Protein AF-0000000077099574 (afdb_homodimer)

Radius of gyration: 25.3 Å; Cα contacts (8 Å, |Δi|>4): 974; chains: 2; bounding box: 56×85×48 Å

Nearest PDB structures (foldseek):
  4ivn-assembly1_A  TM=8.333E-01  e=2.490E-16  Vibrio vulnificus YJ016
  7en6-assembly1_A  TM=9.078E-01  e=2.339E-11  Escherichia coli
  7en7-assembly1_A  TM=8.245E-01  e=3.150E-11  Escherichia coli K-12
  7en6-assembly1_C  TM=8.423E-01  e=7.315E-11  Escherichia coli
  7en6-assembly1_D  TM=8.625E-01  e=7.517E-10  Escherichia coli

Sequence (572 aa):
MSSETNVLDSIDNLYQQLFSKEKQIADYIKDHPDEVVMMNVSQLAKASGTSEATVVRTCKHLGYQGYYQLRLILSRDIGTKSNDIGIDADTDFVSYTFERNIQNLRNLSSNLSKDVLLQCALILLKAPAVHIIATGNTTPIALDLSFRLSRFGVQSFSSSISEYYLNNVSLGSKEDVVIAISGSGTSKQVLQAADIAKDIGMTIISITSDSDSPLARVSDHILSSSEEHPLFNETKEPLSHLCSMAICDTLLYAVKICLLTQTPKPSPNLKKRTDEMEVYLSTTKLMSSETNVLDSIDNLYQQLFSKEKQIADYIKDHPDEVVMMNVSQLAKASGTSEATVVRTCKHLGYQGYYQLRLILSRDIGTKSNDIGIDADTDFVSYTFERNIQNLRNLSSNLSKDVLLQCALILLKAPAVHIIATGNTTPIALDLSFRLSRFGVQSFSSSISEYYLNNVSLGSKEDVVIAISGSGTSKQVLQAADIAKDIGMTIISITSDSDSPLARVSDHILSSSEEHPLFNETKEPLSHLCSMAICDTLLYAVKICLLTQTPKPSPNLKKRTDEMEVYLSTTKL

InterPro domains:
  IPR000281 Helix-turn-helix protein RpiR [PF01418] (6-78)
  IPR000281 Helix-turn-helix protein RpiR [PS51071] (5-81)
  IPR001347 SIS domain [PF01380] (124-227)
  IPR001347 SIS domain [PS51464] (120-265)
  IPR009057 Homedomain-like superfamily [SSF46689] (5-80)
  IPR035472 RpiR-like, SIS domain [cd05013] (115-254)
  IPR036388 Winged helix-like DNA-binding domain superfamily [G3DSA:1.10.10.10] (2-82)
  IPR046348 SIS domain superfamily [SSF53697] (98-264)
  IPR047640 HTH-type transcriptional regulator RpiR-like [PTHR30514] (5-255)

pLDDT: mean 89.19, std 11.75, range [33.97, 98.94]

Organism: Anaerostipes caccae (strain DSM 14662 / CCUG 47493 / JCM 13470 / NCIMB 13811 / L1-92) (NCBI:txid411490)

Solvent-accessible surface area (backbone atoms only — not comparable to full-atom values): 30194 Å² total; per-residue (Å²): 130,81,73,77,69,47,45,70,57,36,44,67,74,42,48,87,77,46,50,75,73,39,42,38,42,48,50,41,43,70,76,34,49,77,59,46,57,72,44,52,63,55,52,47,11,60,75,38,72,51,46,51,68,50,48,36,49,39,26,40,73,60,70,31,84,7,45,49,34,43,36,44,47,36,35,60,64,69,52,63,71,65,86,63,75,79,72,46,88,82,44,69,56,53,53,50,50,45,50,30,51,41,52,28,46,52,54,39,44,73,67,57,54,61,66,59,39,44,51,49,22,52,52,50,70,68,23,79,34,34,41,30,42,28,57,76,86,43,24,34,59,28,48,43,49,26,54,47,41,38,66,73,72,27,49,47,45,53,46,90,45,61,71,57,48,40,52,53,55,69,70,54,55,45,65,24,33,35,41,39,42,34,58,71,22,39,43,46,71,48,47,52,40,50,49,52,34,50,74,59,51,25,51,30,36,31,41,20,42,32,78,72,19,69,44,40,69,72,30,76,40,75,48,69,35,50,62,89,48,64,92,42,47,77,77,80,34,70,65,80,58,61,53,52,49,51,50,50,53,46,40,51,49,32,33,52,42,41,51,72,70,68,41,69,74,67,54,67,64,55,54,48,52,48,49,50,49,50,52,59,56,24,66,50,29,67,129,81,71,78,69,49,45,70,55,34,44,66,74,43,46,88,78,46,50,75,73,38,42,38,43,50,49,41,43,69,77,35,49,78,58,46,56,73,45,52,63,55,52,46,12,60,74,38,71,52,46,52,68,50,48,36,50,39,25,40,73,60,72,29,84,5,42,49,35,43,35,44,46,36,35,60,65,70,52,62,71,64,82,64,75,81,72,44,89,82,45,67,55,54,53,50,50,44,50,32,52,42,51,28,47,52,53,40,44,73,67,56,51,63,66,58,40,43,51,51,23,52,51,51,70,68,22,79,34,34,41,30,41,30,57,75,87,42,23,34,59,30,47,42,50,26,54,48,41,38,67,73,72,28,50,47,43,53,44,89,46,61,70,57,47,41,53,53,55,70,69,55,54,45,65,23,33,34,40,41,41,33,58,70,21,39,43,45,69,48,45,51,42,50,50,53,33,51,75,59,51,25,50,28,36,31,40,20,41,33,78,72,18,70,43,38,70,73,31,78,40,76,48,66,36,52,61,88,49,65,91,42,48,77,79,78,32,71,64,81,56,61,55,53,49,52,50,51,53,44,38,51,48,32,34,51,44,40,50,72,70,67,40,68,73,66,55,67,64,56,54,49,52,48,50,49,49,51,53,59,56,26,66,50,29,66

Structure (mmCIF, N/CA/C/O backbone):
data_AF-0000000077099574-model_v1
#
loop_
_entity.id
_entity.type
_entity.pdbx_description
1 polymer 'Transcriptional regulator, RpiR family'
#
loop_
_atom_site.group_PDB
_atom_site.id
_atom_site.type_symbol
_atom_site.label_atom_id
_atom_site.label_alt_id
_atom_site.label_comp_id
_atom_site.label_asym_id
_atom_site.label_entity_id
_atom_site.label_seq_id
_atom_site.pdbx_PDB_ins_code
_atom_site.Cartn_x
_atom_site.Cartn_y
_atom_site.Cartn_z
_atom_site.occupancy
_atom_site.B_iso_or_equiv
_atom_site.auth_seq_id
_atom_site.auth_comp_id
_atom_site.auth_asym_id
_atom_site.auth_atom_id
_atom_site.pdbx_PDB_model_num
ATOM 1 N N . MET A 1 1 ? -17.391 -18.047 -24.203 1 34.22 1 MET A N 1
ATOM 2 C CA . MET A 1 1 ? -16.75 -17.859 -22.906 1 34.22 1 MET A CA 1
ATOM 3 C C . MET A 1 1 ? -16.156 -19.172 -22.406 1 34.22 1 MET A C 1
ATOM 5 O O . MET A 1 1 ? -16.891 -20.094 -22.031 1 34.22 1 MET A O 1
ATOM 9 N N . SER A 1 2 ? -15.172 -19.719 -22.875 1 43.31 2 SER A N 1
ATOM 10 C CA . SER A 1 2 ? -14.789 -21.125 -22.906 1 43.31 2 SER A CA 1
ATOM 11 C C . SER A 1 2 ? -14.57 -21.672 -21.484 1 43.31 2 SER A C 1
ATOM 13 O O . SER A 1 2 ? -13.82 -21.094 -20.703 1 43.31 2 SER A O 1
ATOM 15 N N . SER A 1 3 ? -15.586 -22.156 -20.844 1 52.84 3 SER A N 1
ATOM 16 C CA . SER A 1 3 ? -15.617 -22.953 -19.625 1 52.84 3 SER A CA 1
ATOM 17 C C . SER A 1 3 ? -14.336 -23.766 -19.469 1 52.84 3 SER A C 1
ATOM 19 O O . SER A 1 3 ? -14.016 -24.594 -20.328 1 52.84 3 SER A O 1
ATOM 21 N N . GLU A 1 4 ? -13.352 -23.031 -18.828 1 63.47 4 GLU A N 1
ATOM 22 C CA . GLU A 1 4 ? -12.133 -23.828 -18.734 1 63.47 4 GLU A CA 1
ATOM 23 C C . GLU A 1 4 ? -12.43 -25.234 -18.219 1 63.47 4 GLU A C 1
ATOM 25 O O . GLU A 1 4 ? -13.266 -25.406 -17.328 1 63.47 4 GLU A O 1
ATOM 30 N N . THR A 1 5 ? -12.109 -26.203 -19.031 1 75.38 5 THR A N 1
ATOM 31 C CA . THR A 1 5 ? -12.266 -27.641 -18.797 1 75.38 5 THR A CA 1
ATOM 32 C C . THR A 1 5 ? -11.656 -28.031 -17.453 1 75.38 5 THR A C 1
ATOM 34 O O . THR A 1 5 ? -10.617 -27.5 -17.062 1 75.38 5 THR A O 1
ATOM 37 N N . ASN A 1 6 ? -12.383 -28.797 -16.672 1 89.25 6 ASN A N 1
ATOM 38 C CA . ASN A 1 6 ? -11.883 -29.422 -15.461 1 89.25 6 ASN A CA 1
ATOM 39 C C . ASN A 1 6 ? -10.492 -30.016 -15.664 1 89.25 6 ASN A C 1
ATOM 41 O O . ASN A 1 6 ? -10.234 -30.688 -16.656 1 89.25 6 ASN A O 1
ATOM 45 N N . VAL A 1 7 ? -9.633 -29.656 -14.766 1 94.31 7 VAL A N 1
ATOM 46 C CA . VAL A 1 7 ? -8.234 -30.031 -14.914 1 94.31 7 VAL A CA 1
ATOM 47 C C . VAL A 1 7 ? -8.117 -31.562 -14.922 1 94.31 7 VAL A C 1
ATOM 49 O O . VAL A 1 7 ? -7.445 -32.125 -15.781 1 94.31 7 VAL A O 1
ATOM 52 N N . LEU A 1 8 ? -8.805 -32.156 -14.031 1 93.62 8 LEU A N 1
ATOM 53 C CA . LEU A 1 8 ? -8.703 -33.625 -13.914 1 93.62 8 LEU A CA 1
ATOM 54 C C . LEU A 1 8 ? -9.289 -34.281 -15.141 1 93.62 8 LEU A C 1
ATOM 56 O O . LEU A 1 8 ? -8.742 -35.281 -15.625 1 93.62 8 LEU A O 1
ATOM 60 N N . ASP A 1 9 ? -10.344 -33.688 -15.664 1 93.56 9 ASP A N 1
ATOM 61 C CA . ASP A 1 9 ? -10.938 -34.219 -16.891 1 93.56 9 ASP A CA 1
ATOM 62 C C . ASP A 1 9 ? -9.992 -34 -18.078 1 93.56 9 ASP A C 1
ATOM 64 O O . ASP A 1 9 ? -9.867 -34.875 -18.938 1 93.56 9 ASP A O 1
ATOM 68 N N . SER A 1 10 ? -9.422 -32.906 -18.141 1 94.75 10 SER A N 1
ATOM 69 C CA . SER A 1 10 ? -8.492 -32.594 -19.219 1 94.75 10 SER A CA 1
ATOM 70 C C . SER A 1 10 ? -7.309 -33.562 -19.219 1 94.75 10 SER A C 1
ATOM 72 O O . SER A 1 10 ? -6.883 -34.031 -20.266 1 94.75 10 SER A O 1
ATOM 74 N N . ILE A 1 11 ? -6.828 -33.844 -18.031 1 95.19 11 ILE A N 1
ATOM 75 C CA . ILE A 1 11 ? -5.719 -34.781 -17.891 1 95.19 11 ILE A CA 1
ATOM 76 C C . ILE A 1 11 ? -6.141 -36.156 -18.406 1 95.19 11 ILE A C 1
ATOM 78 O O . ILE A 1 11 ? -5.422 -36.781 -19.188 1 95.19 11 ILE A O 1
ATOM 82 N N . ASP A 1 12 ? -7.285 -36.562 -18.016 1 94.69 12 ASP A N 1
ATOM 83 C CA . ASP A 1 12 ? -7.777 -37.875 -18.438 1 94.69 12 ASP A CA 1
ATOM 84 C C . ASP A 1 12 ? -7.949 -37.938 -19.953 1 94.69 12 ASP A C 1
ATOM 86 O O . ASP A 1 12 ? -7.578 -38.938 -20.594 1 94.69 12 ASP A O 1
ATOM 90 N N . ASN A 1 13 ? -8.477 -36.906 -20.5 1 95 13 ASN A N 1
ATOM 91 C CA . ASN A 1 13 ? -8.805 -36.875 -21.922 1 95 13 ASN A CA 1
ATOM 92 C C . ASN A 1 13 ? -7.547 -36.812 -22.781 1 95 13 ASN A C 1
ATOM 94 O O . ASN A 1 13 ? -7.527 -37.312 -23.891 1 95 13 ASN A O 1
ATOM 98 N N . LEU A 1 14 ? -6.488 -36.219 -22.25 1 95.5 14 LEU A N 1
ATOM 99 C CA . LEU A 1 14 ? -5.324 -35.938 -23.078 1 95.5 14 LEU A CA 1
ATOM 100 C C . LEU A 1 14 ? -4.133 -36.781 -22.656 1 95.5 14 LEU A C 1
ATOM 102 O O . LEU A 1 14 ? -3.051 -36.688 -23.234 1 95.5 14 LEU A O 1
ATOM 106 N N . TYR A 1 15 ? -4.348 -37.625 -21.719 1 95.81 15 TYR A N 1
ATOM 107 C CA . TYR A 1 15 ? -3.252 -38.344 -21.078 1 95.81 15 TYR A CA 1
ATOM 108 C C . TYR A 1 15 ? -2.426 -39.125 -22.109 1 95.81 15 TYR A C 1
ATOM 110 O O . TYR A 1 15 ? -1.193 -39.094 -22.047 1 95.81 15 TYR A O 1
ATOM 118 N N . GLN A 1 16 ? -2.982 -39.719 -23.062 1 95.5 16 GLN A N 1
ATOM 119 C CA . GLN A 1 16 ? -2.297 -40.562 -24.031 1 95.5 16 GLN A CA 1
ATOM 120 C C . GLN A 1 16 ? -1.46 -39.75 -25 1 95.5 16 GLN A C 1
ATOM 122 O O . GLN A 1 16 ? -0.539 -40.281 -25.641 1 95.5 16 GLN A O 1
ATOM 127 N N . GLN A 1 17 ? -1.813 -38.5 -25.094 1 96 17 GLN A N 1
ATOM 128 C CA . GLN A 1 17 ? -1.107 -37.625 -26.016 1 96 17 GLN A CA 1
ATOM 129 C C . GLN A 1 17 ? 0.082 -36.969 -25.344 1 96 17 GLN A C 1
ATOM 131 O O . GLN A 1 17 ? 0.889 -36.312 -26 1 96 17 GLN A O 1
ATOM 136 N N . LEU A 1 18 ? 0.162 -37.125 -24.062 1 95.94 18 LEU A N 1
ATOM 137 C CA . LEU A 1 18 ? 1.225 -36.469 -23.312 1 95.94 18 LEU A CA 1
ATOM 138 C C . LEU A 1 18 ? 2.541 -37.219 -23.453 1 95.94 18 LEU A C 1
ATOM 140 O O . LEU A 1 18 ? 2.547 -38.438 -23.594 1 95.94 18 LEU A O 1
ATOM 144 N N . PHE A 1 19 ? 3.609 -36.469 -23.438 1 94.88 19 PHE A N 1
ATOM 145 C CA . PHE A 1 19 ? 4.938 -37.062 -23.422 1 94.88 19 PHE A CA 1
ATOM 146 C C . PHE A 1 19 ? 5.277 -37.594 -22.031 1 94.88 19 PHE A C 1
ATOM 148 O O . PHE A 1 19 ? 4.566 -37.344 -21.062 1 94.88 19 PHE A O 1
ATOM 155 N N . SER A 1 20 ? 6.355 -38.375 -22 1 94.75 20 SER A N 1
ATOM 156 C CA . SER A 1 20 ? 6.719 -39.094 -20.781 1 94.75 20 SER A CA 1
ATOM 157 C C . SER A 1 20 ? 6.848 -38.156 -19.594 1 94.75 20 SER A C 1
ATOM 159 O O . SER A 1 20 ? 6.234 -38.375 -18.547 1 94.75 20 SER A O 1
ATOM 161 N N . LYS A 1 21 ? 7.531 -37.062 -19.797 1 95.5 21 LYS A N 1
ATOM 162 C CA . LYS A 1 21 ? 7.746 -36.125 -18.703 1 95.5 21 LYS A CA 1
ATOM 163 C C . LYS A 1 21 ? 6.453 -35.406 -18.344 1 95.5 21 LYS A C 1
ATOM 165 O O . LYS A 1 21 ? 6.23 -35.062 -17.188 1 95.5 21 LYS A O 1
ATOM 170 N N . GLU A 1 22 ? 5.637 -35.156 -19.281 1 96.88 22 GLU A N 1
ATOM 171 C CA . GLU A 1 22 ? 4.34 -34.531 -19.047 1 96.88 22 GLU A CA 1
ATOM 172 C C . GLU A 1 22 ? 3.412 -35.469 -18.266 1 96.88 22 GLU A C 1
ATOM 174 O O . GLU A 1 22 ? 2.617 -35 -17.438 1 96.88 22 GLU A O 1
ATOM 179 N N . LYS A 1 23 ? 3.535 -36.75 -18.531 1 96.81 23 LYS A N 1
ATOM 180 C CA . LYS A 1 23 ? 2.734 -37.75 -17.797 1 96.81 23 LYS A CA 1
ATOM 181 C C . LYS A 1 23 ? 3.1 -37.75 -16.312 1 96.81 23 LYS A C 1
ATOM 183 O O . LYS A 1 23 ? 2.234 -37.938 -15.453 1 96.81 23 LYS A O 1
ATOM 188 N N . 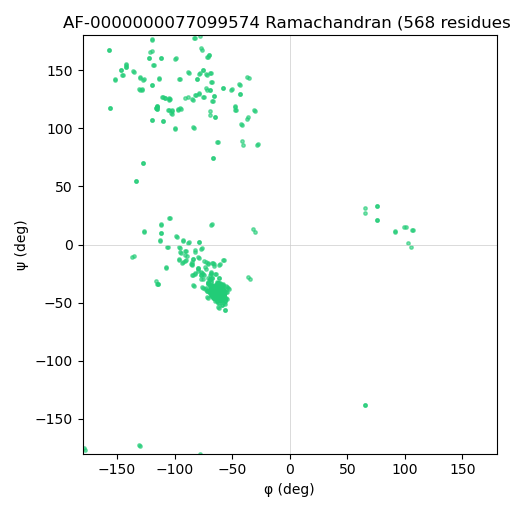GLN A 1 24 ? 4.332 -37.531 -16.078 1 96.94 24 GLN A N 1
ATOM 189 C CA . GLN A 1 24 ? 4.77 -37.469 -14.688 1 96.94 24 GLN A CA 1
ATOM 190 C C . GLN A 1 24 ? 4.059 -36.344 -13.953 1 96.94 24 GLN A C 1
ATOM 192 O O . GLN A 1 24 ? 3.611 -36.5 -12.82 1 96.94 24 GLN A O 1
ATOM 197 N N . ILE A 1 25 ? 3.984 -35.219 -14.578 1 97.56 25 ILE A N 1
ATOM 198 C CA . ILE A 1 25 ? 3.326 -34.062 -14 1 97.56 25 ILE A CA 1
ATOM 199 C C . ILE A 1 25 ? 1.831 -34.312 -13.852 1 97.56 25 ILE A C 1
ATOM 201 O O . ILE A 1 25 ? 1.25 -34.062 -12.797 1 97.56 25 ILE A O 1
ATOM 205 N N . ALA A 1 26 ? 1.251 -34.844 -14.914 1 96.88 26 ALA A N 1
ATOM 206 C CA . ALA A 1 26 ? -0.176 -35.156 -14.922 1 96.88 26 ALA A CA 1
ATOM 207 C C . ALA A 1 26 ? -0.522 -36.125 -13.812 1 96.88 26 ALA A C 1
ATOM 209 O O . ALA A 1 26 ? -1.514 -35.969 -13.102 1 96.88 26 ALA A O 1
ATOM 210 N N . ASP A 1 27 ? 0.305 -37.156 -13.68 1 97.19 27 ASP A N 1
ATOM 211 C CA . ASP A 1 27 ? 0.1 -38.156 -12.641 1 97.19 27 ASP A CA 1
ATOM 212 C C . ASP A 1 27 ? 0.166 -37.531 -11.25 1 97.19 27 ASP A C 1
ATOM 214 O O . ASP A 1 27 ? -0.664 -37.844 -10.391 1 97.19 27 ASP A O 1
ATOM 218 N N . TYR A 1 28 ? 1.099 -36.688 -11.086 1 97.44 28 TYR A N 1
ATOM 219 C CA . TYR A 1 28 ? 1.24 -36.062 -9.781 1 97.44 28 TYR A CA 1
ATOM 220 C C . TYR A 1 28 ? 0.03 -35.219 -9.453 1 97.44 28 TYR A C 1
ATOM 222 O O . TYR A 1 28 ? -0.475 -35.25 -8.328 1 97.44 28 TYR A O 1
ATOM 230 N N . ILE A 1 29 ? -0.397 -34.406 -10.391 1 96.69 29 ILE A N 1
ATOM 231 C CA . ILE A 1 29 ? -1.56 -33.562 -10.203 1 96.69 29 ILE A CA 1
ATOM 232 C C . ILE A 1 29 ? -2.777 -34.406 -9.844 1 96.69 29 ILE A C 1
ATOM 234 O O . ILE A 1 29 ? -3.512 -34.094 -8.906 1 96.69 29 ILE A O 1
ATOM 238 N N . LYS A 1 30 ? -2.955 -35.5 -10.508 1 95.25 30 LYS A N 1
ATOM 239 C CA . LYS A 1 30 ? -4.102 -36.375 -10.273 1 95.25 30 LYS A CA 1
ATOM 240 C C . LYS A 1 30 ? -4.02 -37.031 -8.898 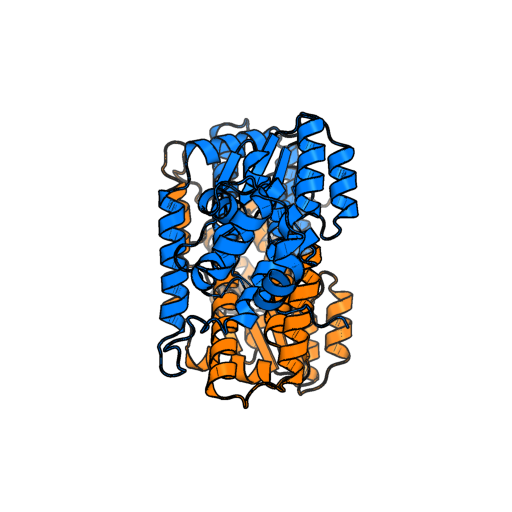1 95.25 30 LYS A C 1
ATOM 242 O O . LYS A 1 30 ? -5.035 -37.156 -8.211 1 95.25 30 LYS A O 1
ATOM 247 N N . ASP A 1 31 ? -2.814 -37.438 -8.578 1 95.81 31 ASP A N 1
ATOM 248 C CA . ASP A 1 31 ? -2.609 -38.156 -7.344 1 95.81 31 ASP A CA 1
ATOM 249 C C . ASP A 1 31 ? -2.641 -37.25 -6.129 1 95.81 31 ASP A C 1
ATOM 251 O O . ASP A 1 31 ? -2.973 -37.688 -5.023 1 95.81 31 ASP A O 1
ATOM 255 N N . HIS A 1 32 ? -2.24 -36 -6.328 1 95.5 32 HIS A N 1
ATOM 256 C CA . HIS A 1 32 ? -2.105 -35.062 -5.203 1 95.5 32 HIS A CA 1
ATOM 257 C C . HIS A 1 32 ? -2.742 -33.719 -5.516 1 95.5 32 HIS A C 1
ATOM 259 O O . HIS A 1 32 ? -2.104 -32.688 -5.359 1 95.5 32 HIS A O 1
ATOM 265 N N . PRO A 1 33 ? -3.988 -33.656 -5.902 1 93.06 33 PRO A N 1
ATOM 266 C CA . PRO A 1 33 ? -4.598 -32.406 -6.328 1 93.06 33 PRO A CA 1
ATOM 267 C C . PRO A 1 33 ? -4.645 -31.375 -5.207 1 93.06 33 PRO A C 1
ATOM 269 O O . PRO A 1 33 ? -4.406 -30.188 -5.445 1 93.06 33 PRO A O 1
ATOM 272 N N . ASP A 1 34 ? -4.828 -31.75 -3.973 1 87.44 34 ASP A N 1
ATOM 273 C CA . ASP A 1 34 ? -4.922 -30.844 -2.838 1 87.44 34 ASP A CA 1
ATOM 274 C C . ASP A 1 34 ? -3.582 -30.172 -2.559 1 87.44 34 ASP A C 1
ATOM 276 O O . ASP A 1 34 ? -3.537 -29 -2.178 1 87.44 34 ASP A O 1
ATOM 280 N N . GLU A 1 35 ? -2.553 -30.953 -2.729 1 89.38 35 GLU A N 1
ATOM 281 C CA . GLU A 1 35 ? -1.211 -30.406 -2.527 1 89.38 35 GLU A CA 1
ATOM 282 C C . GLU A 1 35 ? -0.827 -29.453 -3.65 1 89.38 35 GLU A C 1
ATOM 284 O O . GLU A 1 35 ? -0.23 -28.406 -3.4 1 89.38 35 GLU A O 1
ATOM 289 N N . VAL A 1 36 ? -1.205 -29.844 -4.812 1 91.75 36 VAL A N 1
ATOM 290 C CA . VAL A 1 36 ? -0.803 -29.094 -5.996 1 91.75 36 VAL A CA 1
ATOM 291 C C . VAL A 1 36 ? -1.411 -27.703 -5.953 1 91.75 36 VAL A C 1
ATOM 293 O O . VAL A 1 36 ? -0.758 -26.719 -6.32 1 91.75 36 VAL A O 1
ATOM 296 N N . VAL A 1 37 ? -2.611 -27.609 -5.465 1 87 37 VAL A N 1
ATOM 297 C CA . VAL A 1 37 ? -3.301 -26.312 -5.414 1 87 37 VAL A CA 1
ATOM 298 C C . VAL A 1 37 ? -2.508 -25.344 -4.547 1 87 37 VAL A C 1
ATOM 300 O O . VAL A 1 37 ? -2.607 -24.125 -4.723 1 87 37 VAL A O 1
ATOM 303 N N . MET A 1 38 ? -1.615 -25.844 -3.75 1 80.88 38 MET A N 1
ATOM 304 C CA . MET A 1 38 ? -0.854 -25.016 -2.818 1 80.88 38 MET A CA 1
ATOM 305 C C . MET A 1 38 ? 0.582 -24.844 -3.299 1 80.88 38 MET A C 1
ATOM 307 O O . MET A 1 38 ? 1.365 -24.125 -2.672 1 80.88 38 MET A O 1
ATOM 311 N N . MET A 1 39 ? 0.909 -25.469 -4.387 1 84.88 39 MET A N 1
ATOM 312 C CA . MET A 1 39 ? 2.285 -25.453 -4.875 1 84.88 39 MET A CA 1
ATOM 313 C C . MET A 1 39 ? 2.48 -24.359 -5.918 1 84.88 39 MET A C 1
ATOM 315 O O . MET A 1 39 ? 1.592 -24.094 -6.73 1 84.88 39 MET A O 1
ATOM 319 N N . ASN A 1 40 ? 3.652 -23.766 -5.824 1 82.62 40 ASN A N 1
ATOM 320 C CA . ASN A 1 40 ? 4.059 -22.953 -6.973 1 82.62 40 ASN A CA 1
ATOM 321 C C . ASN A 1 40 ? 4.684 -23.812 -8.07 1 82.62 40 ASN A C 1
ATOM 323 O O . ASN A 1 40 ? 4.758 -25.031 -7.938 1 82.62 40 ASN A O 1
ATOM 327 N N . VAL A 1 41 ? 5.043 -23.156 -9.18 1 86.88 41 VAL A N 1
ATOM 328 C CA . VAL A 1 41 ? 5.508 -23.875 -10.352 1 86.88 41 VAL A CA 1
ATOM 329 C C . VAL A 1 41 ? 6.797 -24.625 -10.023 1 86.88 41 VAL A C 1
ATOM 331 O O . VAL A 1 41 ? 7 -25.766 -10.477 1 86.88 41 VAL A O 1
ATOM 334 N N . SER A 1 42 ? 7.621 -24.031 -9.203 1 84.31 42 SER A N 1
ATOM 335 C CA . SER A 1 42 ? 8.891 -24.656 -8.836 1 84.31 42 SER A CA 1
ATOM 336 C C . SER A 1 42 ? 8.664 -25.891 -7.961 1 84.31 42 SER A C 1
ATOM 338 O O . SER A 1 42 ? 9.336 -26.906 -8.133 1 84.31 42 SER A O 1
ATOM 340 N N . GLN A 1 43 ? 7.77 -25.75 -7.098 1 87.19 43 GLN A N 1
ATOM 341 C CA . GLN A 1 43 ? 7.457 -26.844 -6.195 1 87.19 43 GLN A CA 1
ATOM 342 C C . GLN A 1 43 ? 6.855 -28.031 -6.957 1 87.19 43 GLN A C 1
ATOM 344 O O . GLN A 1 43 ? 7.215 -29.188 -6.711 1 87.19 43 GLN A O 1
ATOM 349 N N . LEU A 1 44 ? 5.98 -27.734 -7.863 1 93.75 44 LEU A N 1
ATOM 350 C CA . LEU A 1 44 ? 5.406 -28.797 -8.664 1 93.75 44 LEU A CA 1
ATOM 351 C C . LEU A 1 44 ? 6.473 -29.469 -9.539 1 93.75 44 LEU A C 1
ATOM 353 O O . LEU A 1 44 ? 6.477 -30.688 -9.703 1 93.75 44 LEU A O 1
ATOM 357 N N . ALA A 1 45 ? 7.316 -28.609 -10.094 1 92.88 45 ALA A N 1
ATOM 358 C CA . ALA A 1 45 ? 8.414 -29.125 -10.898 1 92.88 45 ALA A CA 1
ATOM 359 C C . ALA A 1 45 ? 9.273 -30.094 -10.086 1 92.88 45 ALA A C 1
ATOM 361 O O . ALA A 1 45 ? 9.547 -31.219 -10.531 1 92.88 45 ALA A O 1
ATOM 362 N N . LYS A 1 46 ? 9.594 -29.719 -8.906 1 91.69 46 LYS A N 1
ATOM 363 C CA . LYS A 1 46 ? 10.406 -30.547 -8.023 1 91.69 46 LYS A CA 1
ATOM 364 C C . LYS A 1 46 ? 9.664 -31.812 -7.613 1 91.69 46 LYS A C 1
ATOM 366 O O . LYS A 1 46 ? 10.227 -32.906 -7.664 1 91.69 46 LYS A O 1
ATOM 371 N N . ALA A 1 47 ? 8.445 -31.688 -7.297 1 94.5 47 ALA A N 1
ATOM 372 C CA . ALA A 1 47 ? 7.641 -32.812 -6.805 1 94.5 47 ALA A CA 1
ATOM 373 C C . ALA A 1 47 ? 7.398 -33.844 -7.906 1 94.5 47 ALA A C 1
ATOM 375 O O . ALA A 1 47 ? 7.297 -35.031 -7.633 1 94.5 47 ALA A O 1
ATOM 376 N N . SER A 1 48 ? 7.32 -33.375 -9.094 1 95.75 48 SER A N 1
ATOM 377 C CA . SER A 1 48 ? 7.035 -34.25 -10.219 1 95.75 48 SER A CA 1
ATOM 378 C C . SER A 1 48 ? 8.32 -34.719 -10.898 1 95.75 48 SER A C 1
ATOM 380 O O . SER A 1 48 ? 8.281 -35.5 -11.859 1 95.75 48 SER A O 1
ATOM 382 N N . GLY A 1 49 ? 9.43 -34.188 -10.5 1 94.62 49 GLY A N 1
ATOM 383 C CA . GLY A 1 49 ? 10.719 -34.594 -11.062 1 94.62 49 GLY A CA 1
ATOM 384 C C . GLY A 1 49 ? 10.953 -34.031 -12.453 1 94.62 49 GLY A C 1
ATOM 385 O O . GLY A 1 49 ? 11.477 -34.75 -13.32 1 94.62 49 GLY A O 1
ATOM 386 N N . THR A 1 50 ? 10.469 -32.906 -12.672 1 95.06 50 THR A N 1
ATOM 387 C CA . THR A 1 50 ? 10.609 -32.281 -13.977 1 95.06 50 THR A CA 1
ATOM 388 C C . THR A 1 50 ? 11.109 -30.844 -13.844 1 95.06 50 THR A C 1
ATOM 390 O O . THR A 1 50 ? 11.5 -30.422 -12.758 1 95.06 50 THR A O 1
ATOM 393 N N . SER A 1 51 ? 11.117 -30.156 -14.984 1 90.69 51 SER A N 1
ATOM 394 C CA . SER A 1 51 ? 11.531 -28.75 -14.984 1 90.69 51 SER A CA 1
ATOM 395 C C . SER A 1 51 ? 10.328 -27.812 -14.992 1 90.69 51 SER A C 1
ATOM 397 O O . SER A 1 51 ? 9.219 -28.234 -15.328 1 90.69 51 SER A O 1
ATOM 399 N N . GLU A 1 52 ? 10.57 -26.609 -14.594 1 88.62 52 GLU A N 1
ATOM 400 C CA . GLU A 1 52 ? 9.523 -25.594 -14.648 1 88.62 52 GLU A CA 1
ATOM 401 C C . GLU A 1 52 ? 9.008 -25.406 -16.078 1 88.62 52 GLU A C 1
ATOM 403 O O . GLU A 1 52 ? 7.805 -25.234 -16.281 1 88.62 52 GLU A O 1
ATOM 408 N N . ALA A 1 53 ? 9.945 -25.422 -16.984 1 87.56 53 ALA A N 1
ATOM 409 C CA . ALA A 1 53 ? 9.555 -25.281 -18.391 1 87.56 53 ALA A CA 1
ATOM 410 C C . ALA A 1 53 ? 8.633 -26.422 -18.812 1 87.56 53 ALA A C 1
ATOM 412 O O . ALA A 1 53 ? 7.645 -26.203 -19.516 1 87.56 53 ALA A O 1
ATOM 413 N N . THR A 1 54 ? 8.906 -27.594 -18.359 1 93.88 54 THR A N 1
ATOM 414 C CA . THR A 1 54 ? 8.086 -28.75 -18.672 1 93.88 54 THR A CA 1
ATOM 415 C C . THR A 1 54 ? 6.699 -28.609 -18.047 1 93.88 54 THR A C 1
ATOM 417 O O . THR A 1 54 ? 5.699 -28.984 -18.672 1 93.88 54 THR A O 1
ATOM 420 N N . VAL A 1 55 ? 6.656 -28.078 -16.797 1 95.19 55 VAL A N 1
ATOM 421 C CA . VAL A 1 55 ? 5.375 -27.859 -16.141 1 95.19 55 VAL A CA 1
ATOM 422 C C . VAL A 1 55 ? 4.527 -26.906 -16.984 1 95.19 55 VAL A C 1
ATOM 424 O O . VAL A 1 55 ? 3.363 -27.188 -17.281 1 95.19 55 VAL A O 1
ATOM 427 N N . VAL A 1 56 ? 5.113 -25.828 -17.391 1 90.56 56 VAL A N 1
ATOM 428 C CA . VAL A 1 56 ? 4.383 -24.812 -18.141 1 90.56 56 VAL A CA 1
ATOM 429 C C . VAL A 1 56 ? 3.941 -25.375 -19.484 1 90.56 56 VAL A C 1
ATOM 431 O O . VAL A 1 56 ? 2.811 -25.141 -19.906 1 90.56 56 VAL A O 1
ATOM 434 N N . ARG A 1 57 ? 4.773 -26.094 -20.125 1 92.38 57 ARG A N 1
ATOM 435 C CA . ARG A 1 57 ? 4.426 -26.719 -21.391 1 92.38 57 ARG A CA 1
ATOM 436 C C . ARG A 1 57 ? 3.287 -27.719 -21.234 1 92.38 57 ARG A C 1
ATOM 438 O O . ARG A 1 57 ? 2.408 -27.812 -22.078 1 92.38 57 ARG A O 1
ATOM 445 N N . THR A 1 58 ? 3.398 -28.484 -20.188 1 95.81 58 THR A N 1
ATOM 446 C CA . THR A 1 58 ? 2.348 -29.453 -19.891 1 95.81 58 THR A CA 1
ATOM 447 C C . THR A 1 58 ? 1.002 -28.75 -19.719 1 95.81 58 THR A C 1
ATOM 449 O O . THR A 1 58 ? -0.015 -29.219 -20.234 1 95.81 58 THR A O 1
ATOM 452 N N . CYS A 1 59 ? 1.059 -27.641 -18.984 1 94.69 59 CYS A N 1
ATOM 453 C CA . CYS A 1 59 ? -0.169 -26.891 -18.781 1 94.69 59 CYS A CA 1
ATOM 454 C C . CYS A 1 59 ? -0.755 -26.422 -20.109 1 94.69 59 CYS A C 1
ATOM 456 O O . CYS A 1 59 ? -1.964 -26.531 -20.328 1 94.69 59 CYS A O 1
ATOM 458 N N . LYS A 1 60 ? 0.104 -26 -21 1 91.69 60 LYS A N 1
ATOM 459 C CA . LYS A 1 60 ? -0.341 -25.547 -22.312 1 91.69 60 LYS A CA 1
ATOM 460 C C . LYS A 1 60 ? -0.909 -26.703 -23.125 1 91.69 60 LYS A C 1
ATOM 462 O O . LYS A 1 60 ? -1.94 -26.547 -23.781 1 91.69 60 LYS A O 1
ATOM 467 N N . HIS A 1 61 ? -0.259 -27.75 -23.031 1 94.56 61 HIS A N 1
ATOM 468 C CA . HIS A 1 61 ? -0.724 -28.953 -23.734 1 94.56 61 HIS A CA 1
ATOM 469 C C . HIS A 1 61 ? -2.092 -29.391 -23.219 1 94.56 61 HIS A C 1
ATOM 471 O O . HIS A 1 61 ? -2.904 -29.906 -23.984 1 94.56 61 HIS A O 1
ATOM 477 N N . LEU A 1 62 ? -2.277 -29.156 -22.016 1 95.06 62 LEU A N 1
ATOM 478 C CA . LEU A 1 62 ? -3.535 -29.547 -21.391 1 95.06 62 LEU A CA 1
ATOM 479 C C . LEU A 1 62 ? -4.625 -28.516 -21.656 1 95.06 62 LEU A C 1
ATOM 481 O O . LEU A 1 62 ? -5.777 -28.703 -21.266 1 95.06 62 LEU A O 1
ATOM 485 N N . GLY A 1 63 ? -4.215 -27.469 -22.25 1 90.62 63 GLY A N 1
ATOM 486 C CA . GLY A 1 63 ? -5.219 -26.516 -22.688 1 90.62 63 GLY A CA 1
ATOM 487 C C . GLY A 1 63 ? -5.254 -25.25 -21.844 1 90.62 63 GLY A C 1
ATOM 488 O O . GLY A 1 63 ? -6.184 -24.453 -21.953 1 90.62 63 GLY A O 1
ATOM 489 N N . TYR A 1 64 ? -4.238 -25.078 -21.031 1 91.75 64 TYR A N 1
ATOM 490 C CA . TYR A 1 64 ? -4.215 -23.906 -20.156 1 91.75 64 TYR A CA 1
ATOM 491 C C . TYR A 1 64 ? -3.104 -22.953 -20.578 1 91.75 64 TYR A C 1
ATOM 493 O O . TYR A 1 64 ? -2.152 -23.344 -21.25 1 91.75 64 TYR A O 1
ATOM 501 N N . GLN A 1 65 ? -3.205 -21.734 -20.172 1 85.69 65 GLN A N 1
ATOM 502 C CA . GLN A 1 65 ? -2.234 -20.719 -20.578 1 85.69 65 GLN A CA 1
ATOM 503 C C . GLN A 1 65 ? -0.957 -20.812 -19.75 1 85.69 65 GLN A C 1
ATOM 505 O O . GLN A 1 65 ? 0.103 -20.359 -20.172 1 85.69 65 GLN A O 1
ATOM 510 N N . GLY A 1 66 ? -1.12 -21.422 -18.609 1 87.75 66 GLY A N 1
ATOM 511 C CA . GLY A 1 66 ? 0 -21.578 -17.703 1 87.75 66 GLY A CA 1
ATOM 512 C C . GLY A 1 66 ? -0.365 -22.344 -16.438 1 87.75 66 GLY A C 1
ATOM 513 O O . GLY A 1 66 ? -1.482 -22.844 -16.312 1 87.75 66 GLY A O 1
ATOM 514 N N . TYR A 1 67 ? 0.655 -22.375 -15.609 1 89.56 67 TYR A N 1
ATOM 515 C CA . TYR A 1 67 ? 0.442 -23.156 -14.391 1 89.56 67 TYR A CA 1
ATOM 516 C C . TYR A 1 67 ? -0.532 -22.438 -13.461 1 89.56 67 TYR A C 1
ATOM 518 O O . TYR A 1 67 ? -1.339 -23.078 -12.781 1 89.56 67 TYR A O 1
ATOM 526 N N . TYR A 1 68 ? -0.395 -21.125 -13.398 1 85.38 68 TYR A N 1
ATOM 527 C CA . TYR A 1 68 ? -1.294 -20.375 -12.523 1 85.38 68 TYR A CA 1
ATOM 528 C C . TYR A 1 68 ? -2.75 -20.656 -12.875 1 85.38 68 TYR A C 1
ATOM 530 O O . TYR A 1 68 ? -3.572 -20.906 -11.992 1 85.38 68 TYR A O 1
ATOM 538 N N . GLN A 1 69 ? -3.066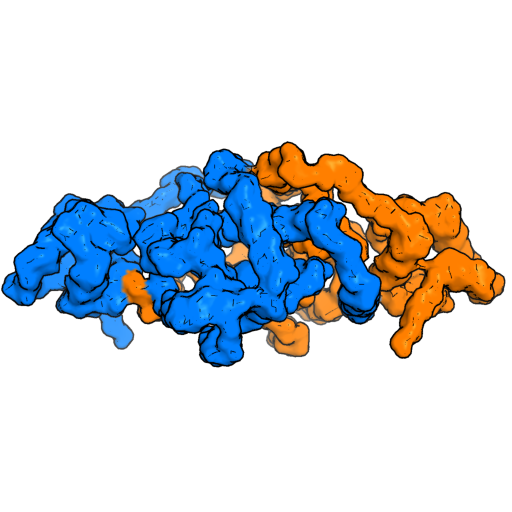 -20.578 -14.117 1 85.75 69 GLN A N 1
ATOM 539 C CA . GLN A 1 69 ? -4.434 -20.844 -14.547 1 85.75 69 GLN A CA 1
ATOM 540 C C . GLN A 1 69 ? -4.848 -22.266 -14.219 1 85.75 69 GLN A C 1
ATOM 542 O O . GLN A 1 69 ? -5.965 -22.5 -13.742 1 85.75 69 GLN A O 1
ATOM 547 N N . LEU A 1 70 ? -4.016 -23.234 -14.492 1 90.62 70 LEU A N 1
ATOM 548 C CA . LEU A 1 70 ? -4.316 -24.625 -14.172 1 90.62 70 LEU A CA 1
ATOM 549 C C . LEU A 1 70 ? -4.625 -24.781 -12.688 1 90.62 70 LEU A C 1
ATOM 551 O O . LEU A 1 70 ? -5.613 -25.422 -12.328 1 90.62 70 LEU A O 1
ATOM 555 N N . ARG A 1 71 ? -3.785 -24.188 -11.922 1 88.44 71 ARG A N 1
ATOM 556 C CA . ARG A 1 71 ? -3.959 -24.266 -10.477 1 88.44 71 ARG A CA 1
ATOM 557 C C . ARG A 1 71 ? -5.293 -23.656 -10.047 1 88.44 71 ARG A C 1
ATOM 559 O O . ARG A 1 71 ? -5.973 -24.203 -9.172 1 88.44 71 ARG A O 1
ATOM 566 N N . LEU A 1 72 ? -5.605 -22.578 -10.539 1 83.62 72 LEU A N 1
ATOM 567 C CA . LEU A 1 72 ? -6.871 -21.922 -10.25 1 83.62 72 LEU A CA 1
ATOM 568 C C . LEU A 1 72 ? -8.055 -22.828 -10.586 1 83.62 72 LEU A C 1
ATOM 570 O O . LEU A 1 72 ? -8.961 -22.984 -9.773 1 83.62 72 LEU A O 1
ATOM 574 N N . ILE A 1 73 ? -8.07 -23.375 -11.781 1 86.5 73 ILE A N 1
ATOM 575 C CA . ILE A 1 73 ? -9.148 -24.25 -12.227 1 86.5 73 ILE A CA 1
ATOM 576 C C . ILE A 1 73 ? -9.172 -25.516 -11.391 1 86.5 73 ILE A C 1
ATOM 578 O O . ILE A 1 73 ? -10.242 -26.016 -11.023 1 86.5 73 ILE A O 1
ATOM 582 N N . LEU A 1 74 ? -7.988 -26 -11.086 1 89.69 74 LEU A N 1
ATOM 583 C CA . LEU A 1 74 ? -7.895 -27.188 -10.242 1 89.69 74 LEU A CA 1
ATOM 584 C C . LEU A 1 74 ? -8.531 -26.953 -8.883 1 89.69 74 LEU A C 1
ATOM 586 O O . LEU A 1 74 ? -9.203 -27.828 -8.336 1 89.69 74 LEU A O 1
ATOM 590 N N . SER A 1 75 ? -8.266 -25.828 -8.305 1 83.94 75 SER A N 1
ATOM 591 C CA . SER A 1 75 ? -8.836 -25.484 -7.012 1 83.94 75 SER A CA 1
ATOM 592 C C . SER A 1 75 ? -10.359 -25.5 -7.062 1 83.94 75 SER A C 1
ATOM 594 O O . SER A 1 75 ? -11.016 -25.891 -6.094 1 83.94 75 SER A O 1
ATOM 596 N N . ARG A 1 76 ? -10.844 -25.062 -8.109 1 78.62 76 ARG A N 1
ATOM 597 C CA . ARG A 1 76 ? -12.297 -25.078 -8.297 1 78.62 76 ARG A CA 1
ATOM 598 C C . ARG A 1 76 ? -12.805 -26.516 -8.422 1 78.62 76 ARG A C 1
ATOM 600 O O . ARG A 1 76 ? -13.867 -26.844 -7.883 1 78.62 76 ARG A O 1
ATOM 607 N N . ASP A 1 77 ? -12.062 -27.281 -9.188 1 81.94 77 ASP A N 1
ATOM 608 C CA . ASP A 1 77 ? -12.438 -28.672 -9.43 1 81.94 77 ASP A CA 1
ATOM 609 C C . ASP A 1 77 ? -12.562 -29.453 -8.117 1 81.94 77 ASP A C 1
ATOM 611 O O . ASP A 1 77 ? -13.461 -30.266 -7.961 1 81.94 77 ASP A O 1
ATOM 615 N N . ILE A 1 78 ? -11.656 -29.266 -7.309 1 81.81 78 ILE A N 1
ATOM 616 C CA . ILE A 1 78 ? -11.594 -30.094 -6.117 1 81.81 78 ILE A CA 1
ATOM 617 C C . ILE A 1 78 ? -12.43 -29.469 -5 1 81.81 78 ILE A C 1
ATOM 619 O O . ILE A 1 78 ? -12.672 -30.094 -3.969 1 81.81 78 ILE A O 1
ATOM 623 N N . GLY A 1 79 ? -13.016 -28.469 -5.203 1 69.88 79 GLY A N 1
ATOM 624 C CA . GLY A 1 79 ? -13.828 -27.812 -4.184 1 69.88 79 GLY A CA 1
ATOM 625 C C . GLY A 1 79 ? -13.008 -27.297 -3.018 1 69.88 79 GLY A C 1
ATOM 626 O O . GLY A 1 79 ? -13.445 -27.359 -1.867 1 69.88 79 GLY A O 1
ATOM 627 N N . THR A 1 80 ? -11.852 -27 -3.223 1 56.06 80 THR A N 1
ATOM 628 C CA . THR A 1 80 ? -10.969 -26.641 -2.111 1 56.06 80 THR A CA 1
ATOM 629 C C . THR A 1 80 ? -11.695 -25.75 -1.106 1 56.06 80 THR A C 1
ATOM 631 O O . THR A 1 80 ? -12.367 -24.797 -1.491 1 56.06 80 THR A O 1
ATOM 634 N N . LYS A 1 81 ? -12.102 -26.438 0.054 1 50.31 81 LYS A N 1
ATOM 635 C CA . LYS A 1 81 ? -12.625 -25.875 1.294 1 50.31 81 LYS A CA 1
ATOM 636 C C . LYS A 1 81 ? -11.844 -24.625 1.697 1 50.31 81 LYS A C 1
ATOM 638 O O . LYS A 1 81 ? -10.609 -24.656 1.778 1 50.31 81 LYS A O 1
ATOM 643 N N . SER A 1 82 ? -12.258 -23.531 1.233 1 51.59 82 SER A N 1
ATOM 644 C CA . SER A 1 82 ? -11.625 -22.328 1.762 1 51.59 82 SER A CA 1
ATOM 645 C C . SER A 1 82 ? -11.312 -22.484 3.246 1 51.59 82 SER A C 1
ATOM 647 O O . SER A 1 82 ? -12.008 -23.188 3.969 1 51.59 82 SER A O 1
ATOM 649 N N . ASN A 1 83 ? -10.055 -22.594 3.617 1 50.19 83 ASN A N 1
ATOM 650 C CA . ASN A 1 83 ? -9.672 -22.562 5.023 1 50.19 83 ASN A CA 1
ATOM 651 C C . ASN A 1 83 ? -10.617 -21.672 5.84 1 50.19 83 ASN A C 1
ATOM 653 O O . ASN A 1 83 ? -10.273 -21.234 6.934 1 50.19 83 ASN A O 1
ATOM 657 N N . ASP A 1 84 ? -11.742 -21.297 5.266 1 55.59 84 ASP A N 1
ATOM 658 C CA . ASP A 1 84 ? -12.656 -20.406 5.965 1 55.59 84 ASP A CA 1
ATOM 659 C C . ASP A 1 84 ? -13.297 -21.109 7.16 1 55.59 84 ASP A C 1
ATOM 661 O O . ASP A 1 84 ? -14.32 -20.641 7.68 1 55.59 84 ASP A O 1
ATOM 665 N N . ILE A 1 85 ? -12.742 -22.219 7.625 1 52.5 85 ILE A N 1
ATOM 666 C CA . ILE A 1 85 ? -13.375 -22.938 8.727 1 52.5 85 ILE A CA 1
ATOM 667 C C . ILE A 1 85 ? -13.258 -22.125 10.008 1 52.5 85 ILE A C 1
ATOM 669 O O . ILE A 1 85 ? -12.156 -21.734 10.414 1 52.5 85 ILE A O 1
ATOM 673 N N . GLY A 1 86 ? -14.406 -21.688 10.508 1 58.66 86 GLY A N 1
ATOM 674 C CA . GLY A 1 86 ? -14.586 -21.203 11.859 1 58.66 86 GLY A CA 1
ATOM 675 C C . GLY A 1 86 ? -14.648 -19.688 11.953 1 58.66 86 GLY A C 1
ATOM 676 O O . GLY A 1 86 ? -14.633 -19.125 13.047 1 58.66 86 GLY A O 1
ATOM 677 N N . ILE A 1 87 ? -14.555 -19.109 10.812 1 63.03 87 ILE A N 1
ATOM 678 C CA . ILE A 1 87 ? -14.609 -17.656 10.914 1 63.03 87 ILE A CA 1
ATOM 679 C C . ILE A 1 87 ? -16.062 -17.203 10.969 1 63.03 87 ILE A C 1
ATOM 681 O O . ILE A 1 87 ? -16.844 -17.484 10.062 1 63.03 87 ILE A O 1
ATOM 685 N N . ASP A 1 88 ? -16.531 -16.891 12.219 1 66.56 88 ASP A N 1
ATOM 686 C CA . ASP A 1 88 ? -17.859 -16.297 12.266 1 66.56 88 ASP A CA 1
ATOM 687 C C . ASP A 1 88 ? -17.828 -14.93 12.93 1 66.56 88 ASP A C 1
ATOM 689 O O . ASP A 1 88 ? -16.766 -14.477 13.383 1 66.56 88 ASP A O 1
ATOM 693 N N . ALA A 1 89 ? -18.953 -14.281 12.703 1 68 89 ALA A N 1
ATOM 694 C CA . ALA A 1 89 ? -19.125 -12.906 13.18 1 68 89 ALA A CA 1
ATOM 695 C C . ALA A 1 89 ? -18.922 -12.828 14.695 1 68 89 ALA A C 1
ATOM 697 O O . ALA A 1 89 ? -18.688 -11.742 15.234 1 68 89 ALA A O 1
ATOM 698 N N . ASP A 1 90 ? -18.922 -13.922 15.188 1 71.25 90 ASP A N 1
ATOM 699 C CA . ASP A 1 90 ? -18.812 -13.914 16.641 1 71.25 90 ASP A CA 1
ATOM 700 C C . ASP A 1 90 ? -17.344 -13.984 17.078 1 71.25 90 ASP A C 1
ATOM 702 O O . ASP A 1 90 ? -17.016 -13.648 18.219 1 71.25 90 ASP A O 1
ATOM 706 N N . THR A 1 91 ? -16.562 -14.312 16.141 1 76.81 91 THR A N 1
ATOM 707 C CA . THR A 1 91 ? -15.148 -14.391 16.453 1 76.81 91 THR A CA 1
ATOM 708 C C . THR A 1 91 ? -14.508 -13.008 16.438 1 76.81 91 THR A C 1
ATOM 710 O O . THR A 1 91 ? -15.008 -12.102 15.766 1 76.81 91 THR A O 1
ATOM 713 N N . ASP A 1 92 ? -13.562 -12.758 17.375 1 90.25 92 ASP A N 1
ATOM 714 C CA . ASP A 1 92 ? -12.773 -11.531 17.359 1 90.25 92 ASP A CA 1
ATOM 715 C C . ASP A 1 92 ? -11.859 -11.484 16.141 1 90.25 92 ASP A C 1
ATOM 717 O O . ASP A 1 92 ? -10.641 -11.609 16.266 1 90.25 92 ASP A O 1
ATOM 721 N N . PHE A 1 93 ? -12.484 -11.227 14.977 1 92.5 93 PHE A N 1
ATOM 722 C CA . PHE A 1 93 ? -11.742 -11.281 13.727 1 92.5 93 PHE A CA 1
ATOM 723 C C . PHE A 1 93 ? -10.727 -10.148 13.641 1 92.5 93 PHE A C 1
ATOM 725 O O . PHE A 1 93 ? -9.75 -10.234 12.898 1 92.5 93 PHE A O 1
ATOM 732 N N . VAL A 1 94 ? -10.969 -9.023 14.375 1 95.25 94 VAL A N 1
ATOM 733 C CA . VAL A 1 94 ? -10.008 -7.93 14.391 1 95.25 94 VAL A CA 1
ATOM 734 C C . VAL A 1 94 ? -8.68 -8.414 14.969 1 95.25 94 VAL A C 1
ATOM 736 O O . VAL A 1 94 ? -7.637 -8.312 14.312 1 95.25 94 VAL A O 1
ATOM 739 N N . SER A 1 95 ? -8.742 -8.992 16.172 1 93.62 95 SER A N 1
ATOM 740 C CA . SER A 1 95 ? -7.539 -9.539 16.781 1 93.62 95 SER A CA 1
ATOM 741 C C . SER A 1 95 ? -6.91 -10.617 15.898 1 93.62 95 SER A C 1
ATOM 743 O O . SER A 1 95 ? -5.688 -10.68 15.766 1 93.62 95 SER A O 1
ATOM 745 N N . TYR A 1 96 ? -7.727 -11.43 15.32 1 92.75 96 TYR A N 1
ATOM 746 C CA . TYR A 1 96 ? -7.246 -12.508 14.453 1 92.75 96 TYR A CA 1
ATOM 747 C C . TYR A 1 96 ? -6.438 -11.945 13.289 1 92.75 96 TYR A C 1
ATOM 749 O O . TYR A 1 96 ? -5.312 -12.391 13.039 1 92.75 96 TYR A O 1
ATOM 757 N N . THR A 1 97 ? -6.996 -10.984 12.555 1 94.44 97 THR A N 1
ATOM 758 C CA . THR A 1 97 ? -6.348 -10.43 11.367 1 94.44 97 THR A CA 1
ATOM 759 C C . THR A 1 97 ? -5.043 -9.734 11.742 1 94.44 97 THR A C 1
ATOM 761 O O . THR A 1 97 ? -4.02 -9.93 11.086 1 94.44 97 THR A O 1
ATOM 764 N N . PHE A 1 98 ? -5.035 -8.953 12.789 1 96.25 98 PHE A N 1
ATOM 765 C CA . PHE A 1 98 ? -3.838 -8.219 13.188 1 96.25 98 PHE A CA 1
ATOM 766 C C . PHE A 1 98 ? -2.768 -9.172 13.711 1 96.25 98 PHE A C 1
ATOM 768 O O . PHE A 1 98 ? -1.579 -8.984 13.438 1 96.25 98 PHE A O 1
ATOM 775 N N . GLU A 1 99 ? -3.174 -10.188 14.453 1 94.25 99 GLU A N 1
ATOM 776 C CA . GLU A 1 99 ? -2.193 -11.141 14.961 1 94.25 99 GLU A CA 1
ATOM 777 C C . GLU A 1 99 ? -1.54 -11.914 13.82 1 94.25 99 GLU A C 1
ATOM 779 O O . GLU A 1 99 ? -0.35 -12.234 13.883 1 94.25 99 GLU A O 1
ATOM 784 N N . ARG A 1 100 ? -2.297 -12.258 12.828 1 93.19 100 ARG A N 1
ATOM 785 C CA . ARG A 1 100 ? -1.725 -12.906 11.648 1 93.19 100 ARG A CA 1
ATOM 786 C C . ARG A 1 100 ? -0.707 -12 10.969 1 93.19 100 ARG A C 1
ATOM 788 O O . ARG A 1 100 ? 0.389 -12.438 10.617 1 93.19 100 ARG A O 1
ATOM 795 N N . ASN A 1 101 ? -1.062 -10.742 10.766 1 95.44 101 ASN A N 1
ATOM 796 C CA . ASN A 1 101 ? -0.142 -9.773 10.18 1 95.44 101 ASN A CA 1
ATOM 797 C C . ASN A 1 101 ? 1.117 -9.609 11.031 1 95.44 101 ASN A C 1
ATOM 799 O O . ASN A 1 101 ? 2.229 -9.578 10.5 1 95.44 101 ASN A O 1
ATOM 803 N N . ILE A 1 102 ? 0.895 -9.539 12.367 1 96.94 102 ILE A N 1
ATOM 804 C CA . ILE A 1 102 ? 2.008 -9.359 13.289 1 96.94 102 ILE A CA 1
ATOM 805 C C . ILE A 1 102 ? 2.936 -10.57 13.227 1 96.94 102 ILE A C 1
ATOM 807 O O . ILE A 1 102 ? 4.16 -10.422 13.195 1 96.94 102 ILE A O 1
ATOM 811 N N . GLN A 1 103 ? 2.391 -11.742 13.172 1 96 103 GLN A N 1
ATOM 812 C CA . GLN A 1 103 ? 3.201 -12.945 13.047 1 96 103 GLN A CA 1
ATOM 813 C C . GLN A 1 103 ? 3.996 -12.945 11.75 1 96 103 GLN A C 1
ATOM 815 O O . GLN A 1 103 ? 5.176 -13.305 11.734 1 96 103 GLN A O 1
ATOM 820 N N . ASN A 1 104 ? 3.355 -12.586 10.672 1 96.12 104 ASN A N 1
ATOM 821 C CA . ASN A 1 104 ? 4.055 -12.484 9.391 1 96.12 104 ASN A CA 1
ATOM 822 C C . ASN A 1 104 ? 5.195 -11.477 9.453 1 96.12 104 ASN A C 1
ATOM 824 O O . ASN A 1 104 ? 6.285 -11.734 8.938 1 96.12 104 ASN A O 1
ATOM 828 N N . LEU A 1 105 ? 4.949 -10.336 10.109 1 97.44 105 LEU A N 1
ATOM 829 C CA . LEU A 1 105 ? 5.977 -9.312 10.234 1 97.44 105 LEU A CA 1
ATOM 830 C C . LEU A 1 105 ? 7.148 -9.812 11.07 1 97.44 105 LEU A C 1
ATOM 832 O O . LEU A 1 105 ? 8.305 -9.516 10.773 1 97.44 105 LEU A O 1
ATOM 836 N N . ARG A 1 106 ? 6.848 -10.547 12.109 1 96.5 106 ARG A N 1
ATOM 837 C CA . ARG A 1 106 ? 7.906 -11.109 12.938 1 96.5 106 ARG A CA 1
ATOM 838 C C . ARG A 1 106 ? 8.758 -12.094 12.141 1 96.5 106 ARG A C 1
ATOM 840 O O . ARG A 1 106 ? 9.992 -12.078 12.25 1 96.5 106 ARG A O 1
ATOM 847 N N . ASN A 1 107 ? 8.141 -12.922 11.391 1 95.81 107 ASN A N 1
ATOM 848 C CA . ASN A 1 107 ? 8.859 -13.859 10.539 1 95.81 107 ASN A CA 1
ATOM 849 C C . ASN A 1 107 ? 9.758 -13.141 9.531 1 95.81 107 ASN A C 1
ATOM 851 O O . ASN A 1 107 ? 10.906 -13.531 9.32 1 95.81 107 ASN A O 1
ATOM 855 N N . LEU A 1 108 ? 9.25 -12.078 8.938 1 96.06 108 LEU A N 1
ATOM 856 C CA . LEU A 1 108 ? 10.031 -11.289 7.988 1 96.06 108 LEU A CA 1
ATOM 857 C C . LEU A 1 108 ? 11.242 -10.672 8.672 1 96.06 108 LEU A C 1
ATOM 859 O O . LEU A 1 108 ? 12.352 -10.695 8.125 1 96.06 108 LEU A O 1
ATOM 863 N N . SER A 1 109 ? 10.961 -10.102 9.836 1 96 109 SER A N 1
ATOM 864 C CA . SER A 1 109 ? 12.031 -9.461 10.594 1 96 109 SER A CA 1
ATOM 865 C C . SER A 1 109 ? 13.188 -10.43 10.852 1 96 109 SER A C 1
ATOM 867 O O . SER A 1 109 ? 14.352 -10.039 10.805 1 96 109 SER A O 1
ATOM 869 N N . SER A 1 110 ? 12.906 -11.672 11.07 1 94.88 110 SER A N 1
ATOM 870 C CA . SER A 1 110 ? 13.898 -12.688 11.391 1 94.88 110 SER A CA 1
ATOM 871 C C . SER A 1 110 ? 14.617 -13.18 10.141 1 94.88 110 SER A C 1
ATOM 873 O O . SER A 1 110 ? 15.742 -13.672 10.219 1 94.88 110 SER A O 1
ATOM 875 N N . ASN A 1 111 ? 14.047 -12.984 8.984 1 94.44 111 ASN A N 1
ATOM 876 C CA . ASN A 1 111 ? 14.578 -13.609 7.781 1 94.44 111 ASN A CA 1
ATOM 877 C C . ASN A 1 111 ? 15.266 -12.594 6.879 1 94.44 111 ASN A C 1
ATOM 879 O O . ASN A 1 111 ? 16.047 -12.961 6 1 94.44 111 ASN A O 1
ATOM 883 N N . LEU A 1 112 ? 14.945 -11.312 7.07 1 95.69 112 LEU A N 1
ATOM 884 C CA . LEU A 1 112 ? 15.555 -10.273 6.25 1 95.69 112 LEU A CA 1
ATOM 885 C C . LEU A 1 112 ? 16.969 -9.953 6.742 1 95.69 112 LEU A C 1
ATOM 887 O O . LEU A 1 112 ? 17.188 -9.773 7.941 1 95.69 112 LEU A O 1
ATOM 891 N N . SER A 1 113 ? 17.891 -9.945 5.875 1 95.31 113 SER A N 1
ATOM 892 C CA . SER A 1 113 ? 19.281 -9.656 6.207 1 95.31 113 SER A CA 1
ATOM 893 C C . SER A 1 113 ? 19.547 -8.148 6.242 1 95.31 113 SER A C 1
ATOM 895 O O . SER A 1 113 ? 19.359 -7.461 5.238 1 95.31 113 SER A O 1
ATOM 897 N N . LYS A 1 114 ? 20.047 -7.75 7.379 1 95.06 114 LYS A N 1
ATOM 898 C CA . LYS A 1 114 ? 20.453 -6.352 7.535 1 95.06 114 LYS A CA 1
ATOM 899 C C . LYS A 1 114 ? 21.484 -5.953 6.492 1 95.06 114 LYS A C 1
ATOM 901 O O . LYS A 1 114 ? 21.375 -4.902 5.863 1 95.06 114 LYS A O 1
ATOM 906 N N . ASP A 1 115 ? 22.438 -6.793 6.285 1 95.44 115 ASP A N 1
ATOM 907 C CA . ASP A 1 115 ? 23.531 -6.508 5.363 1 95.44 115 ASP A CA 1
ATOM 908 C C . ASP A 1 115 ? 23.016 -6.398 3.926 1 95.44 115 ASP A C 1
ATOM 910 O O . ASP A 1 115 ? 23.438 -5.52 3.178 1 95.44 115 ASP A O 1
ATOM 914 N N . VAL A 1 116 ? 22.109 -7.262 3.553 1 96.88 116 VAL A N 1
ATOM 915 C CA . VAL A 1 116 ? 21.547 -7.23 2.203 1 96.88 116 VAL A CA 1
ATOM 916 C C . VAL A 1 116 ? 20.75 -5.941 2 1 96.88 116 VAL A C 1
ATOM 918 O O . VAL A 1 116 ? 20.859 -5.297 0.955 1 96.88 116 VAL A O 1
ATOM 921 N N . LEU A 1 117 ? 20.016 -5.562 3.025 1 97.56 117 LEU A N 1
ATOM 922 C CA . LEU A 1 117 ? 19.219 -4.348 2.934 1 97.56 117 LEU A CA 1
ATOM 923 C C . LEU A 1 117 ? 20.125 -3.119 2.809 1 97.56 117 LEU A C 1
ATOM 925 O O . LEU A 1 117 ? 19.828 -2.211 2.025 1 97.56 117 LEU A O 1
ATOM 929 N N . LEU A 1 118 ? 21.203 -3.088 3.551 1 95.69 118 LEU A N 1
ATOM 930 C CA . LEU A 1 118 ? 22.125 -1.968 3.463 1 95.69 118 LEU A CA 1
ATOM 931 C C . LEU A 1 118 ? 22.812 -1.933 2.098 1 95.69 118 LEU A C 1
ATOM 933 O O . LEU A 1 118 ? 22.984 -0.86 1.514 1 95.69 118 LEU A O 1
ATOM 937 N N . GLN A 1 119 ? 23.156 -3.092 1.611 1 97.06 119 GLN A N 1
ATOM 938 C CA . GLN A 1 119 ? 23.734 -3.17 0.276 1 97.06 119 GLN A CA 1
ATOM 939 C C . GLN A 1 119 ? 22.766 -2.646 -0.779 1 97.06 119 GLN A C 1
ATOM 941 O O . GLN A 1 119 ? 23.156 -1.883 -1.664 1 97.06 119 GLN A O 1
ATOM 946 N N . CYS A 1 120 ? 21.547 -3.062 -0.683 1 98.31 120 CYS A N 1
ATOM 947 C CA . CYS A 1 120 ? 20.531 -2.582 -1.606 1 98.31 120 CYS A CA 1
ATOM 948 C C . CYS A 1 120 ? 20.375 -1.068 -1.511 1 98.31 120 CYS A C 1
ATOM 950 O O . CYS A 1 120 ? 20.297 -0.382 -2.531 1 98.31 120 CYS A O 1
ATOM 952 N N . ALA A 1 121 ? 20.328 -0.575 -0.297 1 97.19 121 ALA A N 1
ATOM 953 C CA . ALA A 1 121 ? 20.188 0.863 -0.078 1 97.19 121 ALA A CA 1
ATOM 954 C C . ALA A 1 121 ? 21.328 1.632 -0.749 1 97.19 121 ALA A C 1
ATOM 956 O O . ALA A 1 121 ? 21.094 2.645 -1.413 1 97.19 121 ALA A O 1
ATOM 957 N N . LEU A 1 122 ? 22.516 1.144 -0.614 1 96.19 122 LEU A N 1
ATOM 958 C CA . LEU A 1 122 ? 23.688 1.798 -1.199 1 96.19 122 LEU A CA 1
ATOM 959 C C . LEU A 1 122 ? 23.625 1.762 -2.723 1 96.19 122 LEU A C 1
ATOM 961 O O . LEU A 1 122 ? 23.938 2.752 -3.385 1 96.19 122 LEU A O 1
ATOM 965 N N . ILE A 1 123 ? 23.188 0.642 -3.236 1 97.62 123 ILE A N 1
ATOM 966 C CA . ILE A 1 123 ? 23.047 0.485 -4.68 1 97.62 123 ILE A CA 1
ATOM 967 C C . ILE A 1 123 ? 22.031 1.494 -5.203 1 97.62 123 ILE A C 1
ATOM 969 O O . ILE A 1 123 ? 22.25 2.143 -6.227 1 97.62 123 ILE A O 1
ATOM 973 N N . LEU A 1 124 ? 20.969 1.672 -4.52 1 98 124 LEU A N 1
ATOM 974 C CA . LEU A 1 124 ? 19.906 2.584 -4.934 1 98 124 LEU A CA 1
ATOM 975 C C . LEU A 1 124 ? 20.391 4.031 -4.895 1 98 124 LEU A C 1
ATOM 977 O O . LEU A 1 124 ? 20.094 4.812 -5.801 1 98 124 LEU A O 1
ATOM 981 N N . LEU A 1 125 ? 21.141 4.367 -3.895 1 95.75 125 LEU A N 1
ATOM 982 C CA . LEU A 1 125 ? 21.609 5.734 -3.717 1 95.75 125 LEU A CA 1
ATOM 983 C C . LEU A 1 125 ? 22.625 6.105 -4.797 1 95.75 125 LEU A C 1
ATOM 985 O O . LEU A 1 125 ? 22.75 7.277 -5.16 1 95.75 125 LEU A O 1
ATOM 989 N N . LYS A 1 126 ? 23.297 5.137 -5.324 1 95.5 126 LYS A N 1
ATOM 990 C CA . LYS A 1 126 ? 24.328 5.387 -6.32 1 95.5 126 LYS A CA 1
ATOM 991 C C . LYS A 1 126 ? 23.766 5.309 -7.734 1 95.5 126 LYS A C 1
ATOM 993 O O . LYS A 1 126 ? 24.406 5.75 -8.688 1 95.5 126 LYS A O 1
ATOM 998 N N . ALA A 1 127 ? 22.594 4.754 -7.883 1 97.38 127 ALA A N 1
ATOM 999 C CA . ALA A 1 127 ? 22.031 4.523 -9.203 1 97.38 127 ALA A CA 1
ATOM 1000 C C . ALA A 1 127 ? 21.578 5.836 -9.844 1 97.38 127 ALA A C 1
ATOM 1002 O O . ALA A 1 127 ? 20.922 6.652 -9.195 1 97.38 127 ALA A O 1
ATOM 1003 N N . PRO A 1 128 ? 21.922 6.051 -11.141 1 97 128 PRO A N 1
ATOM 1004 C CA . PRO A 1 128 ? 21.391 7.227 -11.836 1 97 128 PRO A CA 1
ATOM 1005 C C . PRO A 1 128 ? 19.875 7.215 -11.93 1 97 128 PRO A C 1
ATOM 1007 O O . PRO A 1 128 ? 19.234 8.273 -11.914 1 97 128 PRO A O 1
ATOM 1010 N N . ALA A 1 129 ? 19.328 6.012 -12.039 1 97.56 129 ALA A N 1
ATOM 1011 C CA . ALA A 1 129 ? 17.891 5.84 -12.094 1 97.56 129 ALA A CA 1
ATOM 1012 C C . ALA A 1 129 ? 17.469 4.48 -11.539 1 97.56 129 ALA A C 1
ATOM 1014 O O . ALA A 1 129 ? 18.156 3.48 -11.758 1 97.56 129 ALA A O 1
ATOM 1015 N N . VAL A 1 130 ? 16.406 4.492 -10.867 1 98.69 130 VAL A N 1
ATOM 1016 C CA . VAL A 1 130 ? 15.82 3.262 -10.344 1 98.69 130 VAL A CA 1
ATOM 1017 C C . VAL A 1 130 ? 14.461 3.018 -11 1 98.69 130 VAL A C 1
ATOM 1019 O O . VAL A 1 130 ? 13.562 3.863 -10.922 1 98.69 130 VAL A O 1
ATOM 1022 N N . HIS A 1 131 ? 14.336 1.886 -11.695 1 98.75 131 HIS A N 1
ATOM 1023 C CA . HIS A 1 131 ? 13.078 1.471 -12.312 1 98.75 131 HIS A CA 1
ATOM 1024 C C . HIS A 1 131 ? 12.328 0.488 -11.414 1 98.75 131 HIS A C 1
ATOM 1026 O O . HIS A 1 131 ? 12.812 -0.615 -11.156 1 98.75 131 HIS A O 1
ATOM 1032 N N . ILE A 1 132 ? 11.195 0.899 -10.977 1 98.81 132 ILE A N 1
ATOM 1033 C CA . ILE A 1 132 ? 10.398 0.034 -10.109 1 98.81 132 ILE A CA 1
ATOM 1034 C C . ILE A 1 132 ? 9.219 -0.537 -10.891 1 98.81 132 ILE A C 1
ATOM 1036 O O . ILE A 1 132 ? 8.32 0.202 -11.297 1 98.81 132 ILE A O 1
ATOM 1040 N N . ILE A 1 133 ? 9.195 -1.865 -11.078 1 98.38 133 ILE A N 1
ATOM 1041 C CA . ILE A 1 133 ? 8.25 -2.484 -12 1 98.38 133 ILE A CA 1
ATOM 1042 C C . ILE A 1 133 ? 7.352 -3.455 -11.234 1 98.38 133 ILE A C 1
ATOM 1044 O O . ILE A 1 133 ? 7.805 -4.145 -10.32 1 98.38 133 ILE A O 1
ATOM 1048 N N . ALA A 1 134 ? 6.148 -3.428 -11.523 1 97.88 134 ALA A N 1
ATOM 1049 C CA . ALA A 1 134 ? 5.098 -4.301 -11.008 1 97.88 134 ALA A CA 1
ATOM 1050 C C . ALA A 1 134 ? 3.912 -4.352 -11.961 1 97.88 134 ALA A C 1
ATOM 1052 O O . ALA A 1 134 ? 3.844 -3.58 -12.922 1 97.88 134 ALA A O 1
ATOM 1053 N N . THR A 1 135 ? 3.053 -5.273 -11.734 1 94.25 135 THR A N 1
ATOM 1054 C CA . THR A 1 135 ? 1.828 -5.348 -12.523 1 94.25 135 THR A CA 1
ATOM 1055 C C . THR A 1 135 ? 0.647 -5.766 -11.656 1 94.25 135 THR A C 1
ATOM 1057 O O . THR A 1 135 ? 0.835 -6.254 -10.539 1 94.25 135 THR A O 1
ATOM 1060 N N . GLY A 1 136 ? -0.546 -5.379 -12.102 1 90.75 136 GLY A N 1
ATOM 1061 C CA . GLY A 1 136 ? -1.744 -5.766 -11.375 1 90.75 136 GLY A CA 1
ATOM 1062 C C . GLY A 1 136 ? -1.826 -5.156 -9.992 1 90.75 136 GLY A C 1
ATOM 1063 O O . GLY A 1 136 ? -1.522 -3.977 -9.805 1 90.75 136 GLY A O 1
ATOM 1064 N N . ASN A 1 137 ? -2.242 -5.973 -9.047 1 89.19 137 ASN A N 1
ATOM 1065 C CA . ASN A 1 137 ? -2.602 -5.453 -7.73 1 89.19 137 ASN A CA 1
ATOM 1066 C C . ASN A 1 137 ? -1.363 -5.164 -6.883 1 89.19 137 ASN A C 1
ATOM 1068 O O . ASN A 1 137 ? -1.474 -4.668 -5.762 1 89.19 137 ASN A O 1
ATOM 1072 N N . THR A 1 138 ? -0.197 -5.375 -7.445 1 94.5 138 THR A N 1
ATOM 1073 C CA . THR A 1 138 ? 1.025 -5 -6.746 1 94.5 138 THR A CA 1
ATOM 1074 C C . THR A 1 138 ? 1.513 -3.629 -7.207 1 94.5 138 THR A C 1
ATOM 1076 O O . THR A 1 138 ? 2.395 -3.035 -6.582 1 94.5 138 THR A O 1
ATOM 1079 N N . THR A 1 139 ? 0.953 -3.121 -8.297 1 96.5 139 THR A N 1
ATOM 1080 C CA . THR A 1 139 ? 1.363 -1.85 -8.883 1 96.5 139 THR A CA 1
ATOM 1081 C C . THR A 1 139 ? 1.292 -0.729 -7.852 1 96.5 139 THR A C 1
ATOM 1083 O O . THR A 1 139 ? 2.193 0.108 -7.773 1 96.5 139 THR A O 1
ATOM 1086 N N . PRO A 1 140 ? 0.259 -0.711 -7.016 1 97 140 PRO A N 1
ATOM 1087 C CA . PRO A 1 140 ? 0.199 0.356 -6.016 1 97 140 PRO A CA 1
ATOM 1088 C C . PRO A 1 140 ? 1.425 0.38 -5.102 1 97 140 PRO A C 1
ATOM 1090 O O . PRO A 1 140 ? 1.894 1.455 -4.723 1 97 140 PRO A O 1
ATOM 1093 N N . ILE A 1 141 ? 2.008 -0.741 -4.766 1 97.56 141 ILE A N 1
ATOM 1094 C CA . ILE A 1 141 ? 3.195 -0.808 -3.922 1 97.56 141 ILE A CA 1
ATOM 1095 C C . ILE A 1 141 ? 4.379 -0.169 -4.648 1 97.56 141 ILE A C 1
ATOM 1097 O O . ILE A 1 141 ? 5.168 0.557 -4.039 1 97.56 141 ILE A O 1
ATOM 1101 N N . ALA A 1 142 ? 4.438 -0.437 -5.938 1 98.31 142 ALA A N 1
ATOM 1102 C CA . ALA A 1 142 ? 5.52 0.127 -6.742 1 98.31 142 ALA A CA 1
ATOM 1103 C C . ALA A 1 142 ? 5.406 1.647 -6.82 1 98.31 142 ALA A C 1
ATOM 1105 O O . ALA A 1 142 ? 6.406 2.357 -6.703 1 98.31 142 ALA A O 1
ATOM 1106 N N . LEU A 1 143 ? 4.203 2.105 -7.035 1 97.19 143 LEU A N 1
ATOM 1107 C CA . LEU A 1 143 ? 3.967 3.545 -7.109 1 97.19 143 LEU A CA 1
ATOM 1108 C C . LEU A 1 143 ? 4.332 4.227 -5.797 1 97.19 143 LEU A C 1
ATOM 1110 O O . LEU A 1 143 ? 4.977 5.277 -5.797 1 97.19 143 LEU A O 1
ATOM 1114 N N . ASP A 1 144 ? 3.969 3.643 -4.723 1 97.06 144 ASP A N 1
ATOM 1115 C CA . ASP A 1 144 ? 4.281 4.176 -3.4 1 97.06 144 ASP A CA 1
ATOM 1116 C C . ASP A 1 144 ? 5.789 4.246 -3.176 1 97.06 144 ASP A C 1
ATOM 1118 O O . ASP A 1 144 ? 6.316 5.289 -2.779 1 97.06 144 ASP A O 1
ATOM 1122 N N . LEU A 1 145 ? 6.461 3.156 -3.43 1 98.12 145 LEU A N 1
ATOM 1123 C CA . LEU A 1 145 ? 7.902 3.086 -3.215 1 98.12 145 LEU A CA 1
ATOM 1124 C C . LEU A 1 145 ? 8.633 4.098 -4.09 1 98.12 145 LEU A C 1
ATOM 1126 O O . LEU A 1 145 ? 9.586 4.734 -3.645 1 98.12 145 LEU A O 1
ATOM 1130 N N . SER A 1 146 ? 8.211 4.207 -5.328 1 97.56 146 SER A N 1
ATOM 1131 C CA . SER A 1 146 ? 8.844 5.145 -6.254 1 97.56 146 SER A CA 1
ATOM 1132 C C . SER A 1 146 ? 8.773 6.574 -5.727 1 97.56 146 SER A C 1
ATOM 1134 O O . SER A 1 146 ? 9.773 7.293 -5.723 1 97.56 146 SER A O 1
ATOM 1136 N N . PHE A 1 147 ? 7.633 6.945 -5.273 1 94.62 147 PHE A N 1
ATOM 1137 C CA . PHE A 1 147 ? 7.453 8.289 -4.734 1 94.62 147 PHE A CA 1
ATOM 1138 C C . PHE A 1 147 ? 8.328 8.5 -3.504 1 94.62 147 PHE A C 1
ATOM 1140 O O . PHE A 1 147 ? 9.039 9.5 -3.404 1 94.62 147 PHE A O 1
ATOM 1147 N N . ARG A 1 148 ? 8.281 7.582 -2.615 1 94.94 148 ARG A N 1
ATOM 1148 C CA . ARG A 1 148 ? 8.969 7.75 -1.339 1 94.94 148 ARG A CA 1
ATOM 1149 C C . ARG A 1 148 ? 10.484 7.703 -1.523 1 94.94 148 ARG A C 1
ATOM 1151 O O . ARG A 1 148 ? 11.219 8.414 -0.833 1 94.94 148 ARG A O 1
ATOM 1158 N N . LEU A 1 149 ? 10.953 6.898 -2.422 1 96.06 149 LEU A N 1
ATOM 1159 C CA . LEU A 1 149 ? 12.375 6.898 -2.752 1 96.06 149 LEU A CA 1
ATOM 1160 C C . LEU A 1 149 ? 12.812 8.258 -3.283 1 96.06 149 LEU A C 1
ATOM 1162 O O . LEU A 1 149 ? 13.891 8.75 -2.938 1 96.06 149 LEU A O 1
ATOM 1166 N N . SER A 1 150 ? 11.969 8.82 -4.145 1 92.94 150 SER A N 1
ATOM 1167 C CA . SER A 1 150 ? 12.305 10.109 -4.73 1 92.94 150 SER A CA 1
ATOM 1168 C C . SER A 1 150 ? 12.438 11.188 -3.656 1 92.94 150 SER A C 1
ATOM 1170 O O . SER A 1 150 ? 13.234 12.117 -3.797 1 92.94 150 SER A O 1
ATOM 1172 N N . ARG A 1 151 ? 11.719 11.031 -2.57 1 89.5 151 ARG A N 1
ATOM 1173 C CA . ARG A 1 151 ? 11.781 11.984 -1.469 1 89.5 151 ARG A CA 1
ATOM 1174 C C . ARG A 1 151 ? 13.117 11.883 -0.732 1 89.5 151 ARG A C 1
ATOM 1176 O O . ARG A 1 151 ? 13.492 12.797 0.006 1 89.5 151 ARG A O 1
ATOM 1183 N N . PHE A 1 152 ? 13.82 10.797 -0.95 1 89.88 152 PHE A N 1
ATOM 1184 C CA . PHE A 1 152 ? 15.148 10.633 -0.377 1 89.88 152 PHE A CA 1
ATOM 1185 C C . PHE A 1 152 ? 16.219 10.977 -1.397 1 89.88 152 PHE A C 1
ATOM 1187 O O . PHE A 1 152 ? 17.406 10.719 -1.171 1 89.88 152 PHE A O 1
ATOM 1194 N N . GLY A 1 153 ? 15.805 11.508 -2.555 1 90.12 153 GLY A N 1
ATOM 1195 C CA . GLY A 1 153 ? 16.75 11.992 -3.551 1 90.12 153 GLY A CA 1
ATOM 1196 C C . GLY A 1 153 ? 17.141 10.938 -4.57 1 90.12 153 GLY A C 1
ATOM 1197 O O . GLY A 1 153 ? 18.078 11.125 -5.332 1 90.12 153 GLY A O 1
ATOM 1198 N N . VAL A 1 154 ? 16.453 9.828 -4.586 1 94.06 154 VAL A N 1
ATOM 1199 C CA . VAL A 1 154 ? 16.703 8.773 -5.555 1 94.06 154 VAL A CA 1
ATOM 1200 C C . VAL A 1 154 ? 15.773 8.93 -6.754 1 94.06 154 VAL A C 1
ATOM 1202 O O . VAL A 1 154 ? 14.555 8.883 -6.609 1 94.06 154 VAL A O 1
ATOM 1205 N N . GLN A 1 155 ? 16.359 9.172 -7.906 1 95.12 155 GLN A N 1
ATOM 1206 C CA . GLN A 1 155 ? 15.531 9.242 -9.109 1 95.12 155 GLN A CA 1
ATOM 1207 C C . GLN A 1 155 ? 14.883 7.895 -9.414 1 95.12 155 GLN A C 1
ATOM 1209 O O . GLN A 1 155 ? 15.562 6.938 -9.789 1 95.12 155 GLN A O 1
ATOM 1214 N N . SER A 1 156 ? 13.617 7.844 -9.227 1 96.88 156 SER A N 1
ATOM 1215 C CA . SER A 1 156 ? 12.898 6.582 -9.375 1 96.88 156 SER A CA 1
ATOM 1216 C C . SER A 1 156 ? 11.68 6.742 -10.281 1 96.88 156 SER A C 1
ATOM 1218 O O . SER A 1 156 ? 11.023 7.785 -10.273 1 96.88 156 SER A O 1
ATOM 1220 N N . PHE A 1 157 ? 11.422 5.664 -11.086 1 96.38 157 PHE A N 1
ATOM 1221 C CA . PHE A 1 157 ? 10.305 5.66 -12.031 1 96.38 157 PHE A CA 1
ATOM 1222 C C . PHE A 1 157 ? 9.453 4.41 -11.852 1 96.38 157 PHE A C 1
ATOM 1224 O O . PHE A 1 157 ? 9.984 3.311 -11.672 1 96.38 157 PHE A O 1
ATOM 1231 N N . SER A 1 158 ? 8.172 4.598 -11.812 1 97.31 158 SER A N 1
ATOM 1232 C CA . SER A 1 158 ? 7.199 3.514 -11.859 1 97.31 158 SER A CA 1
ATOM 1233 C C . SER A 1 158 ? 5.977 3.902 -12.68 1 97.31 158 SER A C 1
ATOM 1235 O O . SER A 1 158 ? 5.695 5.09 -12.859 1 97.31 158 SER A O 1
ATOM 1237 N N . SER A 1 159 ? 5.336 2.916 -13.25 1 95.62 159 SER A N 1
ATOM 1238 C CA . SER A 1 159 ? 4.148 3.162 -14.062 1 95.62 159 SER A CA 1
ATOM 1239 C C . SER A 1 159 ? 3.133 2.035 -13.906 1 95.62 159 SER A C 1
ATOM 1241 O O . SER A 1 159 ? 3.508 0.874 -13.727 1 95.62 159 SER A O 1
ATOM 1243 N N . SER A 1 160 ? 1.87 2.438 -13.977 1 94 160 SER A N 1
ATOM 1244 C CA . SER A 1 160 ? 0.816 1.43 -14 1 94 160 SER A CA 1
ATOM 1245 C C . SER A 1 160 ? 0.662 0.826 -15.391 1 94 160 SER A C 1
ATOM 1247 O O . SER A 1 160 ? -0.048 -0.167 -15.57 1 94 160 SER A O 1
ATOM 1249 N N . ILE A 1 161 ? 1.307 1.431 -16.344 1 92.56 161 ILE A N 1
ATOM 1250 C CA . ILE A 1 161 ? 1.263 0.965 -17.734 1 92.56 161 ILE A CA 1
ATOM 1251 C C . ILE A 1 161 ? 2.553 0.219 -18.062 1 92.56 161 ILE A C 1
ATOM 1253 O O . ILE A 1 161 ? 3.629 0.818 -18.109 1 92.56 161 ILE A O 1
ATOM 1257 N N . SER A 1 162 ? 2.373 -1.092 -18.266 1 93.12 162 SER A N 1
ATOM 1258 C CA . SER A 1 162 ? 3.549 -1.938 -18.422 1 93.12 162 SER A CA 1
ATOM 1259 C C . SER A 1 162 ? 4.395 -1.485 -19.609 1 93.12 162 SER A C 1
ATOM 1261 O O . SER A 1 162 ? 5.625 -1.522 -19.562 1 93.12 162 SER A O 1
ATOM 1263 N N . GLU A 1 163 ? 3.768 -0.996 -20.688 1 92.38 163 GLU A N 1
ATOM 1264 C CA . GLU A 1 163 ? 4.492 -0.523 -21.859 1 92.38 163 GLU A CA 1
ATOM 1265 C C . GLU A 1 163 ? 5.434 0.623 -21.5 1 92.38 163 GLU A C 1
ATOM 1267 O O . GLU A 1 163 ? 6.527 0.732 -22.062 1 92.38 163 GLU A O 1
ATOM 1272 N N . TYR A 1 164 ? 5.016 1.404 -20.594 1 94.12 164 TYR A N 1
ATOM 1273 C CA . TYR A 1 164 ? 5.812 2.564 -20.219 1 94.12 164 TYR A CA 1
ATOM 1274 C C . TYR A 1 164 ? 7.059 2.141 -19.453 1 94.12 164 TYR A C 1
ATOM 1276 O O . TYR A 1 164 ? 8.164 2.598 -19.75 1 94.12 164 TYR A O 1
ATOM 1284 N N . TYR A 1 165 ? 6.875 1.17 -18.438 1 94.56 165 TYR A N 1
ATOM 1285 C CA . TYR A 1 165 ? 8.086 0.844 -17.688 1 94.56 165 TYR A CA 1
ATOM 1286 C C . TYR A 1 165 ? 8.992 -0.077 -18.5 1 94.56 165 TYR A C 1
ATOM 1288 O O . TYR A 1 165 ? 10.211 -0.108 -18.281 1 94.56 165 TYR A O 1
ATOM 1296 N N . LEU A 1 166 ? 8.383 -0.817 -19.469 1 94.62 166 LEU A N 1
ATOM 1297 C CA . LEU A 1 166 ? 9.211 -1.597 -20.375 1 94.62 166 LEU A CA 1
ATOM 1298 C C . LEU A 1 166 ? 10.086 -0.686 -21.234 1 94.62 166 LEU A C 1
ATOM 1300 O O . LEU A 1 166 ? 11.281 -0.93 -21.391 1 94.62 166 LEU A O 1
ATOM 1304 N N . ASN A 1 167 ? 9.445 0.344 -21.781 1 94.5 167 ASN A N 1
ATOM 1305 C CA . ASN A 1 167 ? 10.188 1.321 -22.578 1 94.5 167 ASN A CA 1
ATOM 1306 C C . ASN A 1 167 ? 11.281 1.994 -21.75 1 94.5 167 ASN A C 1
ATOM 1308 O O . ASN A 1 167 ? 12.414 2.137 -22.219 1 94.5 167 ASN A O 1
ATOM 1312 N N . ASN A 1 168 ? 11 2.391 -20.547 1 96.19 168 ASN A N 1
ATOM 1313 C CA . ASN A 1 168 ? 11.961 3.076 -19.688 1 96.19 168 ASN A CA 1
ATOM 1314 C C . ASN A 1 168 ? 13.141 2.176 -19.344 1 96.19 168 ASN A C 1
ATOM 1316 O O . ASN A 1 168 ? 14.297 2.617 -19.375 1 96.19 168 ASN A O 1
ATOM 1320 N N . VAL A 1 169 ? 12.883 0.939 -18.984 1 96.88 169 VAL A N 1
ATOM 1321 C CA . VAL A 1 169 ? 13.938 -0.014 -18.672 1 96.88 169 VAL A CA 1
ATOM 1322 C C . VAL A 1 169 ? 14.836 -0.212 -19.906 1 96.88 169 VAL A C 1
ATOM 1324 O O . VAL A 1 169 ? 16.062 -0.226 -19.781 1 96.88 169 VAL A O 1
ATOM 1327 N N . SER A 1 170 ? 14.203 -0.321 -21.047 1 96.94 170 SER A N 1
ATOM 1328 C CA . SER A 1 170 ? 14.938 -0.591 -22.281 1 96.94 170 SER A CA 1
ATOM 1329 C C . SER A 1 170 ? 15.883 0.559 -22.625 1 96.94 170 SER A C 1
ATOM 1331 O O . SER A 1 170 ? 16.875 0.367 -23.328 1 96.94 170 SER A O 1
ATOM 1333 N N . LEU A 1 171 ? 15.602 1.737 -22.188 1 96.5 171 LEU A N 1
ATOM 1334 C CA . LEU A 1 171 ? 16.391 2.928 -22.484 1 96.5 171 LEU A CA 1
ATOM 1335 C C . LEU A 1 171 ? 17.469 3.141 -21.438 1 96.5 171 LEU A C 1
ATOM 1337 O O . LEU A 1 171 ? 18.312 4.035 -21.578 1 96.5 171 LEU A O 1
ATOM 1341 N N . GLY A 1 172 ? 17.469 2.291 -20.344 1 96.81 172 GLY A N 1
ATOM 1342 C CA . GLY A 1 172 ? 18.422 2.471 -19.25 1 96.81 172 GLY A CA 1
ATOM 1343 C C . GLY A 1 172 ? 19.812 1.956 -19.562 1 96.81 172 GLY A C 1
ATOM 1344 O O . GLY A 1 172 ? 20.094 1.614 -20.719 1 96.81 172 GLY A O 1
ATOM 1345 N N . SER A 1 173 ? 20.75 2.082 -18.609 1 97.81 173 SER A N 1
ATOM 1346 C CA . SER A 1 173 ? 22.109 1.591 -18.703 1 97.81 173 SER A CA 1
ATOM 1347 C C . SER A 1 173 ? 22.422 0.575 -17.609 1 97.81 173 SER A C 1
ATOM 1349 O O . SER A 1 173 ? 21.594 0.346 -16.719 1 97.81 173 SER A O 1
ATOM 1351 N N . LYS A 1 174 ? 23.609 -0.011 -17.609 1 98.12 174 LYS A N 1
ATOM 1352 C CA . LYS A 1 174 ? 24.016 -1.035 -16.656 1 98.12 174 LYS A CA 1
ATOM 1353 C C . LYS A 1 174 ? 24.141 -0.456 -15.25 1 98.12 174 LYS A C 1
ATOM 1355 O O . LYS A 1 174 ? 24.156 -1.198 -14.266 1 98.12 174 LYS A O 1
ATOM 1360 N N . GLU A 1 175 ? 24.203 0.896 -15.18 1 98.31 175 GLU A N 1
ATOM 1361 C CA . GLU A 1 175 ? 24.328 1.54 -13.883 1 98.31 175 GLU A CA 1
ATOM 1362 C C . GLU A 1 175 ? 22.969 1.734 -13.219 1 98.31 175 GLU A C 1
ATOM 1364 O O . GLU A 1 175 ? 22.891 2.02 -12.023 1 98.31 175 GLU A O 1
ATOM 1369 N N . ASP A 1 176 ? 21.859 1.639 -14.008 1 98.56 176 ASP A N 1
ATOM 1370 C CA . ASP A 1 176 ? 20.516 1.714 -13.453 1 98.56 176 ASP A CA 1
ATOM 1371 C C . ASP A 1 176 ? 20.188 0.467 -12.633 1 98.56 176 ASP A C 1
ATOM 1373 O O . ASP A 1 176 ? 20.906 -0.53 -12.695 1 98.56 176 ASP A O 1
ATOM 1377 N N . VAL A 1 177 ? 19.188 0.583 -11.836 1 98.81 177 VAL A N 1
ATOM 1378 C CA . VAL A 1 177 ? 18.75 -0.515 -10.984 1 98.81 177 VAL A CA 1
ATOM 1379 C C . VAL A 1 177 ? 17.25 -0.771 -11.188 1 98.81 177 VAL A C 1
ATOM 1381 O O . VAL A 1 177 ? 16.484 0.165 -11.406 1 98.81 177 VAL A O 1
ATOM 1384 N N . VAL A 1 178 ? 16.875 -2.02 -11.172 1 98.88 178 VAL A N 1
ATOM 1385 C CA . VAL A 1 178 ? 15.469 -2.41 -11.234 1 98.88 178 VAL A CA 1
ATOM 1386 C C . VAL A 1 178 ? 15.039 -2.99 -9.891 1 98.88 178 VAL A C 1
ATOM 1388 O O . VAL A 1 178 ? 15.734 -3.83 -9.312 1 98.88 178 VAL A O 1
ATOM 1391 N N . ILE A 1 179 ? 13.984 -2.471 -9.352 1 98.94 179 ILE A N 1
ATOM 1392 C CA . ILE A 1 179 ? 13.25 -3.156 -8.289 1 98.94 179 ILE A CA 1
ATOM 1393 C C . ILE A 1 179 ? 11.992 -3.795 -8.867 1 98.94 179 ILE A C 1
ATOM 1395 O O . ILE A 1 179 ? 11.117 -3.098 -9.383 1 98.94 179 ILE A O 1
ATOM 1399 N N . ALA A 1 180 ? 11.922 -5.113 -8.836 1 98.81 180 ALA A N 1
ATOM 1400 C CA . ALA A 1 180 ? 10.766 -5.844 -9.344 1 98.81 180 ALA A CA 1
ATOM 1401 C C . ALA A 1 180 ? 9.906 -6.379 -8.195 1 98.81 180 ALA A C 1
ATOM 1403 O O . ALA A 1 180 ? 10.406 -7.09 -7.32 1 98.81 180 ALA A O 1
ATOM 1404 N N . ILE A 1 181 ? 8.617 -6.035 -8.227 1 98.38 181 ILE A N 1
ATOM 1405 C CA . ILE A 1 181 ? 7.695 -6.473 -7.184 1 98.38 181 ILE A CA 1
ATOM 1406 C C . ILE A 1 181 ? 6.641 -7.402 -7.777 1 98.38 181 ILE A C 1
ATOM 1408 O O . ILE A 1 181 ? 5.84 -6.984 -8.617 1 98.38 181 ILE A O 1
ATOM 1412 N N . SER A 1 182 ? 6.629 -8.602 -7.348 1 94.69 182 SER A N 1
ATOM 1413 C CA . SER A 1 182 ? 5.688 -9.625 -7.785 1 94.69 182 SER A CA 1
ATOM 1414 C C . SER A 1 182 ? 5.531 -10.719 -6.73 1 94.69 182 SER A C 1
ATOM 1416 O O . SER A 1 182 ? 6.496 -11.414 -6.398 1 94.69 182 SER A O 1
ATOM 1418 N N . GLY A 1 183 ? 4.32 -10.867 -6.203 1 90.81 183 GLY A N 1
ATOM 1419 C CA . GLY A 1 183 ? 4.098 -11.883 -5.191 1 90.81 183 GLY A CA 1
ATOM 1420 C C . GLY A 1 183 ? 4.488 -13.273 -5.645 1 90.81 183 GLY A C 1
ATOM 1421 O O . GLY A 1 183 ? 5.422 -13.875 -5.098 1 90.81 183 GLY A O 1
ATOM 1422 N N . SER A 1 184 ? 3.945 -13.742 -6.715 1 85.38 184 SER A N 1
ATOM 1423 C CA . SER A 1 184 ? 4.195 -15.086 -7.227 1 85.38 184 SER A CA 1
ATOM 1424 C C . SER A 1 184 ? 5.54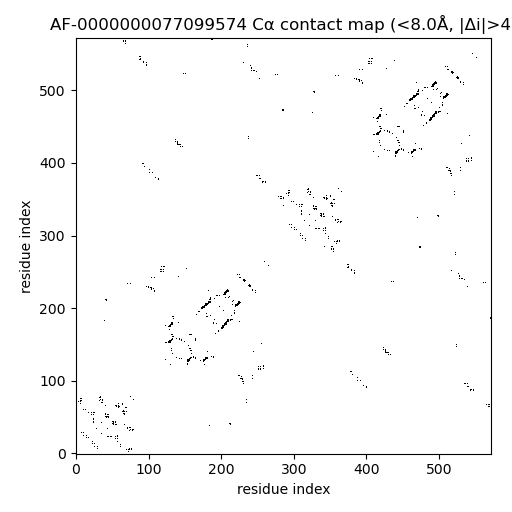3 -15.172 -7.934 1 85.38 184 SER A C 1
ATOM 1426 O O . SER A 1 184 ? 6.094 -16.266 -8.109 1 85.38 184 SER A O 1
ATOM 1428 N N . GLY A 1 185 ? 5.988 -14.062 -8.445 1 92.44 185 GLY A N 1
ATOM 1429 C CA . GLY A 1 185 ? 7.23 -14.039 -9.203 1 92.44 185 GLY A CA 1
ATOM 1430 C C . GLY A 1 185 ? 7.082 -14.609 -10.602 1 92.44 185 GLY A C 1
ATOM 1431 O O . GLY A 1 185 ? 8.07 -15.016 -11.219 1 92.44 185 GLY A O 1
ATOM 1432 N N . THR A 1 186 ? 5.832 -14.633 -11.078 1 88.56 186 THR A N 1
ATOM 1433 C CA . THR A 1 186 ? 5.617 -15.281 -12.367 1 88.56 186 THR A CA 1
ATOM 1434 C C . THR A 1 186 ? 4.887 -14.352 -13.328 1 88.56 186 THR A C 1
ATOM 1436 O O . THR A 1 186 ? 4.43 -14.773 -14.391 1 88.56 186 THR A O 1
ATOM 1439 N N . SER A 1 187 ? 4.754 -13.078 -12.984 1 91.12 187 SER A N 1
ATOM 1440 C CA . SER A 1 187 ? 4.062 -12.125 -13.852 1 91.12 187 SER A CA 1
ATOM 1441 C C . SER A 1 187 ? 4.836 -11.898 -15.141 1 91.12 187 SER A C 1
ATOM 1443 O O . SER A 1 187 ? 5.973 -11.422 -15.117 1 91.12 187 SER A O 1
ATOM 1445 N N . LYS A 1 188 ? 4.211 -12.133 -16.266 1 89.31 188 LYS A N 1
ATOM 1446 C CA . LYS A 1 188 ? 4.867 -12.125 -17.562 1 89.31 188 LYS A CA 1
ATOM 1447 C C . LYS A 1 188 ? 5.492 -10.758 -17.859 1 89.31 188 LYS A C 1
ATOM 1449 O O . LYS A 1 188 ? 6.648 -10.68 -18.281 1 89.31 188 LYS A O 1
ATOM 1454 N N . GLN A 1 189 ? 4.754 -9.695 -17.625 1 93.31 189 GLN A N 1
ATOM 1455 C CA . GLN A 1 189 ? 5.246 -8.359 -17.953 1 93.31 189 GLN A CA 1
ATOM 1456 C C . GLN A 1 189 ? 6.43 -7.984 -17.062 1 93.31 189 GLN A C 1
ATOM 1458 O O . GLN A 1 189 ? 7.379 -7.348 -17.531 1 93.31 189 GLN A O 1
ATOM 1463 N N . VAL A 1 190 ? 6.367 -8.406 -15.844 1 96.81 190 VAL A N 1
ATOM 1464 C CA . VAL A 1 190 ? 7.465 -8.141 -14.922 1 96.81 190 VAL A CA 1
ATOM 1465 C C . VAL A 1 190 ? 8.703 -8.922 -15.344 1 96.81 190 VAL A C 1
ATOM 1467 O O . VAL A 1 190 ? 9.812 -8.383 -15.375 1 96.81 190 VAL A O 1
ATOM 1470 N N . LEU A 1 191 ? 8.477 -10.172 -15.695 1 94.81 191 LEU A N 1
ATOM 1471 C CA . LEU A 1 191 ? 9.578 -11.023 -16.125 1 94.81 191 LEU A CA 1
ATOM 1472 C C . LEU A 1 191 ? 10.203 -10.492 -17.406 1 94.81 191 LEU A C 1
ATOM 1474 O O . LEU A 1 191 ? 11.43 -10.523 -17.562 1 94.81 191 LEU A O 1
ATOM 1478 N N . GLN A 1 192 ? 9.406 -10.023 -18.281 1 94.94 192 GLN A N 1
ATOM 1479 C CA . GLN A 1 192 ? 9.914 -9.438 -19.516 1 94.94 192 GLN A CA 1
ATOM 1480 C C . GLN A 1 192 ? 10.836 -8.258 -19.234 1 94.94 192 GLN A C 1
ATOM 1482 O O . GLN A 1 192 ? 11.922 -8.164 -19.797 1 94.94 192 GLN A O 1
ATOM 1487 N N . ALA A 1 193 ? 10.398 -7.406 -18.406 1 97.19 193 ALA A N 1
ATOM 1488 C CA . ALA A 1 193 ? 11.203 -6.246 -18.047 1 97.19 193 ALA A CA 1
ATOM 1489 C C . ALA A 1 193 ? 12.484 -6.672 -17.328 1 97.19 193 ALA A C 1
ATOM 1491 O O . ALA A 1 193 ? 13.555 -6.109 -17.578 1 97.19 193 ALA A O 1
ATOM 1492 N N . ALA A 1 194 ? 12.367 -7.645 -16.438 1 97.5 194 ALA A N 1
ATOM 1493 C CA . ALA A 1 194 ? 13.531 -8.156 -15.719 1 97.5 194 ALA A CA 1
ATOM 1494 C C . ALA A 1 194 ? 14.547 -8.766 -16.672 1 97.5 194 ALA A C 1
ATOM 1496 O O . ALA A 1 194 ? 15.758 -8.602 -16.5 1 97.5 194 ALA A O 1
ATOM 1497 N N . ASP A 1 195 ? 14.062 -9.406 -17.672 1 96 195 ASP A N 1
ATOM 1498 C CA . ASP A 1 195 ? 14.938 -10.008 -18.672 1 96 195 ASP A CA 1
ATOM 1499 C C . ASP A 1 195 ? 15.688 -8.93 -19.453 1 96 195 ASP A C 1
ATOM 1501 O O . ASP A 1 195 ? 16.891 -9.055 -19.703 1 96 195 ASP A O 1
ATOM 1505 N N . ILE A 1 196 ? 14.992 -7.926 -19.859 1 97.19 196 ILE A N 1
ATOM 1506 C CA . ILE A 1 196 ? 15.609 -6.801 -20.547 1 97.19 196 ILE A CA 1
ATOM 1507 C C . ILE A 1 196 ? 16.688 -6.184 -19.656 1 97.19 196 ILE A C 1
ATOM 1509 O O . ILE A 1 196 ? 17.797 -5.914 -20.125 1 97.19 196 ILE A O 1
ATOM 1513 N N . ALA A 1 197 ? 16.375 -5.984 -18.406 1 98.38 197 ALA A N 1
ATOM 1514 C CA . ALA A 1 197 ? 17.312 -5.414 -17.438 1 98.38 197 ALA A CA 1
ATOM 1515 C C . ALA A 1 197 ? 18.562 -6.285 -17.312 1 98.38 197 ALA A C 1
ATOM 1517 O O . ALA A 1 197 ? 19.672 -5.773 -17.266 1 98.38 197 ALA A O 1
ATOM 1518 N N . LYS A 1 198 ? 18.344 -7.543 -17.203 1 97.5 198 LYS A N 1
ATOM 1519 C CA . LYS A 1 198 ? 19.453 -8.492 -17.094 1 97.5 198 LYS A CA 1
ATOM 1520 C C . LYS A 1 198 ? 20.359 -8.422 -18.312 1 97.5 198 LYS A C 1
ATOM 1522 O O . LYS A 1 198 ? 21.578 -8.422 -18.188 1 97.5 198 LYS A O 1
ATOM 1527 N N . ASP A 1 199 ? 19.797 -8.352 -19.484 1 97.06 199 ASP A N 1
ATOM 1528 C CA . ASP A 1 199 ? 20.547 -8.258 -20.734 1 97.06 199 ASP A CA 1
ATOM 1529 C C . ASP A 1 199 ? 21.391 -6.992 -20.766 1 97.06 199 ASP A C 1
ATOM 1531 O O . ASP A 1 199 ? 22.5 -7.004 -21.297 1 97.06 199 ASP A O 1
ATOM 1535 N N . ILE A 1 200 ? 20.891 -5.957 -20.266 1 97.62 200 ILE A N 1
ATOM 1536 C CA . ILE A 1 200 ? 21.578 -4.672 -20.234 1 97.62 200 ILE A CA 1
ATOM 1537 C C . ILE A 1 200 ? 22.672 -4.695 -19.172 1 97.62 200 ILE A C 1
ATOM 1539 O O . ILE A 1 200 ? 23.656 -3.955 -19.281 1 97.62 200 ILE A O 1
ATOM 1543 N N . GLY A 1 201 ? 22.469 -5.57 -18.141 1 98.31 201 GLY A N 1
ATOM 1544 C CA . GLY A 1 201 ? 23.453 -5.691 -17.078 1 98.31 201 GLY A CA 1
ATOM 1545 C C . GLY A 1 201 ? 23.062 -4.93 -15.82 1 98.31 201 GLY A C 1
ATOM 1546 O O . GLY A 1 201 ? 23.891 -4.684 -14.953 1 98.31 201 GLY A O 1
ATOM 1547 N N . MET A 1 202 ? 21.781 -4.512 -15.68 1 98.56 202 MET A N 1
ATOM 1548 C CA . MET A 1 202 ? 21.297 -3.801 -14.5 1 98.56 202 MET A CA 1
ATOM 1549 C C . MET A 1 202 ? 21.266 -4.719 -13.289 1 98.56 202 MET A C 1
ATOM 1551 O O . MET A 1 202 ? 21.078 -5.93 -13.422 1 98.56 202 MET A O 1
ATOM 1555 N N . THR A 1 203 ? 21.5 -4.152 -12.117 1 98.75 203 THR A N 1
ATOM 1556 C CA . THR A 1 203 ? 21.203 -4.867 -10.875 1 98.75 203 THR A CA 1
ATOM 1557 C C . THR A 1 203 ? 19.703 -5.012 -10.688 1 98.75 203 THR A C 1
ATOM 1559 O O . THR A 1 203 ? 18.953 -4.051 -10.875 1 98.75 203 THR A O 1
ATOM 1562 N N . ILE A 1 204 ? 19.297 -6.203 -10.359 1 98.88 204 ILE A N 1
ATOM 1563 C CA . ILE A 1 204 ? 17.875 -6.477 -10.148 1 98.88 204 ILE A CA 1
ATOM 1564 C C . ILE A 1 204 ? 17.625 -6.867 -8.688 1 98.88 204 ILE A C 1
ATOM 1566 O O . ILE A 1 204 ? 18.188 -7.859 -8.203 1 98.88 204 ILE A O 1
ATOM 1570 N N . ILE A 1 205 ? 16.828 -6.09 -7.988 1 98.88 205 ILE A N 1
ATOM 1571 C CA . ILE A 1 205 ? 16.328 -6.379 -6.648 1 98.88 205 ILE A CA 1
ATOM 1572 C C . ILE A 1 205 ? 14.867 -6.801 -6.73 1 98.88 205 ILE A C 1
ATOM 1574 O O . ILE A 1 205 ? 14.039 -6.086 -7.305 1 98.88 205 ILE A O 1
ATOM 1578 N N . SER A 1 206 ? 14.516 -7.949 -6.211 1 98.69 206 SER A N 1
ATOM 1579 C CA . SER A 1 206 ? 13.125 -8.383 -6.273 1 98.69 206 SER A CA 1
ATOM 1580 C C . SER A 1 206 ? 12.5 -8.43 -4.883 1 98.69 206 SER A C 1
ATOM 1582 O O . SER A 1 206 ? 13.18 -8.727 -3.898 1 98.69 206 SER A O 1
ATOM 1584 N N . ILE A 1 207 ? 11.281 -8.078 -4.781 1 98.25 207 ILE A N 1
ATOM 1585 C CA . ILE A 1 207 ? 10.383 -8.344 -3.66 1 98.25 207 ILE A CA 1
ATOM 1586 C C . ILE A 1 207 ? 9.312 -9.352 -4.082 1 98.25 207 ILE A C 1
ATOM 1588 O O . ILE A 1 207 ? 8.414 -9.016 -4.855 1 98.25 207 ILE A O 1
ATOM 1592 N N . THR A 1 208 ? 9.438 -10.57 -3.617 1 96.06 208 THR A N 1
ATOM 1593 C CA . THR A 1 208 ? 8.57 -11.672 -4.039 1 96.06 208 THR A CA 1
ATOM 1594 C C . THR A 1 208 ? 8.336 -12.648 -2.891 1 96.06 208 THR A C 1
ATOM 1596 O O . THR A 1 208 ? 9.148 -12.742 -1.973 1 96.06 208 THR A O 1
ATOM 1599 N N . SER A 1 209 ? 7.184 -13.258 -2.939 1 91.94 209 SER A N 1
ATOM 1600 C CA . SER A 1 209 ? 6.848 -14.195 -1.871 1 91.94 209 SER A CA 1
ATOM 1601 C C . SER A 1 209 ? 7.438 -15.578 -2.141 1 91.94 209 SER A C 1
ATOM 1603 O O . SER A 1 209 ? 7.48 -16.422 -1.247 1 91.94 209 SER A O 1
ATOM 1605 N N . ASP A 1 210 ? 7.934 -15.844 -3.334 1 89.19 210 ASP A N 1
ATOM 1606 C CA . ASP A 1 210 ? 8.523 -17.125 -3.725 1 89.19 210 ASP A CA 1
ATOM 1607 C C . ASP A 1 210 ? 9.977 -16.953 -4.148 1 89.19 210 ASP A C 1
ATOM 1609 O O . ASP A 1 210 ? 10.258 -16.531 -5.273 1 89.19 210 ASP A O 1
ATOM 1613 N N . SER A 1 211 ? 10.852 -17.406 -3.311 1 90.25 211 SER A N 1
ATOM 1614 C CA . SER A 1 211 ? 12.281 -17.203 -3.529 1 90.25 211 SER A CA 1
ATOM 1615 C C . SER A 1 211 ? 12.812 -18.156 -4.594 1 90.25 211 SER A C 1
ATOM 1617 O O . SER A 1 211 ? 13.961 -18.047 -5.023 1 90.25 211 SER A O 1
ATOM 1619 N N . ASP A 1 212 ? 11.977 -19.031 -5.082 1 88 212 ASP A N 1
ATOM 1620 C CA . ASP A 1 212 ? 12.383 -19.953 -6.141 1 88 212 ASP A CA 1
ATOM 1621 C C . ASP A 1 212 ? 11.664 -19.625 -7.449 1 88 212 ASP A C 1
ATOM 1623 O O . ASP A 1 212 ? 11.75 -20.391 -8.414 1 88 212 ASP A O 1
ATOM 1627 N N . SER A 1 213 ? 11.039 -18.578 -7.473 1 89.81 213 SER A N 1
ATOM 1628 C CA . SER A 1 213 ? 10.273 -18.172 -8.648 1 89.81 213 SER A CA 1
ATOM 1629 C C . SER A 1 213 ? 11.195 -17.781 -9.797 1 89.81 213 SER A C 1
ATOM 1631 O O . SER A 1 213 ? 12.383 -17.5 -9.586 1 89.81 213 SER A O 1
ATOM 1633 N N . PRO A 1 214 ? 10.656 -17.766 -11.016 1 90.75 214 PRO A N 1
ATOM 1634 C CA . PRO A 1 214 ? 11.438 -17.266 -12.156 1 90.75 214 PRO A CA 1
ATOM 1635 C C . PRO A 1 214 ? 12 -15.859 -11.914 1 90.75 214 PRO A C 1
ATOM 1637 O O . PRO A 1 214 ? 13.141 -15.586 -12.289 1 90.75 214 PRO A O 1
ATOM 1640 N N . LEU A 1 215 ? 11.273 -15.008 -11.273 1 95.56 215 LEU A N 1
ATOM 1641 C CA . LEU A 1 215 ? 11.766 -13.664 -10.977 1 95.56 215 LEU A CA 1
ATOM 1642 C C . LEU A 1 215 ? 12.953 -13.719 -10.016 1 95.56 215 LEU A C 1
ATOM 1644 O O . LEU A 1 215 ? 13.953 -13.039 -10.227 1 95.56 215 LEU A O 1
ATOM 1648 N N . ALA A 1 216 ? 12.766 -14.539 -8.977 1 95.62 216 ALA A N 1
ATOM 1649 C CA . ALA A 1 216 ? 13.844 -14.672 -8 1 95.62 216 ALA A CA 1
ATOM 1650 C C . ALA A 1 216 ? 15.125 -15.164 -8.672 1 95.62 216 ALA A C 1
ATOM 1652 O O . ALA A 1 216 ? 16.219 -14.688 -8.359 1 95.62 216 ALA A O 1
ATOM 1653 N N . ARG A 1 217 ? 15.055 -16 -9.625 1 94.12 217 ARG A N 1
ATOM 1654 C CA . ARG A 1 217 ? 16.203 -16.625 -10.266 1 94.12 217 ARG A CA 1
ATOM 1655 C C . ARG A 1 217 ? 17 -15.617 -11.086 1 94.12 217 ARG A C 1
ATOM 1657 O O . ARG A 1 217 ? 18.219 -15.742 -11.227 1 94.12 217 ARG A O 1
ATOM 1664 N N . VAL A 1 218 ? 16.375 -14.648 -11.586 1 96.25 218 VAL A N 1
ATOM 1665 C CA . VAL A 1 218 ? 17.078 -13.68 -12.422 1 96.25 218 VAL A CA 1
ATOM 1666 C C . VAL A 1 218 ? 17.5 -12.477 -11.586 1 96.25 218 VAL A C 1
ATOM 1668 O O . VAL A 1 218 ? 18.125 -11.547 -12.094 1 96.25 218 VAL A O 1
ATOM 1671 N N . SER A 1 219 ? 17.156 -12.414 -10.32 1 98.25 219 SER A N 1
ATOM 1672 C CA . SER A 1 219 ? 17.422 -11.266 -9.461 1 98.25 219 SER A CA 1
ATOM 1673 C C . SER A 1 219 ? 18.797 -11.375 -8.805 1 98.25 219 SER A C 1
ATOM 1675 O O . SER A 1 219 ? 19.281 -12.477 -8.539 1 98.25 219 SER A O 1
ATOM 1677 N N . ASP A 1 220 ? 19.469 -10.305 -8.547 1 98.44 220 ASP A N 1
ATOM 1678 C CA . ASP A 1 220 ? 20.734 -10.25 -7.832 1 98.44 220 ASP A CA 1
ATOM 1679 C C . ASP A 1 220 ? 20.516 -10.242 -6.324 1 98.44 220 ASP A C 1
ATOM 1681 O O . ASP A 1 220 ? 21.328 -10.781 -5.57 1 98.44 220 ASP A O 1
ATOM 1685 N N . HIS A 1 221 ? 19.469 -9.609 -5.848 1 98.25 221 HIS A N 1
ATOM 1686 C CA . HIS A 1 221 ? 19.047 -9.578 -4.457 1 98.25 221 HIS A CA 1
ATOM 1687 C C . HIS A 1 221 ? 17.562 -9.898 -4.328 1 98.25 221 HIS A C 1
ATOM 1689 O O . HIS A 1 221 ? 16.75 -9.398 -5.109 1 98.25 221 HIS A O 1
ATOM 1695 N N . ILE A 1 222 ? 17.281 -10.766 -3.391 1 97.81 222 ILE A N 1
ATOM 1696 C CA . ILE A 1 222 ? 15.891 -11.156 -3.154 1 97.81 222 ILE A CA 1
ATOM 1697 C C . ILE A 1 222 ? 15.469 -10.727 -1.753 1 97.81 222 ILE A C 1
ATOM 1699 O O . ILE A 1 222 ? 16.078 -11.125 -0.761 1 97.81 222 ILE A O 1
ATOM 1703 N N . LEU A 1 223 ? 14.523 -9.875 -1.706 1 98.06 223 LEU A N 1
ATOM 1704 C CA . LEU A 1 223 ? 13.836 -9.555 -0.46 1 98.06 223 LEU A CA 1
ATOM 1705 C C . LEU A 1 223 ? 12.508 -10.305 -0.367 1 98.06 223 LEU A C 1
ATOM 1707 O O . LEU A 1 223 ? 11.508 -9.883 -0.956 1 98.06 223 LEU A O 1
ATOM 1711 N N . SER A 1 224 ? 12.5 -11.367 0.359 1 96.31 224 SER A N 1
ATOM 1712 C CA . SER A 1 224 ? 11.359 -12.273 0.39 1 96.31 224 SER A CA 1
ATOM 1713 C C . SER A 1 224 ? 10.211 -11.688 1.201 1 96.31 224 SER A C 1
ATOM 1715 O O . SER A 1 224 ? 10.383 -11.32 2.363 1 96.31 224 SER A O 1
ATOM 1717 N N . SER A 1 225 ? 9.047 -11.633 0.602 1 95.31 225 SER A N 1
ATOM 1718 C CA . SER A 1 225 ? 7.836 -11.156 1.265 1 95.31 225 SER A CA 1
ATOM 1719 C C . SER A 1 225 ? 6.914 -12.32 1.638 1 95.31 225 SER A C 1
ATOM 1721 O O . SER A 1 225 ? 5.699 -12.141 1.747 1 95.31 225 SER A O 1
ATOM 1723 N N . SER A 1 226 ? 7.426 -13.484 1.771 1 90.81 226 SER A N 1
ATOM 1724 C CA . SER A 1 226 ? 6.648 -14.68 2.061 1 90.81 226 SER A CA 1
ATOM 1725 C C . SER A 1 226 ? 5.859 -14.523 3.357 1 90.81 226 SER A C 1
ATOM 1727 O O . SER A 1 226 ? 6.375 -14.008 4.348 1 90.81 226 SER A O 1
ATOM 1729 N N . GLU A 1 227 ? 4.609 -14.93 3.273 1 89.31 227 GLU A N 1
ATOM 1730 C CA . GLU A 1 227 ? 3.74 -14.945 4.445 1 89.31 227 GLU A CA 1
ATOM 1731 C C . GLU A 1 227 ? 3.475 -16.375 4.918 1 89.31 227 GLU A C 1
ATOM 1733 O O . GLU A 1 227 ? 2.998 -17.203 4.148 1 89.31 227 GLU A O 1
ATOM 1738 N N . GLU A 1 228 ? 3.725 -16.672 6.164 1 85.19 228 GLU A N 1
ATOM 1739 C CA . GLU A 1 228 ? 3.412 -17.984 6.75 1 85.19 228 GLU A CA 1
ATOM 1740 C C . GLU A 1 228 ? 1.946 -18.047 7.172 1 85.19 228 GLU A C 1
ATOM 1742 O O . GLU A 1 228 ? 1.366 -19.141 7.223 1 85.19 228 GLU A O 1
ATOM 1747 N N . HIS A 1 229 ? 1.344 -16.906 7.43 1 85.19 229 HIS A N 1
ATOM 1748 C CA . HIS A 1 229 ? -0.039 -16.812 7.887 1 85.19 229 HIS A CA 1
ATOM 1749 C C . HIS A 1 229 ? -0.845 -15.852 7.023 1 85.19 229 HIS A C 1
ATOM 1751 O O . HIS A 1 229 ? -1.284 -14.797 7.5 1 85.19 229 HIS A O 1
ATOM 1757 N N . PRO A 1 230 ? -1.092 -16.297 5.781 1 83.38 230 PRO A N 1
ATOM 1758 C CA . PRO A 1 230 ? -1.848 -15.398 4.898 1 83.38 230 PRO A CA 1
ATOM 1759 C C . PRO A 1 230 ? -3.297 -15.219 5.348 1 83.38 230 PRO A C 1
ATOM 1761 O O . PRO A 1 230 ? -3.922 -16.172 5.824 1 83.38 230 PRO A O 1
ATOM 1764 N N . LEU A 1 231 ? -3.77 -14.016 5.238 1 83.19 231 LEU A N 1
ATOM 1765 C CA . LEU A 1 231 ? -5.145 -13.703 5.605 1 83.19 231 LEU A CA 1
ATOM 1766 C C . LEU A 1 231 ? -6.121 -14.203 4.547 1 83.19 231 LEU A C 1
ATOM 1768 O O . LEU A 1 231 ? -7.238 -14.609 4.871 1 83.19 231 LEU A O 1
ATOM 1772 N N . PHE A 1 232 ? -5.699 -14.094 3.318 1 82.31 232 PHE A N 1
ATOM 1773 C CA . PHE A 1 232 ? -6.574 -14.406 2.193 1 82.31 232 PHE A CA 1
ATOM 1774 C C . PHE A 1 232 ? -6.016 -15.562 1.376 1 82.31 232 PHE A C 1
ATOM 1776 O O . PHE A 1 232 ? -4.805 -15.797 1.37 1 82.31 232 PHE A O 1
ATOM 1783 N N . ASN A 1 233 ? -6.906 -16.188 0.763 1 70.06 233 ASN A N 1
ATOM 1784 C CA . ASN A 1 233 ? -6.523 -17.328 -0.059 1 70.06 233 ASN A CA 1
ATOM 1785 C C . ASN A 1 233 ? -6.016 -16.891 -1.43 1 70.06 233 ASN A C 1
ATOM 1787 O O . ASN A 1 233 ? -6.711 -16.172 -2.15 1 70.06 233 ASN A O 1
ATOM 1791 N N . GLU A 1 234 ? -4.941 -17.359 -1.764 1 62.16 234 GLU A N 1
ATOM 1792 C CA . GLU A 1 234 ? -4.25 -16.969 -2.986 1 62.16 234 GLU A CA 1
ATOM 1793 C C . GLU A 1 234 ? -5.066 -17.328 -4.223 1 62.16 234 GLU A C 1
ATOM 1795 O O . GLU A 1 234 ? -5.043 -16.609 -5.223 1 62.16 234 GLU A O 1
ATOM 1800 N N . THR A 1 235 ? -5.746 -18.375 -4.086 1 62.41 235 THR A N 1
ATOM 1801 C CA . THR A 1 235 ? -6.41 -18.859 -5.293 1 62.41 235 THR A CA 1
ATOM 1802 C C . THR A 1 235 ? -7.754 -18.156 -5.488 1 62.41 235 THR A C 1
ATOM 1804 O O . THR A 1 235 ? -8.25 -18.062 -6.609 1 62.41 235 THR A O 1
ATOM 1807 N N . LYS A 1 236 ? -8.258 -17.547 -4.426 1 65.62 236 LYS A N 1
ATOM 1808 C CA . LYS A 1 236 ? -9.648 -17.125 -4.57 1 65.62 236 LYS A CA 1
ATOM 1809 C C . LYS A 1 236 ? -9.859 -15.711 -4.051 1 65.62 236 LYS A C 1
ATOM 1811 O O . LYS A 1 236 ? -10.922 -15.117 -4.258 1 65.62 236 LYS A O 1
ATOM 1816 N N . GLU A 1 237 ? -8.812 -15.328 -3.432 1 76.44 237 GLU A N 1
ATOM 1817 C CA . GLU A 1 237 ? -9.008 -14.047 -2.768 1 76.44 237 GLU A CA 1
ATOM 1818 C C . GLU A 1 237 ? -7.816 -13.117 -3.006 1 76.44 237 GLU A C 1
ATOM 1820 O O . GLU A 1 237 ? -6.703 -13.586 -3.254 1 76.44 237 GLU A O 1
ATOM 1825 N N . PRO A 1 238 ? -8.094 -11.844 -3.049 1 76.62 238 PRO A N 1
ATOM 1826 C CA . PRO A 1 238 ? -6.992 -10.898 -3.238 1 76.62 238 PRO A CA 1
ATOM 1827 C C . PRO A 1 238 ? -6.023 -10.883 -2.055 1 76.62 238 PRO A C 1
ATOM 1829 O O . PRO A 1 238 ? -6.441 -10.656 -0.917 1 76.62 238 PRO A O 1
ATOM 1832 N N . LEU A 1 239 ? -4.832 -11.039 -2.32 1 83.06 239 LEU A N 1
ATOM 1833 C CA . LEU A 1 239 ? -3.809 -11.172 -1.289 1 83.06 239 LEU A CA 1
ATOM 1834 C C . LEU A 1 239 ? -3.5 -9.82 -0.654 1 83.06 239 LEU A C 1
ATOM 1836 O O . LEU A 1 239 ? -3.678 -8.773 -1.288 1 83.06 239 LEU A O 1
ATOM 1840 N N . SER A 1 240 ? -3.121 -9.922 0.619 1 91.81 240 SER A N 1
ATOM 1841 C CA . SER A 1 240 ? -2.596 -8.742 1.302 1 91.81 240 SER A CA 1
ATOM 1842 C C . SER A 1 240 ? -1.199 -8.391 0.801 1 91.81 240 SER A C 1
ATOM 1844 O O . SER A 1 240 ? -0.412 -9.273 0.464 1 91.81 240 SER A O 1
ATOM 1846 N N . HIS A 1 241 ? -0.893 -7.113 0.781 1 93.94 241 HIS A N 1
ATOM 1847 C CA . HIS A 1 241 ? 0.438 -6.648 0.406 1 93.94 241 HIS A CA 1
ATOM 1848 C C . HIS A 1 241 ? 1.169 -6.047 1.601 1 93.94 241 HIS A C 1
ATOM 1850 O O . HIS A 1 241 ? 2.145 -5.312 1.432 1 93.94 241 HIS A O 1
ATOM 1856 N N . LEU A 1 242 ? 0.69 -6.344 2.752 1 96.5 242 LEU A N 1
ATOM 1857 C CA . LEU A 1 242 ? 1.22 -5.734 3.969 1 96.5 242 LEU A CA 1
ATOM 1858 C C . LEU A 1 242 ? 2.691 -6.086 4.156 1 96.5 242 LEU A C 1
ATOM 1860 O O . LEU A 1 242 ? 3.496 -5.234 4.535 1 96.5 242 LEU A O 1
ATOM 1864 N N . CYS A 1 243 ? 3.078 -7.312 3.873 1 96.62 243 CYS A N 1
ATOM 1865 C CA . CYS A 1 243 ? 4.465 -7.734 4.027 1 96.62 243 CYS A CA 1
ATOM 1866 C C . CYS A 1 243 ? 5.371 -7.012 3.037 1 96.62 243 CYS A C 1
ATOM 1868 O O . CYS A 1 243 ? 6.465 -6.578 3.393 1 96.62 243 CYS A O 1
ATOM 1870 N N . SER A 1 244 ? 4.926 -6.941 1.774 1 97.31 244 SER A N 1
ATOM 1871 C CA . SER A 1 244 ? 5.691 -6.191 0.784 1 97.31 244 SER A CA 1
ATOM 1872 C C . SER A 1 244 ? 5.875 -4.738 1.211 1 97.31 244 SER A C 1
ATOM 1874 O O . SER A 1 244 ? 6.957 -4.172 1.046 1 97.31 244 SER A O 1
ATOM 1876 N N . MET A 1 245 ? 4.824 -4.148 1.736 1 97.25 245 MET A N 1
ATOM 1877 C CA . MET A 1 245 ? 4.898 -2.77 2.205 1 97.25 245 MET A CA 1
ATOM 1878 C C . MET A 1 245 ? 5.891 -2.637 3.355 1 97.25 245 MET A C 1
ATOM 1880 O O . MET A 1 245 ? 6.652 -1.67 3.416 1 97.25 245 MET A O 1
ATOM 1884 N N . ALA A 1 246 ? 5.871 -3.553 4.273 1 97.69 246 ALA A N 1
ATOM 1885 C CA . ALA A 1 246 ? 6.801 -3.533 5.398 1 97.69 246 ALA A CA 1
ATOM 1886 C C . ALA A 1 246 ? 8.25 -3.613 4.918 1 97.69 246 ALA A C 1
ATOM 1888 O O . ALA A 1 246 ? 9.125 -2.934 5.457 1 97.69 246 ALA A O 1
ATOM 1889 N N . ILE A 1 247 ? 8.5 -4.43 3.961 1 98.19 247 ILE A N 1
ATOM 1890 C CA . ILE A 1 247 ? 9.836 -4.559 3.381 1 98.19 247 ILE A CA 1
ATOM 1891 C C . ILE A 1 247 ? 10.25 -3.229 2.752 1 98.19 247 ILE A C 1
ATOM 1893 O O . ILE A 1 247 ? 11.383 -2.777 2.934 1 98.19 247 ILE A O 1
ATOM 1897 N N . CYS A 1 248 ? 9.328 -2.592 2.016 1 98.12 248 CYS A N 1
ATOM 1898 C CA . CYS A 1 248 ? 9.602 -1.291 1.417 1 98.12 248 CYS A CA 1
ATOM 1899 C C . CYS A 1 248 ? 9.945 -0.259 2.486 1 98.12 248 CYS A C 1
ATOM 1901 O O . CYS A 1 248 ? 10.883 0.521 2.326 1 98.12 248 CYS A O 1
ATOM 1903 N N . ASP A 1 249 ? 9.164 -0.269 3.596 1 96.88 249 ASP A N 1
ATOM 1904 C CA . ASP A 1 249 ? 9.445 0.636 4.703 1 96.88 249 ASP A CA 1
ATOM 1905 C C . ASP A 1 249 ? 10.859 0.425 5.238 1 96.88 249 ASP A C 1
ATOM 1907 O O . ASP A 1 249 ? 11.578 1.39 5.508 1 96.88 249 ASP A O 1
ATOM 1911 N N . THR A 1 250 ? 11.211 -0.779 5.383 1 97.12 250 THR A N 1
ATOM 1912 C CA . THR A 1 250 ? 12.516 -1.108 5.949 1 97.12 250 THR A CA 1
ATOM 1913 C C . THR A 1 250 ? 13.633 -0.738 4.98 1 97.12 250 THR A C 1
ATOM 1915 O O . THR A 1 250 ? 14.695 -0.266 5.398 1 97.12 250 THR A O 1
ATOM 1918 N N . LEU A 1 251 ? 13.438 -0.993 3.703 1 97.81 251 LEU A N 1
ATOM 1919 C CA . LEU A 1 251 ? 14.398 -0.586 2.684 1 97.81 251 LEU A CA 1
ATOM 1920 C C . LEU A 1 251 ? 14.594 0.927 2.689 1 97.81 251 LEU A C 1
ATOM 1922 O O . LEU A 1 251 ? 15.719 1.415 2.609 1 97.81 251 LEU A O 1
ATOM 1926 N N . LEU A 1 252 ? 13.516 1.687 2.758 1 96.69 252 LEU A N 1
ATOM 1927 C CA . LEU A 1 252 ? 13.578 3.143 2.818 1 96.69 252 LEU A CA 1
ATOM 1928 C C . LEU A 1 252 ? 14.32 3.605 4.066 1 96.69 252 LEU A C 1
ATOM 1930 O O . LEU A 1 252 ? 15.078 4.582 4.02 1 96.69 252 LEU A O 1
ATOM 1934 N N . TYR A 1 253 ? 14.039 2.883 5.121 1 94.25 253 TYR A N 1
ATOM 1935 C CA . TYR A 1 253 ? 14.75 3.217 6.355 1 94.25 253 TYR A CA 1
ATOM 1936 C C . TYR A 1 253 ? 16.25 2.973 6.207 1 94.25 253 TYR A C 1
ATOM 1938 O O . TYR A 1 253 ? 17.062 3.75 6.711 1 94.25 253 TYR A O 1
ATOM 1946 N N . ALA A 1 254 ? 16.656 1.87 5.57 1 95.31 254 ALA A N 1
ATOM 1947 C CA . ALA A 1 254 ? 18.062 1.612 5.262 1 95.31 254 ALA A CA 1
ATOM 1948 C C . ALA A 1 254 ? 18.656 2.738 4.422 1 95.31 254 ALA A C 1
ATOM 1950 O O . ALA A 1 254 ? 19.781 3.162 4.652 1 95.31 254 ALA A O 1
ATOM 1951 N N . VAL A 1 255 ? 17.938 3.217 3.41 1 94.56 255 VAL A N 1
ATOM 1952 C CA . VAL A 1 255 ? 18.359 4.336 2.578 1 94.56 255 VAL A CA 1
ATOM 1953 C C . VAL A 1 255 ? 18.609 5.562 3.453 1 94.56 255 VAL A C 1
ATOM 1955 O O . VAL A 1 255 ? 19.641 6.234 3.311 1 94.56 255 VAL A O 1
ATOM 1958 N N . LYS A 1 256 ? 17.688 5.812 4.344 1 90.38 256 LYS A N 1
ATOM 1959 C CA . LYS A 1 256 ? 17.812 6.922 5.281 1 90.38 256 LYS A CA 1
ATOM 1960 C C . LYS A 1 256 ? 19.094 6.797 6.105 1 90.38 256 LYS A C 1
ATOM 1962 O O . LYS A 1 256 ? 19.844 7.766 6.258 1 90.38 256 LYS A O 1
ATOM 1967 N N . ILE A 1 257 ? 19.375 5.605 6.605 1 90.12 257 ILE A N 1
ATOM 1968 C CA . ILE A 1 257 ? 20.562 5.34 7.41 1 90.12 257 ILE A CA 1
ATOM 1969 C C . ILE A 1 257 ? 21.812 5.613 6.582 1 90.12 257 ILE A C 1
ATOM 1971 O O . ILE A 1 257 ? 22.75 6.27 7.055 1 90.12 257 ILE A O 1
ATOM 1975 N N . CYS A 1 258 ? 21.828 5.164 5.367 1 91.56 258 CYS A N 1
ATOM 1976 C CA . CYS A 1 258 ? 22.984 5.355 4.496 1 91.56 258 CYS A CA 1
ATOM 1977 C C . CYS A 1 258 ? 23.203 6.836 4.199 1 91.56 258 CYS A C 1
ATOM 1979 O O . CYS A 1 258 ? 24.344 7.297 4.148 1 91.56 258 CYS A O 1
ATOM 1981 N N . LEU A 1 259 ? 22.156 7.547 3.992 1 86.88 259 LEU A N 1
ATOM 1982 C CA . LEU A 1 259 ? 22.25 8.977 3.729 1 86.88 259 LEU A CA 1
ATOM 1983 C C . LEU A 1 259 ? 22.844 9.711 4.93 1 86.88 259 LEU A C 1
ATOM 1985 O O . LEU A 1 259 ? 23.594 10.68 4.766 1 86.88 259 LEU A O 1
ATOM 1989 N N . LEU A 1 260 ? 22.547 9.18 6.074 1 83.06 260 LEU A N 1
ATOM 1990 C CA . LEU A 1 260 ? 22.984 9.844 7.301 1 83.06 260 LEU A CA 1
ATOM 1991 C C . LEU A 1 260 ? 24.422 9.445 7.652 1 83.06 260 LEU A C 1
ATOM 1993 O O . LEU A 1 260 ? 25.141 10.211 8.281 1 83.06 260 LEU A O 1
ATOM 1997 N N . THR A 1 261 ? 24.828 8.32 7.223 1 82.06 261 THR A N 1
ATOM 1998 C CA . THR A 1 261 ? 26.094 7.801 7.742 1 82.06 261 THR A CA 1
ATOM 1999 C C . THR A 1 261 ? 27.141 7.727 6.641 1 82.06 261 THR A C 1
ATOM 2001 O O . THR A 1 261 ? 28.344 7.754 6.914 1 82.06 261 THR A O 1
ATOM 2004 N N . GLN A 1 262 ? 26.828 7.477 5.527 1 71.56 262 GLN A N 1
ATOM 2005 C CA . GLN A 1 262 ? 27.828 7.09 4.539 1 71.56 262 GLN A CA 1
ATOM 2006 C C . GLN A 1 262 ? 27.906 8.109 3.408 1 71.56 262 GLN A C 1
ATOM 2008 O O . GLN A 1 262 ? 28.891 8.148 2.664 1 71.56 262 GLN A O 1
ATOM 2013 N N . THR A 1 263 ? 26.812 8.672 3.162 1 63.22 263 THR A N 1
ATOM 2014 C CA . THR A 1 263 ? 26.875 9.539 1.988 1 63.22 263 THR A CA 1
ATOM 2015 C C . THR A 1 263 ? 27.25 10.961 2.381 1 63.22 263 THR A C 1
ATOM 2017 O O . THR A 1 263 ? 26.812 11.469 3.412 1 63.22 263 THR A O 1
ATOM 2020 N N . PRO A 1 264 ? 28.281 11.352 1.68 1 58.47 264 PRO A N 1
ATOM 2021 C CA . PRO A 1 264 ? 28.484 12.789 1.885 1 58.47 264 PRO A CA 1
ATOM 2022 C C . PRO A 1 264 ? 27.188 13.586 1.833 1 58.47 264 PRO A C 1
ATOM 2024 O O . PRO A 1 264 ? 26.219 13.156 1.215 1 58.47 264 PRO A O 1
ATOM 2027 N N . LYS A 1 265 ? 27.188 14.469 2.758 1 57.28 265 LYS A N 1
ATOM 2028 C CA . LYS A 1 265 ? 26.016 15.32 2.828 1 57.28 265 LYS A CA 1
ATOM 2029 C C . LYS A 1 265 ? 25.406 15.539 1.445 1 57.28 265 LYS A C 1
ATOM 2031 O O . LYS A 1 265 ? 26.125 15.797 0.479 1 57.28 265 LYS A O 1
ATOM 2036 N N . PRO A 1 266 ? 24.094 15.008 1.307 1 59.09 266 PRO A N 1
ATOM 2037 C CA . PRO A 1 266 ? 23.5 15.312 0.004 1 59.09 266 PRO A CA 1
ATOM 2038 C C . PRO A 1 266 ? 23.875 16.703 -0.505 1 59.09 266 PRO A C 1
ATOM 2040 O O . PRO A 1 266 ? 24.188 17.594 0.291 1 59.09 266 PRO A O 1
ATOM 2043 N N . SER A 1 267 ? 24.031 16.734 -1.821 1 66.75 267 SER A N 1
ATOM 2044 C CA . SER A 1 267 ? 24.234 18.062 -2.379 1 66.75 267 SER A CA 1
ATOM 2045 C C . SER A 1 267 ? 23.219 19.062 -1.833 1 66.75 267 SER A C 1
ATOM 2047 O O . SER A 1 267 ? 22.031 18.734 -1.739 1 66.75 267 SER A O 1
ATOM 2049 N N . PRO A 1 268 ? 23.672 19.953 -1.188 1 67.38 268 PRO A N 1
ATOM 2050 C CA . PRO A 1 268 ? 22.766 21 -0.706 1 67.38 268 PRO A CA 1
ATOM 2051 C C . PRO A 1 268 ? 21.656 21.328 -1.695 1 67.38 268 PRO A C 1
ATOM 2053 O O . PRO A 1 268 ? 20.531 21.609 -1.285 1 67.38 268 PRO A O 1
ATOM 2056 N N . ASN A 1 269 ? 21.984 21.109 -2.881 1 73.56 269 ASN A N 1
ATOM 2057 C CA . ASN A 1 269 ? 21 21.406 -3.91 1 73.56 269 ASN A CA 1
ATOM 2058 C C . ASN A 1 269 ? 19.875 20.359 -3.92 1 73.56 269 ASN A C 1
ATOM 2060 O O . ASN A 1 269 ? 18.703 20.703 -4.094 1 73.56 269 ASN A O 1
ATOM 2064 N N . LEU A 1 270 ? 20.312 19.156 -3.697 1 75.31 270 LEU A N 1
ATOM 2065 C CA . LEU A 1 270 ? 19.312 18.094 -3.693 1 75.31 270 LEU A CA 1
ATOM 2066 C C . LEU A 1 270 ? 18.375 18.234 -2.508 1 75.31 270 LEU A C 1
ATOM 2068 O O . LEU A 1 270 ? 17.156 18.094 -2.656 1 75.31 270 LEU A O 1
ATOM 2072 N N . LYS A 1 271 ? 18.875 18.516 -1.433 1 73.19 271 LYS A N 1
ATOM 2073 C CA . LYS A 1 271 ? 18.062 18.719 -0.239 1 73.19 271 LYS A CA 1
ATOM 2074 C C . LYS A 1 271 ? 17.094 19.891 -0.418 1 73.19 271 LYS A C 1
ATOM 2076 O O . LYS A 1 271 ? 15.93 19.797 -0.034 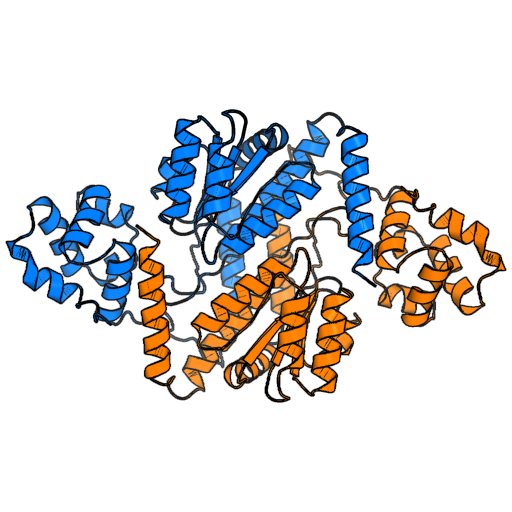1 73.19 271 LYS A O 1
ATOM 2081 N N . LYS A 1 272 ? 17.641 20.875 -1.003 1 75.31 272 LYS A N 1
ATOM 2082 C CA . LYS A 1 272 ? 16.812 22.062 -1.26 1 75.31 272 LYS A CA 1
ATOM 2083 C C . LYS A 1 272 ? 15.648 21.719 -2.191 1 75.31 272 LYS A C 1
ATOM 2085 O O . LYS A 1 272 ? 14.508 22.125 -1.949 1 75.31 272 LYS A O 1
ATOM 2090 N N . ARG A 1 273 ? 15.93 20.969 -3.18 1 76.5 273 ARG A N 1
ATOM 2091 C CA . ARG A 1 273 ? 14.891 20.625 -4.148 1 76.5 273 ARG A CA 1
ATOM 2092 C C . ARG A 1 273 ? 13.82 19.734 -3.516 1 76.5 273 ARG A C 1
ATOM 2094 O O . ARG A 1 273 ? 12.633 19.906 -3.783 1 76.5 273 ARG A O 1
ATOM 2101 N N . THR A 1 274 ? 14.266 18.859 -2.668 1 75.88 274 THR A N 1
ATOM 2102 C CA . THR A 1 274 ? 13.297 17.969 -2.029 1 75.88 274 THR A CA 1
ATOM 2103 C C . THR A 1 274 ? 12.445 18.734 -1.02 1 75.88 274 THR A C 1
ATOM 2105 O O . THR A 1 274 ? 11.258 18.453 -0.872 1 75.88 274 THR A O 1
ATOM 2108 N N . ASP A 1 275 ? 13.047 19.672 -0.441 1 73.56 275 ASP A N 1
ATOM 2109 C CA . ASP A 1 275 ? 12.312 20.531 0.483 1 73.56 275 ASP A CA 1
ATOM 2110 C C . ASP A 1 275 ? 11.281 21.375 -0.259 1 73.56 275 ASP A C 1
ATOM 2112 O O . ASP A 1 275 ? 10.156 21.562 0.221 1 73.56 275 ASP A O 1
ATOM 2116 N N . GLU A 1 276 ? 11.719 21.859 -1.354 1 76.44 276 GLU A N 1
ATOM 2117 C CA . GLU A 1 276 ? 10.82 22.688 -2.166 1 76.44 276 GLU A CA 1
ATOM 2118 C C . GLU A 1 276 ? 9.625 21.875 -2.648 1 76.44 276 GLU A C 1
ATOM 2120 O O . GLU A 1 276 ? 8.508 22.391 -2.736 1 76.44 276 GLU A O 1
ATOM 2125 N N . MET A 1 277 ? 9.906 20.672 -2.961 1 77.44 277 MET A N 1
ATOM 2126 C CA . MET A 1 277 ? 8.805 19.812 -3.375 1 77.44 277 MET A CA 1
ATOM 2127 C C . MET A 1 277 ? 7.789 19.641 -2.252 1 77.44 277 MET A C 1
ATOM 2129 O O . MET A 1 277 ? 6.582 19.594 -2.504 1 77.44 277 MET A O 1
ATOM 2133 N N . GLU A 1 278 ? 8.266 19.562 -1.088 1 76.75 278 GLU A N 1
ATOM 2134 C CA . GLU A 1 278 ? 7.359 19.438 0.05 1 76.75 278 GLU A CA 1
ATOM 2135 C C . GLU A 1 278 ? 6.484 20.672 0.199 1 76.75 278 GLU A C 1
ATOM 2137 O O . GLU A 1 278 ? 5.316 20.578 0.582 1 76.75 278 GLU A O 1
ATOM 2142 N N . VAL A 1 279 ? 7.098 21.766 -0.108 1 74.69 279 VAL A N 1
ATOM 2143 C CA . VAL A 1 279 ? 6.336 23.016 -0.057 1 74.69 279 VAL A CA 1
ATOM 2144 C C . VAL A 1 279 ? 5.25 23 -1.132 1 74.69 279 VAL A C 1
ATOM 2146 O O . VAL A 1 279 ? 4.117 23.406 -0.882 1 74.69 279 VAL A O 1
ATOM 2149 N N . TYR A 1 280 ? 5.617 22.547 -2.254 1 72.69 280 TYR A N 1
ATOM 2150 C CA . TYR A 1 280 ? 4.637 22.422 -3.328 1 72.69 280 TYR A CA 1
ATOM 2151 C C . TYR A 1 280 ? 3.488 21.516 -2.926 1 72.69 280 TYR A C 1
ATOM 2153 O O . TYR A 1 280 ? 2.32 21.844 -3.145 1 72.69 280 TYR A O 1
ATOM 2161 N N . LEU A 1 281 ? 3.807 20.438 -2.295 1 76.25 281 LEU A N 1
ATOM 2162 C CA . LEU A 1 281 ? 2.793 19.484 -1.875 1 76.25 281 LEU A CA 1
ATOM 2163 C C . LEU A 1 281 ? 1.9 20.062 -0.789 1 76.25 281 LEU A C 1
ATOM 2165 O O . LEU A 1 281 ? 0.723 19.719 -0.688 1 76.25 281 LEU A O 1
ATOM 2169 N N . SER A 1 282 ? 2.467 20.922 -0.066 1 76.75 282 SER A N 1
ATOM 2170 C CA . SER A 1 282 ? 1.727 21.531 1.035 1 76.75 282 SER A CA 1
ATOM 2171 C C . SER A 1 282 ? 0.569 22.391 0.521 1 76.75 282 SER A C 1
ATOM 2173 O O . SER A 1 282 ? -0.371 22.672 1.262 1 76.75 282 SER A O 1
ATOM 2175 N N . THR A 1 283 ? 0.595 22.734 -0.714 1 75.38 283 THR A N 1
ATOM 2176 C CA . THR A 1 283 ? -0.453 23.578 -1.284 1 75.38 283 THR A CA 1
ATOM 2177 C C . THR A 1 283 ? -1.739 22.781 -1.478 1 75.38 283 THR A C 1
ATOM 2179 O O . THR A 1 283 ? -2.812 23.359 -1.659 1 75.38 283 THR A O 1
ATOM 2182 N N . THR A 1 284 ? -1.621 21.516 -1.404 1 76.75 284 THR A N 1
ATOM 2183 C CA . THR A 1 284 ? -2.777 20.656 -1.633 1 76.75 284 THR A CA 1
ATOM 2184 C C . THR A 1 284 ? -3.475 20.328 -0.316 1 76.75 284 THR A C 1
ATOM 2186 O O . THR A 1 284 ? -4.457 19.578 -0.297 1 76.75 284 THR A O 1
ATOM 2189 N N . LYS A 1 285 ? -2.99 20.906 0.745 1 79.19 285 LYS A N 1
ATOM 2190 C CA . LYS A 1 285 ? -3.512 20.625 2.078 1 79.19 285 LYS A CA 1
ATOM 2191 C C . LYS A 1 285 ? -3.998 21.906 2.758 1 79.19 285 LYS A C 1
ATOM 2193 O O . LYS A 1 285 ? -3.602 23.016 2.375 1 79.19 285 LYS A O 1
ATOM 2198 N N . LEU A 1 286 ? -4.828 21.672 3.754 1 77.56 286 LEU A N 1
ATOM 2199 C CA . LEU A 1 286 ? -5.258 22.812 4.566 1 77.56 286 LEU A CA 1
ATOM 2200 C C . LEU A 1 286 ? -4.156 23.234 5.527 1 77.56 286 LEU A C 1
ATOM 2202 O O . LEU A 1 286 ? -3.404 22.406 6.031 1 77.56 286 LEU A O 1
ATOM 2206 N N . MET B 1 1 ? 11.211 31.938 -7.172 1 33.97 1 MET B N 1
ATOM 2207 C CA . MET B 1 1 ? 11.031 30.766 -6.316 1 33.97 1 MET B CA 1
ATOM 2208 C C . MET B 1 1 ? 10.789 31.188 -4.867 1 33.97 1 MET B C 1
ATOM 2210 O O . MET B 1 1 ? 11.711 31.656 -4.199 1 33.97 1 MET B O 1
ATOM 2214 N N . SER B 1 2 ? 9.789 31.734 -4.457 1 42.97 2 SER B N 1
ATOM 2215 C CA . SER B 1 2 ? 9.617 32.625 -3.312 1 42.97 2 SER B CA 1
ATOM 2216 C C . SER B 1 2 ? 9.961 31.906 -2.008 1 42.97 2 SER B C 1
ATOM 2218 O O . SER B 1 2 ? 9.438 30.828 -1.72 1 42.97 2 SER B O 1
ATOM 2220 N N . SER B 1 3 ? 11.188 31.922 -1.602 1 52.69 3 SER B N 1
ATOM 2221 C CA . SER B 1 3 ? 11.758 31.562 -0.304 1 52.69 3 SER B CA 1
ATOM 2222 C C . SER B 1 3 ? 10.742 31.781 0.816 1 52.69 3 SER B C 1
ATOM 2224 O O . SER B 1 3 ? 10.273 32.906 1.034 1 52.69 3 SER B O 1
ATOM 2226 N N . GLU B 1 4 ? 9.922 30.672 0.972 1 63.31 4 GLU B N 1
ATOM 2227 C CA . GLU B 1 4 ? 8.945 30.922 2.027 1 63.31 4 GLU B CA 1
ATOM 2228 C C . GLU B 1 4 ? 9.617 31.5 3.27 1 63.31 4 GLU B C 1
ATOM 2230 O O . GLU B 1 4 ? 10.711 31.078 3.648 1 63.31 4 GLU B O 1
ATOM 2235 N N . THR B 1 5 ? 9.211 32.688 3.615 1 75.44 5 THR B N 1
ATOM 2236 C CA . THR B 1 5 ? 9.664 33.5 4.754 1 75.44 5 THR B CA 1
ATOM 2237 C C . THR B 1 5 ? 9.617 32.656 6.039 1 75.44 5 THR B C 1
ATOM 2239 O O . THR B 1 5 ? 8.688 31.875 6.238 1 75.44 5 THR B O 1
ATOM 2242 N N . ASN B 1 6 ? 10.68 32.719 6.805 1 89.12 6 ASN B N 1
ATOM 2243 C CA . ASN B 1 6 ? 10.727 32.156 8.156 1 89.12 6 ASN B CA 1
ATOM 2244 C C . ASN B 1 6 ? 9.453 32.469 8.93 1 89.12 6 ASN B C 1
ATOM 2246 O O . ASN B 1 6 ? 8.977 33.625 8.922 1 89.12 6 ASN B O 1
ATOM 2250 N N . VAL B 1 7 ? 8.898 31.438 9.492 1 94.31 7 VAL B N 1
ATOM 2251 C CA . VAL B 1 7 ? 7.613 31.578 10.164 1 94.31 7 VAL B CA 1
ATOM 2252 C C . VAL B 1 7 ? 7.738 32.562 11.312 1 94.31 7 VAL B C 1
ATOM 2254 O O . VAL B 1 7 ? 6.914 33.469 11.453 1 94.31 7 VAL B O 1
ATOM 2257 N N . LEU B 1 8 ? 8.773 32.438 12.047 1 93.62 8 LEU B N 1
ATOM 2258 C CA . LEU B 1 8 ? 8.953 33.281 13.211 1 93.62 8 LEU B CA 1
ATOM 2259 C C . LEU B 1 8 ? 9.188 34.719 12.797 1 93.62 8 LEU B C 1
ATOM 2261 O O . LEU B 1 8 ? 8.68 35.656 13.43 1 93.62 8 LEU B O 1
ATOM 2265 N N . ASP B 1 9 ? 9.891 34.875 11.695 1 93.56 9 ASP B N 1
ATOM 2266 C CA . ASP B 1 9 ? 10.102 36.219 11.141 1 93.56 9 ASP B CA 1
ATOM 2267 C C . ASP B 1 9 ? 8.797 36.812 10.617 1 93.56 9 ASP B C 1
ATOM 2269 O O . ASP B 1 9 ? 8.531 38 10.805 1 93.56 9 ASP B O 1
ATOM 2273 N N . SER B 1 10 ? 8.078 36.031 9.977 1 94.81 10 SER B N 1
ATOM 2274 C CA . SER B 1 10 ? 6.793 36.469 9.438 1 94.81 10 SER B CA 1
ATOM 2275 C C . SER B 1 10 ? 5.855 36.938 10.555 1 94.81 10 SER B C 1
ATOM 2277 O O . SER B 1 10 ? 5.172 37.938 10.414 1 94.81 10 SER B O 1
ATOM 2279 N N . ILE B 1 11 ? 5.852 36.156 11.594 1 95.25 11 ILE B N 1
ATOM 2280 C CA . ILE B 1 11 ? 5.016 36.5 12.742 1 95.25 11 ILE B CA 1
ATOM 2281 C C . ILE B 1 11 ? 5.453 37.844 13.312 1 95.25 11 ILE B C 1
ATOM 2283 O O . ILE B 1 11 ? 4.621 38.719 13.562 1 95.25 11 ILE B O 1
ATOM 2287 N N . ASP B 1 12 ? 6.711 38.031 13.461 1 94.69 12 ASP B N 1
ATOM 2288 C CA . ASP B 1 12 ? 7.23 39.281 14.008 1 94.69 12 ASP B CA 1
ATOM 2289 C C . ASP B 1 12 ? 6.887 40.469 13.102 1 94.69 12 ASP B C 1
ATOM 2291 O O . ASP B 1 12 ? 6.48 41.531 13.578 1 94.69 12 ASP B O 1
ATOM 2295 N N . ASN B 1 13 ? 7.043 40.25 11.852 1 95 13 ASN B N 1
ATOM 2296 C CA . ASN B 1 13 ? 6.855 41.312 10.875 1 95 13 ASN B CA 1
ATOM 2297 C C . ASN B 1 13 ? 5.391 41.719 10.75 1 95 13 ASN B C 1
ATOM 2299 O O . ASN B 1 13 ? 5.078 42.875 10.5 1 95 13 ASN B O 1
ATOM 2303 N N . LEU B 1 14 ? 4.496 40.781 10.984 1 95.56 14 LEU B N 1
ATOM 2304 C CA . LEU B 1 14 ? 3.09 41.031 10.68 1 95.56 14 LEU B CA 1
ATOM 2305 C C . LEU B 1 14 ? 2.262 41.094 11.961 1 95.56 14 LEU B C 1
ATOM 2307 O O . LEU B 1 14 ? 1.044 41.281 11.906 1 95.56 14 LEU B O 1
ATOM 2311 N N . TYR B 1 15 ? 2.912 41 13.062 1 95.81 15 TYR B N 1
ATOM 2312 C CA . TYR B 1 15 ? 2.229 40.844 14.344 1 95.81 15 TYR B CA 1
ATOM 2313 C C . TYR B 1 15 ? 1.231 41.969 14.578 1 95.81 15 TYR B C 1
ATOM 2315 O O . TYR B 1 15 ? 0.105 41.719 15.016 1 95.81 15 TYR B O 1
ATOM 2323 N N . GLN B 1 16 ? 1.521 43.156 14.258 1 95.62 16 GLN B N 1
ATOM 2324 C CA . GLN B 1 16 ? 0.695 44.312 14.555 1 95.62 16 GLN B CA 1
ATOM 2325 C C . GLN B 1 16 ? -0.541 44.375 13.664 1 95.62 16 GLN B C 1
ATOM 2327 O O . GLN B 1 16 ? -1.525 45.031 13.984 1 95.62 16 GLN B O 1
ATOM 2332 N N . GLN B 1 17 ? -0.441 43.656 12.57 1 96.06 17 GLN B N 1
ATOM 2333 C CA . GLN B 1 17 ? -1.549 43.656 11.625 1 96.06 17 GLN B CA 1
ATOM 2334 C C . GLN B 1 17 ? -2.531 42.531 11.93 1 96.06 17 GLN B C 1
ATOM 2336 O O . GLN B 1 17 ? -3.607 42.438 11.336 1 96.06 17 GLN B O 1
ATOM 2341 N N . LEU B 1 18 ? -2.15 41.656 12.828 1 96 18 LEU B N 1
ATOM 2342 C CA . LEU B 1 18 ? -2.984 40.531 13.148 1 96 18 LEU B CA 1
ATOM 2343 C C . LEU B 1 18 ? -4.133 40.906 14.07 1 96 18 LEU B C 1
ATOM 2345 O O . LEU B 1 18 ? -3.992 41.844 14.883 1 96 18 LEU B O 1
ATOM 2349 N N . PHE B 1 19 ? -5.234 40.25 13.914 1 95 19 PHE B N 1
ATOM 2350 C CA . PHE B 1 19 ? -6.367 40.438 14.82 1 95 19 PHE B CA 1
ATOM 2351 C C . PHE B 1 19 ? -6.129 39.719 16.141 1 95 19 PHE B C 1
ATOM 2353 O O . PHE B 1 19 ? -5.184 38.938 16.266 1 95 19 PHE B O 1
ATOM 2360 N N . SER B 1 20 ? -6.996 40.031 17.094 1 94.88 20 SER B N 1
ATOM 2361 C CA . SER B 1 20 ? -6.805 39.562 18.453 1 94.88 20 SER B CA 1
ATOM 2362 C C . SER B 1 20 ? -6.676 38.031 18.516 1 94.88 20 SER B C 1
ATOM 2364 O O . SER B 1 20 ? -5.719 37.5 19.078 1 94.88 20 SER B O 1
ATOM 2366 N N . LYS B 1 21 ? -7.539 37.375 17.828 1 95.56 21 LYS B N 1
ATOM 2367 C CA . LYS B 1 21 ? -7.523 35.906 17.844 1 95.56 21 LYS B CA 1
ATOM 2368 C C . LYS B 1 21 ? -6.32 35.344 17.078 1 95.56 21 LYS B C 1
ATOM 2370 O O . LYS B 1 21 ? -5.773 34.312 17.438 1 95.56 21 LYS B O 1
ATOM 2375 N N . GLU B 1 22 ? -5.91 36 16.078 1 96.94 22 GLU B N 1
ATOM 2376 C CA . GLU B 1 22 ? -4.73 35.625 15.32 1 96.94 22 GLU B CA 1
ATOM 2377 C C . GLU B 1 22 ? -3.455 35.812 16.141 1 96.94 22 GLU B C 1
ATOM 2379 O O . GLU B 1 22 ? -2.514 35 16.016 1 96.94 22 GLU B O 1
ATOM 2384 N N . LYS B 1 23 ? -3.457 36.844 16.984 1 96.88 23 LYS B N 1
ATOM 2385 C CA . LYS B 1 23 ? -2.311 37.094 17.844 1 96.88 23 LYS B CA 1
ATOM 2386 C C . LYS B 1 23 ? -2.146 35.938 18.859 1 96.88 23 LYS B C 1
ATOM 2388 O O . LYS B 1 23 ? -1.024 35.562 19.203 1 96.88 23 LYS B O 1
ATOM 2393 N N . GLN B 1 24 ? -3.244 35.438 19.266 1 96.94 24 GLN B N 1
ATOM 2394 C CA . GLN B 1 24 ? -3.193 34.281 20.172 1 96.94 24 GLN B CA 1
ATOM 2395 C C . GLN B 1 24 ? -2.459 33.125 19.531 1 96.94 24 GLN B C 1
ATOM 2397 O O . GLN B 1 24 ? -1.633 32.469 20.188 1 96.94 24 GLN B O 1
ATOM 2402 N N . ILE B 1 25 ? -2.779 32.844 18.328 1 97.56 25 ILE B N 1
ATOM 2403 C CA . ILE B 1 25 ? -2.158 31.766 17.578 1 97.56 25 ILE B CA 1
ATOM 2404 C C . ILE B 1 25 ? -0.678 32.062 17.359 1 97.56 25 ILE B C 1
ATOM 2406 O O . ILE B 1 25 ? 0.18 31.203 17.594 1 97.56 25 ILE B O 1
ATOM 2410 N N . ALA B 1 26 ? -0.421 33.281 16.906 1 96.88 26 ALA B N 1
ATOM 2411 C CA . ALA B 1 26 ? 0.95 33.719 16.656 1 96.88 26 ALA B CA 1
ATOM 2412 C C . ALA B 1 26 ? 1.802 33.594 17.922 1 96.88 26 ALA B C 1
ATOM 2414 O O . ALA B 1 26 ? 2.936 33.125 17.859 1 96.88 26 ALA B O 1
ATOM 2415 N N . ASP B 1 27 ? 1.243 34.031 19.031 1 97.25 27 ASP B N 1
ATOM 2416 C CA . ASP B 1 27 ? 1.941 33.969 20.312 1 97.25 27 ASP B CA 1
ATOM 2417 C C . ASP B 1 27 ? 2.254 32.531 20.688 1 97.25 27 ASP B C 1
ATOM 2419 O O . ASP B 1 27 ? 3.361 32.219 21.141 1 97.25 27 ASP B O 1
ATOM 2423 N N . TYR B 1 28 ? 1.311 31.719 20.484 1 97.5 28 TYR B N 1
ATOM 2424 C CA . TYR B 1 28 ? 1.524 30.312 20.844 1 97.5 28 TYR B CA 1
ATOM 2425 C C . TYR B 1 28 ? 2.623 29.688 20 1 97.5 28 TYR B C 1
ATOM 2427 O O . TYR B 1 28 ? 3.475 28.969 20.5 1 97.5 28 TYR B O 1
ATOM 2435 N N . ILE B 1 29 ? 2.57 29.922 18.719 1 96.69 29 ILE B N 1
ATOM 2436 C CA . ILE B 1 29 ? 3.578 29.406 17.797 1 96.69 29 ILE B CA 1
ATOM 2437 C C . ILE B 1 29 ? 4.965 29.891 18.219 1 96.69 29 ILE B C 1
ATOM 2439 O O . ILE B 1 29 ? 5.91 29.109 18.281 1 96.69 29 ILE B O 1
ATOM 2443 N N . LYS B 1 30 ? 5.082 31.125 18.578 1 95.38 30 LYS B N 1
ATOM 2444 C CA . LYS B 1 30 ? 6.359 31.719 18.969 1 95.38 30 LYS B CA 1
ATOM 2445 C C . LYS B 1 30 ? 6.855 31.125 20.281 1 95.38 30 LYS B C 1
ATOM 2447 O O . LYS B 1 30 ? 8.047 30.875 20.438 1 95.38 30 LYS B O 1
ATOM 2452 N N . ASP B 1 31 ? 5.906 30.953 21.172 1 95.88 31 ASP B N 1
ATOM 2453 C CA . ASP B 1 31 ? 6.254 30.5 22.516 1 95.88 31 ASP B CA 1
ATOM 2454 C C . ASP B 1 31 ? 6.551 29.016 22.531 1 95.88 31 ASP B C 1
ATOM 2456 O O . ASP B 1 31 ? 7.301 28.531 23.391 1 95.88 31 ASP B O 1
ATOM 2460 N N . HIS B 1 32 ? 5.906 28.266 21.625 1 95.5 32 HIS B N 1
ATOM 2461 C CA . HIS B 1 32 ? 6.016 26.812 21.656 1 95.5 32 HIS B CA 1
ATOM 2462 C C . HIS B 1 32 ? 6.285 26.25 20.266 1 95.5 32 HIS B C 1
ATOM 2464 O O . HIS B 1 32 ? 5.582 25.344 19.797 1 95.5 32 HIS B O 1
ATOM 2470 N N . PRO B 1 33 ? 7.305 26.703 19.578 1 93.06 33 PRO B N 1
ATOM 2471 C CA . PRO B 1 33 ? 7.523 26.266 18.188 1 93.06 33 PRO B CA 1
ATOM 2472 C C . PRO B 1 33 ? 7.785 24.766 18.062 1 93.06 33 PRO B C 1
ATOM 2474 O O . PRO B 1 33 ? 7.297 24.125 17.141 1 93.06 33 PRO B O 1
ATOM 2477 N N . ASP B 1 34 ? 8.43 24.156 19.016 1 87.5 34 ASP B N 1
ATOM 2478 C CA . ASP B 1 34 ? 8.766 22.734 18.984 1 87.5 34 ASP B CA 1
ATOM 2479 C C . ASP B 1 34 ? 7.504 21.875 19.109 1 87.5 34 ASP B C 1
ATOM 2481 O O . ASP B 1 34 ? 7.406 20.812 18.484 1 87.5 34 ASP B O 1
ATOM 2485 N N . GLU B 1 35 ? 6.613 22.344 19.922 1 89.38 35 GLU B N 1
ATOM 2486 C CA . GLU B 1 35 ? 5.355 21.625 20.109 1 89.38 35 GLU B CA 1
ATOM 2487 C C . GLU B 1 35 ? 4.469 21.766 18.875 1 89.38 35 GLU B C 1
ATOM 2489 O O . GLU B 1 35 ? 3.83 20.797 18.453 1 89.38 35 GLU B O 1
ATOM 2494 N N . VAL B 1 36 ? 4.484 22.938 18.359 1 91.69 36 VAL B N 1
ATOM 2495 C CA . VAL B 1 36 ? 3.592 23.25 17.25 1 91.69 36 VAL B CA 1
ATOM 2496 C C . VAL B 1 36 ? 3.951 22.391 16.031 1 91.69 36 VAL B C 1
ATOM 2498 O O . VAL B 1 36 ? 3.064 21.906 15.32 1 91.69 36 VAL B O 1
ATOM 2501 N N . VAL B 1 37 ? 5.215 22.156 15.844 1 86.94 37 VAL B N 1
ATOM 2502 C CA . VAL B 1 37 ? 5.664 21.391 14.695 1 86.94 37 VAL B CA 1
ATOM 2503 C C . VAL B 1 37 ? 5.066 19.984 14.75 1 86.94 37 VAL B C 1
ATOM 2505 O O . VAL B 1 37 ? 4.906 19.328 13.719 1 86.94 37 VAL B O 1
ATOM 2508 N N . MET B 1 38 ? 4.594 19.578 15.898 1 80.88 38 MET B N 1
ATOM 2509 C CA . MET B 1 38 ? 4.074 18.234 16.094 1 80.88 38 MET B CA 1
ATOM 2510 C C . MET B 1 38 ? 2.551 18.234 16.172 1 80.88 38 MET B C 1
ATOM 2512 O O . MET B 1 38 ? 1.924 17.188 16.266 1 80.88 38 MET B O 1
ATOM 2516 N N . MET B 1 39 ? 1.977 19.422 16.094 1 84.81 39 MET B N 1
ATOM 2517 C CA . MET B 1 39 ? 0.532 19.547 16.266 1 84.81 39 MET B CA 1
ATOM 2518 C C . MET B 1 39 ? -0.175 19.562 14.914 1 84.81 39 MET B C 1
ATOM 2520 O O . MET B 1 39 ? 0.336 20.125 13.945 1 84.81 39 MET B O 1
ATOM 2524 N N . ASN B 1 40 ? -1.327 18.906 14.93 1 82.38 40 ASN B N 1
ATOM 2525 C CA . ASN B 1 40 ? -2.221 19.156 13.805 1 82.38 40 ASN B CA 1
ATOM 2526 C C . ASN B 1 40 ? -3.033 20.438 14.008 1 82.38 40 ASN B C 1
ATOM 2528 O O . ASN B 1 40 ? -2.867 21.125 15.008 1 82.38 40 ASN B O 1
ATOM 2532 N N . VAL B 1 41 ? -3.84 20.766 13 1 86.75 41 VAL B N 1
ATOM 2533 C CA . VAL B 1 41 ? -4.559 22.031 12.992 1 86.75 41 VAL B CA 1
ATOM 2534 C C . VAL B 1 41 ? -5.523 22.078 14.18 1 86.75 41 VAL B C 1
ATOM 2536 O O . VAL B 1 41 ? -5.684 23.125 14.812 1 86.75 41 VAL B O 1
ATOM 2539 N N . SER B 1 42 ? -6.098 20.953 14.5 1 84.12 42 SER B N 1
ATOM 2540 C CA . SER B 1 42 ? -7.051 20.906 15.609 1 84.12 42 SER B CA 1
ATOM 2541 C C . SER B 1 42 ? -6.352 21.109 16.953 1 84.12 42 SER B C 1
ATOM 2543 O O . SER B 1 42 ? -6.871 21.797 17.828 1 84.12 42 SER B O 1
ATOM 2545 N N . GLN B 1 43 ? -5.262 20.516 17.047 1 87.12 43 GLN B N 1
ATOM 2546 C CA . GLN B 1 43 ? -4.492 20.625 18.281 1 87.12 43 GLN B CA 1
ATOM 2547 C C . GLN B 1 43 ? -4.004 22.062 18.5 1 87.12 43 GLN B C 1
ATOM 2549 O O . GLN B 1 43 ? -4.066 22.578 19.609 1 87.12 43 GLN B O 1
ATOM 2554 N N . LEU B 1 44 ? -3.549 22.672 17.453 1 93.75 44 LEU B N 1
ATOM 2555 C CA . LEU B 1 44 ? -3.117 24.062 17.578 1 93.75 44 LEU B CA 1
ATOM 2556 C C . LEU B 1 44 ? -4.297 24.969 17.906 1 93.75 44 LEU B C 1
ATOM 2558 O O . LEU B 1 44 ? -4.164 25.891 18.703 1 93.75 44 LEU B O 1
ATOM 2562 N N . ALA B 1 45 ? -5.398 24.672 17.234 1 92.81 45 ALA B N 1
ATOM 2563 C CA . ALA B 1 45 ? -6.609 25.438 17.531 1 92.81 45 ALA B CA 1
ATOM 2564 C C . ALA B 1 45 ? -6.977 25.344 19 1 92.81 45 ALA B C 1
ATOM 2566 O O . ALA B 1 45 ? -7.203 26.375 19.656 1 92.81 45 ALA B O 1
ATOM 2567 N N . LYS B 1 46 ? -6.926 24.188 19.531 1 91.75 46 LYS B N 1
ATOM 2568 C CA . LYS B 1 46 ? -7.254 23.953 20.922 1 91.75 46 LYS B CA 1
ATOM 2569 C C . LYS B 1 46 ? -6.227 24.609 21.844 1 91.75 46 LYS B C 1
ATOM 2571 O O . LYS B 1 46 ? -6.586 25.281 22.812 1 91.75 46 LYS B O 1
ATOM 2576 N N . ALA B 1 47 ? -5.008 24.4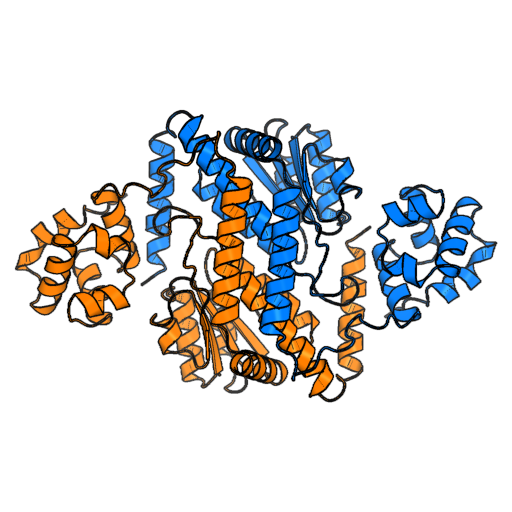84 21.531 1 94.56 47 ALA B N 1
ATOM 2577 C CA . ALA B 1 47 ? -3.918 24.984 22.359 1 94.56 47 ALA B CA 1
ATOM 2578 C C . ALA B 1 47 ? -3.898 26.516 22.391 1 94.56 47 ALA B C 1
ATOM 2580 O O . ALA B 1 47 ? -3.523 27.109 23.391 1 94.56 47 ALA B O 1
ATOM 2581 N N . SER B 1 48 ? -4.305 27.094 21.328 1 95.75 48 SER B N 1
ATOM 2582 C CA . SER B 1 48 ? -4.277 28.547 21.219 1 95.75 48 SER B CA 1
ATOM 2583 C C . SER B 1 48 ? -5.625 29.156 21.594 1 95.75 48 SER B C 1
ATOM 2585 O O . SER B 1 48 ? -5.789 30.375 21.578 1 95.75 48 SER B O 1
ATOM 2587 N N . GLY B 1 49 ? -6.602 28.344 21.812 1 94.56 49 GLY B N 1
ATOM 2588 C CA . GLY B 1 49 ? -7.918 28.812 22.219 1 94.56 49 GLY B CA 1
ATOM 2589 C C . GLY B 1 49 ? -8.703 29.422 21.078 1 94.56 49 GLY B C 1
ATOM 2590 O O . GLY B 1 49 ? -9.383 30.438 21.25 1 94.56 49 GLY B O 1
ATOM 2591 N N . THR B 1 50 ? -8.5 28.922 19.953 1 95.06 50 THR B N 1
ATOM 2592 C CA . THR B 1 50 ? -9.18 29.438 18.766 1 95.06 50 THR B CA 1
ATOM 2593 C C . THR B 1 50 ? -9.828 28.312 17.969 1 95.06 50 THR B C 1
ATOM 2595 O O . THR B 1 50 ? -9.875 27.172 18.422 1 95.06 50 THR B O 1
ATOM 2598 N N . SER B 1 51 ? -10.344 28.703 16.797 1 90.38 51 SER B N 1
ATOM 2599 C CA . SER B 1 51 ? -10.953 27.719 15.914 1 90.38 51 SER B CA 1
ATOM 2600 C C . SER B 1 51 ? -9.984 27.281 14.812 1 90.38 51 SER B C 1
ATOM 2602 O O . SER B 1 51 ? -9 27.984 14.547 1 90.38 51 SER B O 1
ATOM 2604 N N . GLU B 1 52 ? -10.273 26.156 14.234 1 88.44 52 GLU B N 1
ATOM 2605 C CA . GLU B 1 52 ? -9.484 25.688 13.102 1 88.44 52 GLU B CA 1
ATOM 2606 C C . GLU B 1 52 ? -9.516 26.672 11.945 1 88.44 52 GLU B C 1
ATOM 2608 O O . GLU B 1 52 ? -8.5 26.906 11.289 1 88.44 52 GLU B O 1
ATOM 2613 N N . ALA B 1 53 ? -10.68 27.234 11.734 1 87.5 53 ALA B N 1
ATOM 2614 C CA . ALA B 1 53 ? -10.812 28.234 10.68 1 87.5 53 ALA B CA 1
ATOM 2615 C C . ALA B 1 53 ? -9.922 29.438 10.961 1 87.5 53 ALA B C 1
ATOM 2617 O O . ALA B 1 53 ? -9.281 29.969 10.047 1 87.5 53 ALA B O 1
ATOM 2618 N N . THR B 1 54 ? -9.844 29.828 12.18 1 93.81 54 THR B N 1
ATOM 2619 C CA . THR B 1 54 ? -9 30.953 12.57 1 93.81 54 THR B CA 1
ATOM 2620 C C . THR B 1 54 ? -7.523 30.625 12.359 1 93.81 54 THR B C 1
ATOM 2622 O O . THR B 1 54 ? -6.746 31.484 11.922 1 93.81 54 THR B O 1
ATOM 2625 N N . VAL B 1 55 ? -7.145 29.359 12.688 1 95.19 55 VAL B N 1
ATOM 2626 C CA . VAL B 1 55 ? -5.77 28.938 12.469 1 95.19 55 VAL B CA 1
ATOM 2627 C C . VAL B 1 55 ? -5.418 29.047 10.984 1 95.19 55 VAL B C 1
ATOM 2629 O O . VAL B 1 55 ? -4.395 29.625 10.625 1 95.19 55 VAL B O 1
ATOM 2632 N N . VAL B 1 56 ? -6.277 28.531 10.148 1 90.5 56 VAL B N 1
ATOM 2633 C CA . VAL B 1 56 ? -6.02 28.531 8.711 1 90.5 56 VAL B CA 1
ATOM 2634 C C . VAL B 1 56 ? -5.977 29.969 8.188 1 90.5 56 VAL B C 1
ATOM 2636 O O . VAL B 1 56 ? -5.109 30.312 7.383 1 90.5 56 VAL B O 1
ATOM 2639 N N . ARG B 1 57 ? -6.836 30.781 8.617 1 92.38 57 ARG B N 1
ATOM 2640 C CA . ARG B 1 57 ? -6.848 32.188 8.211 1 92.38 57 ARG B CA 1
ATOM 2641 C C . ARG B 1 57 ? -5.574 32.906 8.664 1 92.38 57 ARG B C 1
ATOM 2643 O O . ARG B 1 57 ? -5.031 33.719 7.934 1 92.38 57 ARG B O 1
ATOM 2650 N N . THR B 1 58 ? -5.211 32.625 9.883 1 95.81 58 THR B N 1
ATOM 2651 C CA . THR B 1 58 ? -3.98 33.219 10.414 1 95.81 58 THR B CA 1
ATOM 2652 C C . THR B 1 58 ? -2.787 32.844 9.539 1 95.81 58 THR B C 1
ATOM 2654 O O . THR B 1 58 ? -1.945 33.688 9.227 1 95.81 58 THR B O 1
ATOM 2657 N N . CYS B 1 59 ? -2.768 31.547 9.172 1 94.75 59 CYS B N 1
ATOM 2658 C CA . CYS B 1 59 ? -1.68 31.078 8.32 1 94.75 59 CYS B CA 1
ATOM 2659 C C . CYS B 1 59 ? -1.658 31.844 7 1 94.75 59 CYS B C 1
ATOM 2661 O O . CYS B 1 59 ? -0.595 32.25 6.535 1 94.75 59 CYS B O 1
ATOM 2663 N N . LYS B 1 60 ? -2.824 32.094 6.449 1 91.75 60 LYS B N 1
ATOM 2664 C CA . LYS B 1 60 ? -2.928 32.844 5.195 1 91.75 60 LYS B CA 1
ATOM 2665 C C . LYS B 1 60 ? -2.494 34.281 5.375 1 91.75 60 LYS B C 1
ATOM 2667 O O . LYS B 1 60 ? -1.784 34.844 4.531 1 91.75 60 LYS B O 1
ATOM 2672 N N . HIS B 1 61 ? -2.896 34.812 6.434 1 94.5 61 HIS B N 1
ATOM 2673 C CA . HIS B 1 61 ? -2.516 36.188 6.738 1 94.5 61 HIS B CA 1
ATOM 2674 C C . HIS B 1 61 ? -1.004 36.312 6.895 1 94.5 61 HIS B C 1
ATOM 2676 O O . HIS B 1 61 ? -0.43 37.344 6.562 1 94.5 61 HIS B O 1
ATOM 2682 N N . LEU B 1 62 ? -0.457 35.312 7.379 1 95.06 62 LEU B N 1
ATOM 2683 C CA . LEU B 1 62 ? 0.984 35.312 7.605 1 95.06 62 LEU B CA 1
ATOM 2684 C C . LEU B 1 62 ? 1.738 34.969 6.316 1 95.06 62 LEU B C 1
ATOM 2686 O O . LEU B 1 62 ? 2.971 35 6.297 1 95.06 62 LEU B O 1
ATOM 2690 N N . GLY B 1 63 ? 1.003 34.656 5.332 1 90.69 63 GLY B N 1
ATOM 2691 C CA . GLY B 1 63 ? 1.632 34.5 4.031 1 90.69 63 GLY B CA 1
ATOM 2692 C C . GLY B 1 63 ? 1.755 33.062 3.592 1 90.69 63 GLY B C 1
ATOM 2693 O O . GLY B 1 63 ? 2.449 32.75 2.619 1 90.69 63 GLY B O 1
ATOM 2694 N N . TYR B 1 64 ? 1.061 32.188 4.289 1 91.75 64 TYR B N 1
ATOM 2695 C CA . TYR B 1 64 ? 1.144 30.781 3.943 1 91.75 64 TYR B CA 1
ATOM 2696 C C . TYR B 1 64 ? -0.177 30.281 3.371 1 91.75 64 TYR B C 1
ATOM 2698 O O . TYR B 1 64 ? -1.226 30.891 3.584 1 91.75 64 TYR B O 1
ATOM 2706 N N . GLN B 1 65 ? -0.135 29.188 2.682 1 85.62 65 GLN B N 1
ATOM 2707 C CA . GLN B 1 65 ? -1.328 28.656 2.029 1 85.62 65 GLN B CA 1
ATOM 2708 C C . GLN B 1 65 ? -2.217 27.922 3.027 1 85.62 65 GLN B C 1
ATOM 2710 O O . GLN B 1 65 ? -3.42 27.766 2.799 1 85.62 65 GLN B O 1
ATOM 2715 N N . GLY B 1 66 ? -1.588 27.5 4.078 1 87.81 66 GLY B N 1
ATOM 2716 C CA . GLY B 1 66 ? -2.293 26.766 5.121 1 87.81 66 GLY B CA 1
ATOM 2717 C C . GLY B 1 66 ? -1.408 26.391 6.293 1 87.81 66 GLY B C 1
ATOM 2718 O O . GLY B 1 66 ? -0.25 26.812 6.363 1 87.81 66 GLY B O 1
ATOM 2719 N N . TYR B 1 67 ? -2.074 25.672 7.16 1 89.5 67 TYR B N 1
ATOM 2720 C CA . TYR B 1 67 ? -1.343 25.312 8.367 1 89.5 67 TYR B CA 1
ATOM 2721 C C . TYR B 1 67 ? -0.237 24.312 8.062 1 89.5 67 TYR B C 1
ATOM 2723 O O . TYR B 1 67 ? 0.841 24.359 8.664 1 89.5 67 TYR B O 1
ATOM 2731 N N . TYR B 1 68 ? -0.546 23.375 7.172 1 85.19 68 TYR B N 1
ATOM 2732 C CA . TYR B 1 68 ? 0.465 22.375 6.828 1 85.19 68 TYR B CA 1
ATOM 2733 C C . TYR B 1 68 ? 1.74 23.047 6.332 1 85.19 68 TYR B C 1
ATOM 2735 O O . TYR B 1 68 ? 2.842 22.688 6.754 1 85.19 68 TYR B O 1
ATOM 2743 N N . GLN B 1 69 ? 1.598 23.953 5.438 1 85.81 69 GLN B N 1
ATOM 2744 C CA . GLN B 1 69 ? 2.762 24.656 4.914 1 85.81 69 GLN B CA 1
ATOM 2745 C C . GLN B 1 69 ? 3.486 25.422 6.02 1 85.81 69 GLN B C 1
ATOM 2747 O O . GLN B 1 69 ? 4.715 25.406 6.086 1 85.81 69 GLN B O 1
ATOM 2752 N N . LEU B 1 70 ? 2.777 26.125 6.844 1 90.69 70 LEU B N 1
ATOM 2753 C CA . LEU B 1 70 ? 3.381 26.859 7.953 1 90.69 70 LEU B CA 1
ATOM 2754 C C . LEU B 1 70 ? 4.199 25.922 8.844 1 90.69 70 LEU B C 1
ATOM 2756 O O . LEU B 1 70 ? 5.34 26.234 9.188 1 90.69 70 LEU B O 1
ATOM 2760 N N . ARG B 1 71 ? 3.574 24.828 9.133 1 88.5 71 ARG B N 1
ATOM 2761 C CA . ARG B 1 71 ? 4.238 23.844 9.992 1 88.5 71 ARG B CA 1
ATOM 2762 C C . ARG B 1 71 ? 5.523 23.344 9.344 1 88.5 71 ARG B C 1
ATOM 2764 O O . ARG B 1 71 ? 6.535 23.156 10.023 1 88.5 71 ARG B O 1
ATOM 2771 N N . LEU B 1 72 ? 5.473 23.047 8.156 1 83.62 72 LEU B N 1
ATOM 2772 C CA . LEU B 1 72 ? 6.637 22.578 7.406 1 83.62 72 LEU B CA 1
ATOM 2773 C C . LEU B 1 72 ? 7.762 23.609 7.473 1 83.62 72 LEU B C 1
ATOM 2775 O O . LEU B 1 72 ? 8.914 23.266 7.758 1 83.62 72 LEU B O 1
ATOM 2779 N N . ILE B 1 73 ? 7.465 24.859 7.172 1 86.5 73 ILE B N 1
ATOM 2780 C CA . ILE B 1 73 ? 8.453 25.922 7.176 1 86.5 73 ILE B CA 1
ATOM 2781 C C . ILE B 1 73 ? 8.961 26.156 8.594 1 86.5 73 ILE B C 1
ATOM 2783 O O . ILE B 1 73 ? 10.156 26.375 8.805 1 86.5 73 ILE B O 1
ATOM 2787 N N . LEU B 1 74 ? 8.047 26.078 9.547 1 89.69 74 LEU B N 1
ATOM 2788 C CA . LEU B 1 74 ? 8.43 26.219 10.945 1 89.69 74 LEU B CA 1
ATOM 2789 C C . LEU B 1 74 ? 9.445 25.156 11.344 1 89.69 74 LEU B C 1
ATOM 2791 O O . LEU B 1 74 ? 10.391 25.438 12.078 1 89.69 74 LEU B O 1
ATOM 2795 N N . SER B 1 75 ? 9.211 23.953 10.961 1 83.81 75 SER B N 1
ATOM 2796 C CA . SER B 1 75 ? 10.125 22.859 11.273 1 83.81 75 SER B CA 1
ATOM 2797 C C . SER B 1 75 ? 11.523 23.141 10.734 1 83.81 75 SER B C 1
ATOM 2799 O O . SER B 1 75 ? 12.523 22.781 11.359 1 83.81 75 SER B O 1
ATOM 2801 N N . ARG B 1 76 ? 11.547 23.703 9.633 1 78.56 76 ARG B N 1
ATOM 2802 C CA . ARG B 1 76 ? 12.828 24.078 9.047 1 78.56 76 ARG B CA 1
ATOM 2803 C C . ARG B 1 76 ? 13.484 25.188 9.844 1 78.56 76 ARG B C 1
ATOM 2805 O O . ARG B 1 76 ? 14.703 25.188 10.047 1 78.56 76 ARG B O 1
ATOM 2812 N N . ASP B 1 77 ? 12.656 26.156 10.211 1 81.88 77 ASP B N 1
ATOM 2813 C CA . ASP B 1 77 ? 13.148 27.312 10.953 1 81.88 77 ASP B CA 1
ATOM 2814 C C . ASP B 1 77 ? 13.828 26.875 12.25 1 81.88 77 ASP B C 1
ATOM 2816 O O . ASP B 1 77 ? 14.852 27.453 12.641 1 81.88 77 ASP B O 1
ATOM 2820 N N . ILE B 1 78 ? 13.227 26.031 12.906 1 81.69 78 ILE B N 1
ATOM 2821 C CA . ILE B 1 78 ? 13.711 25.688 14.242 1 81.69 78 ILE B CA 1
ATOM 2822 C C . ILE B 1 78 ? 14.758 24.578 14.156 1 81.69 78 ILE B C 1
ATOM 2824 O O . ILE B 1 78 ? 15.445 24.297 15.141 1 81.69 78 ILE B O 1
ATOM 2828 N N . GLY B 1 79 ? 15.086 24.156 13.094 1 69.75 79 GLY B N 1
ATOM 2829 C CA . GLY B 1 79 ? 16.078 23.094 12.938 1 69.75 79 GLY B CA 1
ATOM 2830 C C . GLY B 1 79 ? 15.617 21.781 13.523 1 69.75 79 GLY B C 1
ATOM 2831 O O . GLY B 1 79 ? 16.391 21.078 14.172 1 69.75 79 GLY B O 1
ATOM 2832 N N . THR B 1 80 ? 14.43 21.516 13.516 1 55.56 80 THR B N 1
ATOM 2833 C CA . THR B 1 80 ? 13.93 20.344 14.227 1 55.56 80 THR B CA 1
ATOM 2834 C C . THR B 1 80 ? 14.859 19.141 14.016 1 55.56 80 THR B C 1
ATOM 2836 O O . THR B 1 80 ? 15.273 18.859 12.891 1 55.56 80 THR B O 1
ATOM 2839 N N . LYS B 1 81 ? 15.672 18.859 15.117 1 50.19 81 LYS B N 1
ATOM 2840 C CA . LYS B 1 81 ? 16.469 17.656 15.328 1 50.19 81 LYS B CA 1
ATOM 2841 C C . LYS B 1 81 ? 15.711 16.406 14.891 1 50.19 81 LYS B C 1
ATOM 2843 O O . LYS B 1 81 ? 14.586 16.172 15.328 1 50.19 81 LYS B O 1
ATOM 2848 N N . SER B 1 82 ? 15.789 16.094 13.672 1 51.09 82 SER B N 1
ATOM 2849 C CA . SER B 1 82 ? 15.188 14.812 13.297 1 51.09 82 SER B CA 1
ATOM 2850 C C . SER B 1 82 ? 15.398 13.766 14.383 1 51.09 82 SER B C 1
ATOM 2852 O O . SER B 1 82 ? 16.406 13.789 15.094 1 51.09 82 SER B O 1
ATOM 2854 N N . ASN B 1 83 ? 14.375 13.391 15.117 1 49.91 83 ASN B N 1
ATOM 2855 C CA . ASN B 1 83 ? 14.469 12.273 16.047 1 49.91 83 ASN B CA 1
ATOM 2856 C C . ASN B 1 83 ? 15.469 11.227 15.562 1 49.91 83 ASN B C 1
ATOM 2858 O O . ASN B 1 83 ? 15.422 10.078 15.992 1 49.91 83 ASN B O 1
ATOM 2862 N N . ASP B 1 84 ? 16.234 11.555 14.562 1 54.84 84 ASP B N 1
ATOM 2863 C CA . ASP B 1 84 ? 17.172 10.578 14.008 1 54.84 84 ASP B CA 1
ATOM 2864 C C . ASP B 1 84 ? 18.281 10.25 15.008 1 54.84 84 ASP B C 1
ATOM 2866 O O . ASP B 1 84 ? 19.328 9.719 14.633 1 54.84 84 ASP B O 1
ATOM 2870 N N . ILE B 1 85 ? 18.094 10.547 16.297 1 52.44 85 ILE B N 1
ATOM 2871 C CA . ILE B 1 85 ? 19.141 10.312 17.266 1 52.44 85 ILE B CA 1
ATOM 2872 C C . ILE B 1 85 ? 19.344 8.805 17.469 1 52.44 85 ILE B C 1
ATOM 2874 O O . ILE B 1 85 ? 18.391 8.086 17.766 1 52.44 85 ILE B O 1
ATOM 2878 N N . GLY B 1 86 ? 20.5 8.328 17.016 1 58.81 86 GLY B N 1
ATOM 2879 C CA . GLY B 1 86 ? 21.047 7.043 17.422 1 58.81 86 GLY B CA 1
ATOM 2880 C C . GLY B 1 86 ? 20.922 5.98 16.344 1 58.81 86 GLY B C 1
ATOM 2881 O O . GLY B 1 86 ? 21.203 4.805 16.578 1 58.81 86 GLY B O 1
ATOM 2882 N N . ILE B 1 87 ? 20.328 6.395 15.305 1 62.88 87 ILE B N 1
ATOM 2883 C CA . ILE B 1 87 ? 20.188 5.344 14.305 1 62.88 87 ILE B CA 1
ATOM 2884 C C . ILE B 1 87 ? 21.484 5.246 13.484 1 62.88 87 ILE B C 1
ATOM 2886 O O . ILE B 1 87 ? 21.906 6.227 12.867 1 62.88 87 ILE B O 1
ATOM 2890 N N . ASP B 1 88 ? 22.312 4.23 13.867 1 66.25 88 ASP B N 1
ATOM 2891 C CA . ASP B 1 88 ? 23.469 4.023 12.992 1 66.25 88 ASP B CA 1
ATOM 2892 C C . ASP B 1 88 ? 23.453 2.621 12.391 1 66.25 88 ASP B C 1
ATOM 2894 O O . ASP B 1 88 ? 22.562 1.821 12.68 1 66.25 88 ASP B O 1
ATOM 2898 N N . ALA B 1 89 ? 24.328 2.523 11.391 1 67.5 89 ALA B N 1
ATOM 2899 C CA . ALA B 1 89 ? 24.422 1.292 10.609 1 67.5 89 ALA B CA 1
ATOM 2900 C C . ALA B 1 89 ? 24.734 0.097 11.508 1 67.5 89 ALA B C 1
ATOM 2902 O O . ALA B 1 89 ? 24.531 -1.053 11.117 1 67.5 89 ALA B O 1
ATOM 2903 N N . ASP B 1 90 ? 25.094 0.469 12.602 1 70.56 90 ASP B N 1
ATOM 2904 C CA . ASP B 1 90 ? 25.469 -0.626 13.492 1 70.56 90 ASP B CA 1
ATOM 2905 C C . ASP B 1 90 ? 24.266 -1.119 14.289 1 70.56 90 ASP B C 1
ATOM 2907 O O . ASP B 1 90 ? 24.297 -2.219 14.844 1 70.56 90 ASP B O 1
ATOM 2911 N N . THR B 1 91 ? 23.266 -0.336 14.234 1 76.81 91 THR B N 1
ATOM 2912 C CA . THR B 1 91 ? 22.062 -0.724 14.945 1 76.81 91 THR B CA 1
ATOM 2913 C C . THR B 1 91 ? 21.25 -1.729 14.133 1 76.81 91 THR B C 1
ATOM 2915 O O . THR B 1 91 ? 21.344 -1.767 12.906 1 76.81 91 THR B O 1
ATOM 2918 N N . ASP B 1 92 ? 20.656 -2.705 14.844 1 90.31 92 ASP B N 1
ATOM 2919 C CA . ASP B 1 92 ? 19.719 -3.625 14.195 1 90.31 92 ASP B CA 1
ATOM 2920 C C . ASP B 1 92 ? 18.453 -2.898 13.75 1 90.31 92 ASP B C 1
ATOM 2922 O O . ASP B 1 92 ? 17.375 -3.107 14.32 1 90.31 92 ASP B O 1
ATOM 2926 N N . PHE B 1 93 ? 18.609 -2.127 12.672 1 92.56 93 PHE B N 1
ATOM 2927 C CA . PHE B 1 93 ? 17.5 -1.284 12.219 1 92.56 93 PHE B CA 1
ATOM 2928 C C . PHE B 1 93 ? 16.359 -2.133 11.672 1 92.56 93 PHE B C 1
ATOM 2930 O O . PHE B 1 93 ? 15.219 -1.681 11.625 1 92.56 93 PHE B O 1
ATOM 2937 N N . VAL B 1 94 ? 16.656 -3.375 11.211 1 95.31 94 VAL B N 1
ATOM 2938 C CA . VAL B 1 94 ? 15.594 -4.258 10.727 1 95.31 94 VAL B CA 1
ATOM 2939 C C . VAL B 1 94 ? 14.625 -4.566 11.867 1 95.31 94 VAL B C 1
ATOM 2941 O O . VAL B 1 94 ? 13.422 -4.32 11.758 1 95.31 94 VAL B O 1
ATOM 2944 N N . SER B 1 95 ? 15.18 -5.055 12.984 1 93.56 95 SER B N 1
ATOM 2945 C CA . SER B 1 95 ? 14.344 -5.332 14.148 1 93.56 95 SER B CA 1
ATOM 2946 C C . SER B 1 95 ? 13.633 -4.07 14.625 1 93.56 95 SER B C 1
ATOM 2948 O O . SER B 1 95 ? 12.461 -4.121 15 1 93.56 95 SER B O 1
ATOM 2950 N N . TYR B 1 96 ? 14.32 -2.98 14.609 1 92.75 96 TYR B N 1
ATOM 2951 C CA . TYR B 1 96 ? 13.75 -1.711 15.047 1 92.75 96 TYR B CA 1
ATOM 2952 C C . TYR B 1 96 ? 12.523 -1.349 14.219 1 92.75 96 TYR B C 1
ATOM 2954 O O . TYR B 1 96 ? 11.461 -1.044 14.766 1 92.75 96 TYR B O 1
ATOM 2962 N N . THR B 1 97 ? 12.648 -1.355 12.891 1 94.44 97 THR B N 1
ATOM 2963 C CA . THR B 1 97 ? 11.57 -0.954 11.992 1 94.44 97 THR B CA 1
ATOM 2964 C C . THR B 1 97 ? 10.375 -1.889 12.141 1 94.44 97 THR B C 1
ATOM 2966 O O . THR B 1 97 ? 9.234 -1.434 12.234 1 94.44 97 THR B O 1
ATOM 2969 N N . PHE B 1 98 ? 10.602 -3.174 12.188 1 96.19 98 PHE B N 1
ATOM 2970 C CA . PHE B 1 98 ? 9.508 -4.137 12.281 1 96.19 98 PHE B CA 1
ATOM 2971 C C . PHE B 1 98 ? 8.836 -4.051 13.648 1 96.19 98 PHE B C 1
ATOM 2973 O O . PHE B 1 98 ? 7.609 -4.16 13.75 1 96.19 98 PHE B O 1
ATOM 2980 N N . GLU B 1 99 ? 9.609 -3.867 14.703 1 94.25 99 GLU B N 1
ATOM 2981 C CA . GLU B 1 99 ? 9.016 -3.758 16.031 1 94.25 99 GLU B CA 1
ATOM 2982 C C . GLU B 1 99 ? 8.141 -2.51 16.141 1 94.25 99 GLU B C 1
ATOM 2984 O O . GLU B 1 99 ? 7.109 -2.527 16.812 1 94.25 99 GLU B O 1
ATOM 2989 N N . ARG B 1 100 ? 8.562 -1.432 15.555 1 93.19 100 ARG B N 1
ATOM 2990 C CA . ARG B 1 100 ? 7.734 -0.23 15.523 1 93.19 100 ARG B CA 1
ATOM 2991 C C . ARG B 1 100 ? 6.422 -0.489 14.797 1 93.19 100 ARG B C 1
ATOM 2993 O O . ARG B 1 100 ? 5.352 -0.109 15.273 1 93.19 100 ARG B O 1
ATOM 3000 N N . ASN B 1 101 ? 6.496 -1.114 13.633 1 95.5 101 ASN B N 1
ATOM 3001 C CA . ASN B 1 101 ? 5.301 -1.472 12.883 1 95.5 101 ASN B CA 1
ATOM 3002 C C . ASN B 1 101 ? 4.387 -2.393 13.688 1 95.5 101 ASN B C 1
ATOM 3004 O O . ASN B 1 101 ? 3.17 -2.197 13.719 1 95.5 101 ASN B O 1
ATOM 3008 N N . ILE B 1 102 ? 5.027 -3.391 14.344 1 96.94 102 ILE B N 1
ATOM 3009 C CA . ILE B 1 102 ? 4.27 -4.363 15.125 1 96.94 102 ILE B CA 1
ATOM 3010 C C . ILE B 1 102 ? 3.57 -3.656 16.281 1 96.94 102 ILE B C 1
ATOM 3012 O O . ILE B 1 102 ? 2.4 -3.924 16.562 1 96.94 102 ILE B O 1
ATOM 3016 N N . GLN B 1 103 ? 4.238 -2.756 16.938 1 96 103 GLN B N 1
ATOM 3017 C CA . GLN B 1 103 ? 3.629 -1.995 18.016 1 96 103 GLN B CA 1
ATOM 3018 C C . GLN B 1 103 ? 2.455 -1.162 17.516 1 96 103 GLN B C 1
ATOM 3020 O O . GLN B 1 103 ? 1.407 -1.1 18.156 1 96 103 GLN B O 1
ATOM 3025 N N . ASN B 1 104 ? 2.637 -0.511 16.406 1 96.19 104 ASN B N 1
ATOM 3026 C CA . ASN B 1 104 ? 1.547 0.256 15.812 1 96.19 104 ASN B CA 1
ATOM 3027 C C . ASN B 1 104 ? 0.349 -0.632 15.484 1 96.19 104 ASN B C 1
ATOM 3029 O O . ASN B 1 104 ? -0.797 -0.248 15.727 1 96.19 104 ASN B O 1
ATOM 3033 N N . LEU B 1 105 ? 0.627 -1.826 14.945 1 97.5 105 LEU B N 1
ATOM 3034 C CA . LEU B 1 105 ? -0.448 -2.752 14.609 1 97.5 105 LEU B CA 1
ATOM 3035 C C . LEU B 1 105 ? -1.179 -3.217 15.867 1 97.5 105 LEU B C 1
ATOM 3037 O O . LEU B 1 105 ? -2.4 -3.377 15.852 1 97.5 105 LEU B O 1
ATOM 3041 N N . ARG B 1 106 ? -0.437 -3.449 16.906 1 96.56 106 ARG B N 1
ATOM 3042 C CA . ARG B 1 106 ? -1.057 -3.85 18.172 1 96.56 106 ARG B CA 1
ATOM 3043 C C . ARG B 1 106 ? -1.968 -2.75 18.703 1 96.56 106 ARG B C 1
ATOM 3045 O O . ARG B 1 106 ? -3.074 -3.027 19.172 1 96.56 106 ARG B O 1
ATOM 3052 N N . ASN B 1 107 ? -1.515 -1.551 18.656 1 95.88 107 ASN B N 1
ATOM 3053 C CA . ASN B 1 107 ? -2.326 -0.417 19.094 1 95.88 107 ASN B CA 1
ATOM 3054 C C . ASN B 1 107 ? -3.604 -0.296 18.266 1 95.88 107 ASN B C 1
ATOM 3056 O O . ASN B 1 107 ? -4.684 -0.061 18.812 1 95.88 107 ASN B O 1
ATOM 3060 N N . LEU B 1 108 ? -3.496 -0.474 16.969 1 96.12 108 LEU B N 1
ATOM 3061 C CA . LEU B 1 108 ? -4.66 -0.417 16.094 1 96.12 108 LEU B CA 1
ATOM 3062 C C . LEU B 1 108 ? -5.66 -1.517 16.438 1 96.12 108 LEU B C 1
ATOM 3064 O O . LEU B 1 108 ? -6.863 -1.268 16.516 1 96.12 108 LEU B O 1
ATOM 3068 N N . SER B 1 109 ? -5.098 -2.699 16.609 1 96.06 109 SER B N 1
ATOM 3069 C CA . SER B 1 109 ? -5.934 -3.846 16.953 1 96.06 109 SER B CA 1
ATOM 3070 C C . SER B 1 109 ? -6.77 -3.576 18.188 1 96.06 109 SER B C 1
ATOM 3072 O O . SER B 1 109 ? -7.934 -3.98 18.266 1 96.06 109 SER B O 1
ATOM 3074 N N . SER B 1 110 ? -6.242 -2.873 19.141 1 94.94 110 SER B N 1
ATOM 3075 C CA . SER B 1 110 ? -6.902 -2.596 20.406 1 94.94 110 SER B CA 1
ATOM 3076 C C . SER B 1 110 ? -7.914 -1.463 20.281 1 94.94 110 SER B C 1
ATOM 3078 O O . SER B 1 110 ? -8.859 -1.372 21.062 1 94.94 110 SER B O 1
ATOM 3080 N N . ASN B 1 111 ? -7.793 -0.645 19.266 1 94.44 111 ASN B N 1
ATOM 3081 C CA . ASN B 1 111 ? -8.602 0.571 19.203 1 94.44 111 ASN B CA 1
ATOM 3082 C C . ASN B 1 111 ? -9.695 0.454 18.141 1 94.44 111 ASN B C 1
ATOM 3084 O O . ASN B 1 111 ? -10.672 1.214 18.172 1 94.44 111 ASN B O 1
ATOM 3088 N N . LEU B 1 112 ? -9.523 -0.48 17.203 1 95.69 112 LEU B N 1
ATOM 3089 C CA . LEU B 1 112 ? -10.531 -0.658 16.156 1 95.69 112 LEU B CA 1
ATOM 3090 C C . LEU B 1 112 ? -11.727 -1.442 16.688 1 95.69 112 LEU B C 1
ATOM 3092 O O . LEU B 1 112 ? -11.555 -2.463 17.359 1 95.69 112 LEU B O 1
ATOM 3096 N N . SER B 1 113 ? -12.891 -0.96 16.469 1 95.25 113 SER B N 1
ATOM 3097 C CA . SER B 1 113 ? -14.117 -1.611 16.922 1 95.25 113 SER B CA 1
ATOM 3098 C C . SER B 1 113 ? -14.57 -2.672 15.922 1 95.25 113 SER B C 1
ATOM 3100 O O . SER B 1 113 ? -14.836 -2.363 14.758 1 95.25 113 SER B O 1
ATOM 3102 N N . LYS B 1 114 ? -14.734 -3.857 16.469 1 95.12 114 LYS B N 1
ATOM 3103 C CA . LYS B 1 114 ? -15.266 -4.957 15.672 1 95.12 114 LYS B CA 1
ATOM 3104 C C . LYS B 1 114 ? -16.641 -4.609 15.102 1 95.12 114 LYS B C 1
ATOM 3106 O O . LYS B 1 114 ? -16.906 -4.828 13.914 1 95.12 114 LYS B O 1
ATOM 3111 N N . ASP B 1 115 ? -17.453 -4.039 15.898 1 95.44 115 ASP B N 1
ATOM 3112 C CA . ASP B 1 115 ? -18.828 -3.715 15.508 1 95.44 115 ASP B CA 1
ATOM 3113 C C . ASP B 1 115 ? -18.844 -2.656 14.414 1 95.44 115 ASP B C 1
ATOM 3115 O O . ASP B 1 115 ? -19.625 -2.754 13.461 1 95.44 115 ASP B O 1
ATOM 3119 N N . VAL B 1 116 ? -17.984 -1.671 14.516 1 96.94 116 VAL B N 1
ATOM 3120 C CA . VAL B 1 116 ? -17.922 -0.614 13.508 1 96.94 116 VAL B CA 1
ATOM 3121 C C . VAL B 1 116 ? -17.453 -1.195 12.18 1 96.94 116 VAL B C 1
ATOM 3123 O O . VAL B 1 116 ? -18 -0.869 11.125 1 96.94 116 VAL B O 1
ATOM 3126 N N . LEU B 1 117 ? -16.484 -2.09 12.273 1 97.56 117 LEU B N 1
ATOM 3127 C CA . LEU B 1 117 ? -15.969 -2.705 11.055 1 97.56 117 LEU B CA 1
ATOM 3128 C C . LEU B 1 117 ? -17.031 -3.562 10.375 1 97.56 117 LEU B C 1
ATOM 3130 O O . LEU B 1 117 ? -17.156 -3.543 9.148 1 97.56 117 LEU B O 1
ATOM 3134 N N . LEU B 1 118 ? -17.781 -4.297 11.156 1 95.69 118 LEU B N 1
ATOM 3135 C CA . LEU B 1 118 ? -18.844 -5.113 10.594 1 95.69 118 LEU B CA 1
ATOM 3136 C C . LEU B 1 118 ? -19.938 -4.238 9.984 1 95.69 118 LEU B C 1
ATOM 3138 O O . LEU B 1 118 ? -20.469 -4.543 8.914 1 95.69 118 LEU B O 1
ATOM 3142 N N . GLN B 1 119 ? -20.25 -3.168 10.656 1 97.06 119 GLN B N 1
ATOM 3143 C CA . GLN B 1 119 ? -21.234 -2.225 10.125 1 97.06 119 GLN B CA 1
ATOM 3144 C C . GLN B 1 119 ? -20.766 -1.645 8.789 1 97.06 119 GLN B C 1
ATOM 3146 O O . GLN B 1 119 ? -21.531 -1.559 7.836 1 97.06 119 GLN B O 1
ATOM 3151 N N . CYS B 1 120 ? -19.531 -1.249 8.75 1 98.31 120 CYS B N 1
ATOM 3152 C CA . CYS B 1 120 ? -18.969 -0.731 7.512 1 98.31 120 CYS B CA 1
ATOM 3153 C C . CYS B 1 120 ? -19.016 -1.778 6.406 1 98.31 120 CYS B C 1
ATOM 3155 O O . CYS B 1 120 ? -19.391 -1.469 5.273 1 98.31 120 CYS B O 1
ATOM 3157 N N . ALA B 1 121 ? -18.641 -2.996 6.746 1 97.19 121 ALA B N 1
ATOM 3158 C CA . ALA B 1 121 ? -18.672 -4.086 5.773 1 97.19 121 ALA B CA 1
ATOM 3159 C C . ALA B 1 121 ? -20.062 -4.273 5.188 1 97.19 121 ALA B C 1
ATOM 3161 O O . ALA B 1 121 ? -20.219 -4.422 3.975 1 97.19 121 ALA B O 1
ATOM 3162 N N . LEU B 1 122 ? -21.062 -4.234 6.023 1 96.25 122 LEU B N 1
ATOM 3163 C CA . LEU B 1 122 ? -22.438 -4.414 5.582 1 96.25 122 LEU B CA 1
ATOM 3164 C C . LEU B 1 122 ? -22.875 -3.26 4.688 1 96.25 122 LEU B C 1
ATOM 3166 O O . LEU B 1 122 ? -23.547 -3.475 3.672 1 96.25 122 LEU B O 1
ATOM 3170 N N . ILE B 1 123 ? -22.484 -2.074 5.062 1 97.69 123 ILE B N 1
ATOM 3171 C CA . ILE B 1 123 ? -22.797 -0.888 4.273 1 97.69 123 ILE B CA 1
ATOM 3172 C C . ILE B 1 123 ? -22.172 -1.016 2.883 1 97.69 123 ILE B C 1
ATOM 3174 O O . ILE B 1 123 ? -22.828 -0.731 1.879 1 97.69 123 ILE B O 1
ATOM 3178 N N . LEU B 1 124 ? -20.984 -1.47 2.807 1 98.06 124 LEU B N 1
ATOM 3179 C CA . LEU B 1 124 ? -20.281 -1.612 1.538 1 98.06 124 LEU B CA 1
ATOM 3180 C C . LEU B 1 124 ? -20.953 -2.67 0.662 1 98.06 124 LEU B C 1
ATOM 3182 O O . LEU B 1 124 ? -21.094 -2.479 -0.548 1 98.06 124 LEU B O 1
ATOM 3186 N N . LEU B 1 125 ? -21.359 -3.744 1.262 1 95.75 125 LEU B N 1
ATOM 3187 C CA . LEU B 1 125 ? -21.953 -4.855 0.522 1 95.75 125 LEU B CA 1
ATOM 3188 C C . LEU B 1 125 ? -23.312 -4.461 -0.049 1 95.75 125 LEU B C 1
ATOM 3190 O O . LEU B 1 125 ? -23.734 -4.992 -1.079 1 95.75 125 LEU B O 1
ATOM 3194 N N . LYS B 1 126 ? -23.953 -3.529 0.56 1 95.5 126 LYS B N 1
ATOM 3195 C CA . LYS B 1 126 ? -25.297 -3.121 0.136 1 95.5 126 LYS B CA 1
ATOM 3196 C C . LYS B 1 126 ? -25.219 -1.945 -0.833 1 95.5 126 LYS B C 1
ATOM 3198 O O . LYS B 1 126 ? -26.203 -1.63 -1.503 1 95.5 126 LYS B O 1
ATOM 3203 N N . ALA B 1 127 ? -24.109 -1.287 -0.901 1 97.44 127 ALA B N 1
ATOM 3204 C CA . ALA B 1 127 ? -23.969 -0.076 -1.707 1 97.44 127 ALA B CA 1
ATOM 3205 C C . ALA B 1 127 ? -23.969 -0.407 -3.197 1 97.44 127 ALA B C 1
ATOM 3207 O O . ALA B 1 127 ? -23.281 -1.325 -3.635 1 97.44 127 ALA B O 1
ATOM 3208 N N . PRO B 1 128 ? -24.766 0.351 -4.016 1 97 128 PRO B N 1
ATOM 3209 C CA . PRO B 1 128 ? -24.672 0.17 -5.469 1 97 128 PRO B CA 1
ATOM 3210 C C . PRO B 1 128 ? -23.281 0.478 -6.016 1 97 128 PRO B C 1
ATOM 3212 O O . PRO B 1 128 ? -22.844 -0.137 -6.996 1 97 128 PRO B O 1
ATOM 3215 N N . ALA B 1 129 ? -22.641 1.432 -5.379 1 97.62 129 ALA B N 1
ATOM 3216 C CA . ALA B 1 129 ? -21.281 1.809 -5.762 1 97.62 129 ALA B CA 1
ATOM 3217 C C . ALA B 1 129 ? -20.516 2.365 -4.57 1 97.62 129 ALA B C 1
ATOM 3219 O O . ALA B 1 129 ? -21.078 3.074 -3.734 1 97.62 129 ALA B O 1
ATOM 3220 N N . VAL B 1 130 ? -19.297 2.027 -4.535 1 98.69 130 VAL B N 1
ATOM 3221 C CA . VAL B 1 130 ? -18.391 2.547 -3.518 1 98.69 130 VAL B CA 1
ATOM 3222 C C . VAL B 1 130 ? -17.297 3.4 -4.176 1 98.69 130 VAL B C 1
ATOM 3224 O O . VAL B 1 130 ? -16.562 2.922 -5.047 1 98.69 130 VAL B O 1
ATOM 3227 N N . HIS B 1 131 ? -17.234 4.688 -3.797 1 98.75 131 HIS B N 1
ATOM 3228 C CA . HIS B 1 131 ? -16.219 5.605 -4.273 1 98.75 131 HIS B CA 1
ATOM 3229 C C . HIS B 1 131 ? -15.07 5.719 -3.273 1 98.75 131 HIS B C 1
ATOM 3231 O O . HIS B 1 131 ? -15.266 6.188 -2.15 1 98.75 131 HIS B O 1
ATOM 3237 N N . ILE B 1 132 ? -13.93 5.293 -3.689 1 98.81 132 ILE B N 1
ATOM 3238 C CA . ILE B 1 132 ? -12.766 5.348 -2.807 1 98.81 132 ILE B CA 1
ATOM 3239 C C . ILE B 1 132 ? -11.844 6.48 -3.242 1 98.81 132 ILE B C 1
ATOM 3241 O O . ILE B 1 132 ? -11.25 6.43 -4.32 1 98.81 132 ILE B O 1
ATOM 3245 N N . ILE B 1 133 ? -11.672 7.496 -2.377 1 98.44 133 ILE B N 1
ATOM 3246 C CA . ILE B 1 133 ? -11 8.727 -2.779 1 98.44 133 ILE B CA 1
ATOM 3247 C C . ILE B 1 133 ? -9.766 8.945 -1.913 1 98.44 133 ILE B C 1
ATOM 3249 O O . ILE B 1 133 ? -9.773 8.656 -0.716 1 98.44 133 ILE B O 1
ATOM 3253 N N . ALA B 1 134 ? -8.742 9.328 -2.506 1 97.81 134 ALA B N 1
ATOM 3254 C CA . ALA B 1 134 ? -7.461 9.68 -1.905 1 97.81 134 ALA B CA 1
ATOM 3255 C C . ALA B 1 134 ? -6.668 10.602 -2.822 1 97.81 134 ALA B C 1
ATOM 3257 O O . ALA B 1 134 ? -7.047 10.828 -3.973 1 97.81 134 ALA B O 1
ATOM 3258 N N . THR B 1 135 ? -5.645 11.172 -2.299 1 94.06 135 THR B N 1
ATOM 3259 C CA . THR B 1 135 ? -4.754 11.992 -3.111 1 94.06 135 THR B CA 1
ATOM 3260 C C . THR B 1 135 ? -3.301 11.805 -2.686 1 94.06 135 THR B C 1
ATOM 3262 O O . THR B 1 135 ? -3.029 11.273 -1.605 1 94.06 135 THR B O 1
ATOM 3265 N N . GLY B 1 136 ? -2.398 12.047 -3.635 1 90.69 136 GLY B N 1
ATOM 3266 C CA . GLY B 1 136 ? -0.982 11.953 -3.316 1 90.69 136 GLY B CA 1
ATOM 3267 C C . GLY B 1 136 ? -0.542 10.547 -2.969 1 90.69 136 GLY B C 1
ATOM 3268 O O . GLY B 1 136 ? -0.945 9.578 -3.627 1 90.69 136 GLY B O 1
ATOM 3269 N N . ASN B 1 137 ? 0.289 10.453 -1.951 1 89.06 137 ASN B N 1
ATOM 3270 C CA . ASN B 1 137 ? 0.974 9.195 -1.671 1 89.06 137 ASN B CA 1
ATOM 3271 C C . ASN B 1 137 ? 0.056 8.203 -0.965 1 89.06 137 ASN B C 1
ATOM 3273 O O . ASN B 1 137 ? 0.453 7.07 -0.694 1 89.06 137 ASN B O 1
ATOM 3277 N N . THR B 1 138 ? -1.182 8.578 -0.76 1 94.44 138 THR B N 1
ATOM 3278 C CA . THR B 1 138 ? -2.148 7.633 -0.215 1 94.44 138 THR B CA 1
ATOM 3279 C C . THR B 1 138 ? -2.963 6.988 -1.333 1 94.44 138 THR B C 1
ATOM 3281 O O . THR B 1 138 ? -3.67 6.004 -1.104 1 94.44 138 THR B O 1
ATOM 3284 N N . THR B 1 139 ? -2.881 7.543 -2.537 1 96.44 139 THR B N 1
ATOM 3285 C CA . THR B 1 139 ? -3.65 7.07 -3.682 1 96.44 139 THR B CA 1
ATOM 3286 C C . THR B 1 139 ? -3.41 5.582 -3.916 1 96.44 139 THR B C 1
ATOM 3288 O O . THR B 1 139 ? -4.352 4.828 -4.184 1 96.44 139 THR B O 1
ATOM 3291 N N . PRO B 1 140 ? -2.172 5.109 -3.777 1 97 140 PRO B N 1
ATOM 3292 C CA . PRO B 1 140 ? -1.949 3.676 -3.988 1 97 140 PRO B CA 1
ATOM 3293 C C . PRO B 1 140 ? -2.793 2.805 -3.062 1 97 140 PRO B C 1
ATOM 3295 O O . PRO B 1 140 ? -3.27 1.742 -3.471 1 97 140 PRO B O 1
ATOM 3298 N N . ILE B 1 141 ? -3.051 3.203 -1.846 1 97.62 141 ILE B N 1
ATOM 3299 C CA . ILE B 1 141 ? -3.869 2.445 -0.905 1 97.62 141 ILE B CA 1
ATOM 3300 C C . ILE B 1 141 ? -5.309 2.377 -1.413 1 97.62 141 ILE B C 1
ATOM 3302 O O . ILE B 1 141 ? -5.953 1.329 -1.328 1 97.62 141 ILE B O 1
ATOM 3306 N N . ALA B 1 142 ? -5.754 3.5 -1.954 1 98.31 142 ALA B N 1
ATOM 3307 C CA . ALA B 1 142 ? -7.113 3.557 -2.484 1 98.31 142 ALA B CA 1
ATOM 3308 C C . ALA B 1 142 ? -7.273 2.631 -3.688 1 98.31 142 ALA B C 1
ATOM 3310 O O . ALA B 1 142 ? -8.273 1.923 -3.807 1 98.31 142 ALA B O 1
ATOM 3311 N N . LEU B 1 143 ? -6.289 2.67 -4.555 1 97.25 143 LEU B N 1
ATOM 3312 C CA . LEU B 1 143 ? -6.316 1.816 -5.738 1 97.25 143 LEU B CA 1
ATOM 3313 C C . LEU B 1 143 ? -6.324 0.344 -5.344 1 97.25 143 LEU B C 1
ATOM 3315 O O . LEU B 1 143 ? -7.086 -0.449 -5.902 1 97.25 143 LEU B O 1
ATOM 3319 N N . ASP B 1 144 ? -5.543 -0.012 -4.402 1 97.06 144 ASP B N 1
ATOM 3320 C CA . ASP B 1 144 ? -5.477 -1.385 -3.914 1 97.06 144 ASP B CA 1
ATOM 3321 C C . ASP B 1 144 ? -6.816 -1.826 -3.33 1 97.06 144 ASP B C 1
ATOM 3323 O O . ASP B 1 144 ? -7.336 -2.887 -3.686 1 97.06 144 ASP B O 1
ATOM 3327 N N . LEU B 1 145 ? -7.355 -1.028 -2.459 1 98.12 145 LEU B N 1
ATOM 3328 C CA . LEU B 1 145 ? -8.617 -1.362 -1.803 1 98.12 145 LEU B CA 1
ATOM 3329 C C . LEU B 1 145 ? -9.742 -1.5 -2.824 1 98.12 145 LEU B C 1
ATOM 3331 O O . LEU B 1 145 ? -10.578 -2.395 -2.713 1 98.12 145 LEU B O 1
ATOM 3335 N N . SER B 1 146 ? -9.781 -0.588 -3.77 1 97.62 146 SER B N 1
ATOM 3336 C CA . SER B 1 146 ? -10.82 -0.624 -4.793 1 97.62 146 SER B CA 1
ATOM 3337 C C . SER B 1 146 ? -10.797 -1.943 -5.559 1 97.62 146 SER B C 1
ATOM 3339 O O . SER B 1 146 ? -11.844 -2.576 -5.75 1 97.62 146 SER B O 1
ATOM 3341 N N . PHE B 1 147 ? -9.648 -2.346 -5.949 1 94.75 147 PHE B N 1
ATOM 3342 C CA . PHE B 1 147 ? -9.508 -3.602 -6.68 1 94.75 147 PHE B CA 1
ATOM 3343 C C . PHE B 1 147 ? -9.945 -4.781 -5.812 1 94.75 147 PHE B C 1
ATOM 3345 O O . PHE B 1 147 ? -10.727 -5.625 -6.254 1 94.75 147 PHE B O 1
ATOM 3352 N N . ARG B 1 148 ? -9.461 -4.828 -4.629 1 95 148 ARG B N 1
ATOM 3353 C CA . ARG B 1 148 ? -9.703 -5.98 -3.768 1 95 148 ARG B CA 1
ATOM 3354 C C . ARG B 1 148 ? -11.164 -6.051 -3.344 1 95 148 ARG B C 1
ATOM 3356 O O . ARG B 1 148 ? -11.734 -7.137 -3.213 1 95 148 ARG B O 1
ATOM 3363 N N . LEU B 1 149 ? -11.781 -4.926 -3.123 1 96.12 149 LEU B N 1
ATOM 3364 C CA . LEU B 1 149 ? -13.211 -4.902 -2.846 1 96.12 149 LEU B CA 1
ATOM 3365 C C . LEU B 1 149 ? -14 -5.48 -4.02 1 96.12 149 LEU B C 1
ATOM 3367 O O . LEU B 1 149 ? -14.969 -6.223 -3.816 1 96.12 149 LEU B O 1
ATOM 3371 N N . SER B 1 150 ? -13.586 -5.086 -5.223 1 93.06 150 SER B N 1
ATOM 3372 C CA . SER B 1 150 ? -14.297 -5.562 -6.406 1 93.06 150 SER B CA 1
ATOM 3373 C C . SER B 1 150 ? -14.227 -7.082 -6.516 1 93.06 150 SER B C 1
ATOM 3375 O O . SER B 1 150 ? -15.164 -7.715 -7.016 1 93.06 150 SER B O 1
ATOM 3377 N N . ARG B 1 151 ? -13.172 -7.672 -6.008 1 89.62 151 ARG B N 1
ATOM 3378 C CA . ARG B 1 151 ? -13.016 -9.125 -6.035 1 89.62 151 ARG B CA 1
ATOM 3379 C C . ARG B 1 151 ? -13.992 -9.797 -5.082 1 89.62 151 ARG B C 1
ATOM 3381 O O . ARG B 1 151 ? -14.242 -11 -5.191 1 89.62 151 ARG B O 1
ATOM 3388 N N . PHE B 1 152 ? -14.555 -9.031 -4.176 1 90 152 PHE B N 1
ATOM 3389 C CA . PHE B 1 152 ? -15.578 -9.539 -3.27 1 90 152 PHE B CA 1
ATOM 3390 C C . PHE B 1 152 ? -16.969 -9.188 -3.771 1 90 152 PHE B C 1
ATOM 3392 O O . PHE B 1 152 ? -17.953 -9.359 -3.051 1 90 152 PHE B O 1
ATOM 3399 N N . GLY B 1 153 ? -17.047 -8.617 -4.988 1 90.19 153 GLY B N 1
ATOM 3400 C CA . GLY B 1 153 ? -18.328 -8.352 -5.625 1 90.19 153 GLY B CA 1
ATOM 3401 C C . GLY B 1 153 ? -18.875 -6.969 -5.328 1 90.19 153 GLY B C 1
ATOM 3402 O O . GLY B 1 153 ? -20.031 -6.68 -5.605 1 90.19 153 GLY B O 1
ATOM 3403 N N . VAL B 1 154 ? -18.062 -6.117 -4.754 1 94.12 154 VAL B N 1
ATOM 3404 C CA . VAL B 1 154 ? -18.469 -4.746 -4.461 1 94.12 154 VAL B CA 1
ATOM 3405 C C . VAL B 1 154 ? -18.016 -3.826 -5.594 1 94.12 154 VAL B C 1
ATOM 3407 O O . VAL B 1 154 ? -16.828 -3.719 -5.883 1 94.12 154 VAL B O 1
ATOM 3410 N N . GLN B 1 155 ? -18.969 -3.215 -6.258 1 95.25 155 GLN B N 1
ATOM 3411 C CA . GLN B 1 155 ? -18.609 -2.248 -7.293 1 95.25 155 GLN B CA 1
ATOM 3412 C C . GLN B 1 155 ? -17.906 -1.039 -6.691 1 95.25 155 GLN B C 1
ATOM 3414 O O . GLN B 1 155 ? -18.516 -0.241 -5.98 1 95.25 155 GLN B O 1
ATOM 3419 N N . SER B 1 156 ? -16.656 -0.948 -6.965 1 96.94 156 SER B N 1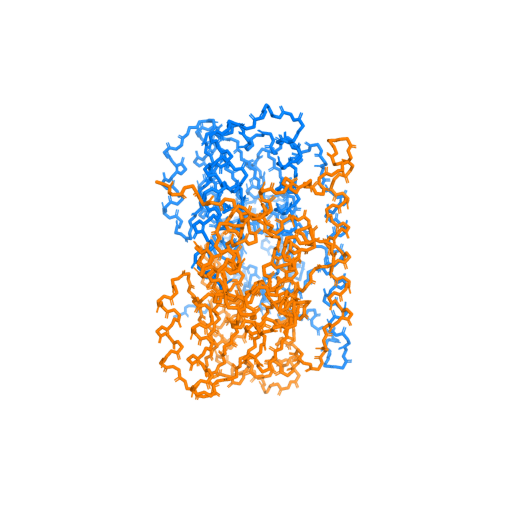
ATOM 3420 C CA . SER B 1 156 ? -15.852 0.105 -6.363 1 96.94 156 SER B CA 1
ATOM 3421 C C . SER B 1 156 ? -15.047 0.857 -7.414 1 96.94 156 SER B C 1
ATOM 3423 O O . SER B 1 156 ? -14.586 0.264 -8.391 1 96.94 156 SER B O 1
ATOM 3425 N N . PHE B 1 157 ? -14.906 2.197 -7.188 1 96.5 157 PHE B N 1
ATOM 3426 C CA . PHE B 1 157 ? -14.188 3.072 -8.109 1 96.5 157 PHE B CA 1
ATOM 3427 C C . PHE B 1 157 ? -13.133 3.891 -7.367 1 96.5 157 PHE B C 1
ATOM 3429 O O . PHE B 1 157 ? -13.391 4.398 -6.273 1 96.5 157 PHE B O 1
ATOM 3436 N N . SER B 1 158 ? -11.969 3.924 -7.914 1 97.38 158 SER B N 1
ATOM 3437 C CA . SER B 1 158 ? -10.906 4.82 -7.465 1 97.38 158 SER B CA 1
ATOM 3438 C C . SER B 1 158 ? -10.094 5.352 -8.641 1 97.38 158 SER B C 1
ATOM 3440 O O . SER B 1 158 ? -10.078 4.746 -9.711 1 97.38 158 SER B O 1
ATOM 3442 N N . SER B 1 159 ? -9.523 6.516 -8.453 1 95.75 159 SER B N 1
ATOM 3443 C CA . SER B 1 159 ? -8.719 7.129 -9.508 1 95.75 159 SER B CA 1
ATOM 3444 C C . SER B 1 159 ? -7.551 7.914 -8.922 1 95.75 159 SER B C 1
ATOM 3446 O O . SER B 1 159 ? -7.664 8.484 -7.836 1 95.75 159 SER B O 1
ATOM 3448 N N . SER B 1 160 ? -6.461 7.887 -9.68 1 94.12 160 SER B N 1
ATOM 3449 C CA . SER B 1 160 ? -5.332 8.727 -9.305 1 94.12 160 SER B CA 1
ATOM 3450 C C . SER B 1 160 ? -5.555 10.18 -9.727 1 94.12 160 SER B C 1
ATOM 3452 O O . SER B 1 160 ? -4.805 11.07 -9.328 1 94.12 160 SER B O 1
ATOM 3454 N N . ILE B 1 161 ? -6.559 10.383 -10.523 1 92.62 161 ILE B N 1
ATOM 3455 C CA . ILE B 1 161 ? -6.898 11.719 -11.008 1 92.62 161 ILE B CA 1
ATOM 3456 C C . ILE B 1 161 ? -8.102 12.258 -10.234 1 92.62 161 ILE B C 1
ATOM 3458 O O . ILE B 1 161 ? -9.211 11.727 -10.344 1 92.62 161 ILE B O 1
ATOM 3462 N N . SER B 1 162 ? -7.812 13.289 -9.461 1 93.06 162 SER B N 1
ATOM 3463 C CA . SER B 1 162 ? -8.836 13.789 -8.547 1 93.06 162 SER B CA 1
ATOM 3464 C C . SER B 1 162 ? -10.086 14.227 -9.305 1 93.06 162 SER B C 1
ATOM 3466 O O . SER B 1 162 ? -11.203 14.023 -8.836 1 93.06 162 SER B O 1
ATOM 3468 N N . GLU B 1 163 ? -9.93 14.789 -10.508 1 92.44 163 GLU B N 1
ATOM 3469 C CA . GLU B 1 163 ? -11.07 15.227 -11.305 1 92.44 163 GLU B CA 1
ATOM 3470 C C . GLU B 1 163 ? -12 14.062 -11.625 1 92.44 163 GLU B C 1
ATOM 3472 O O . GLU B 1 163 ? -13.219 14.234 -11.672 1 92.44 163 GLU B O 1
ATOM 3477 N N . TYR B 1 164 ? -11.438 12.953 -11.797 1 94.19 164 TYR B N 1
ATOM 3478 C CA . TYR B 1 164 ? -12.227 11.781 -12.156 1 94.19 164 TYR B CA 1
ATOM 3479 C C . TYR B 1 164 ? -13.07 11.305 -10.977 1 94.19 164 TYR B C 1
ATOM 3481 O O . TYR B 1 164 ? -14.266 11.055 -11.117 1 94.19 164 TYR B O 1
ATOM 3489 N N . TYR B 1 165 ? -12.414 11.219 -9.727 1 94.62 165 TYR B N 1
ATOM 3490 C CA . TYR B 1 165 ? -13.234 10.703 -8.641 1 94.62 165 TYR B CA 1
ATOM 3491 C C . TYR B 1 165 ? -14.211 11.766 -8.148 1 94.62 165 TYR B C 1
ATOM 3493 O O . TYR B 1 165 ? -15.266 11.438 -7.594 1 94.62 165 TYR B O 1
ATOM 3501 N N . LEU B 1 166 ? -13.844 13.07 -8.367 1 94.62 166 LEU B N 1
ATOM 3502 C CA . LEU B 1 166 ? -14.797 14.125 -8.062 1 94.62 166 LEU B CA 1
ATOM 3503 C C . LEU B 1 166 ? -16.031 14.023 -8.953 1 94.62 166 LEU B C 1
ATOM 3505 O O . LEU B 1 166 ? -17.156 14.109 -8.469 1 94.62 166 LEU B O 1
ATOM 3509 N N . ASN B 1 167 ? -15.781 13.828 -10.25 1 94.5 167 ASN B N 1
ATOM 3510 C CA . ASN B 1 167 ? -16.875 13.656 -11.188 1 94.5 167 ASN B CA 1
ATOM 3511 C C . ASN B 1 167 ? -17.734 12.438 -10.836 1 94.5 167 ASN B C 1
ATOM 3513 O O . ASN B 1 167 ? -18.969 12.516 -10.836 1 94.5 167 ASN B O 1
ATOM 3517 N N . ASN B 1 168 ? -17.141 11.344 -10.508 1 96.25 168 ASN B N 1
ATOM 3518 C CA . ASN B 1 168 ? -17.859 10.117 -10.18 1 96.25 168 ASN B CA 1
ATOM 3519 C C . ASN B 1 168 ? -18.703 10.289 -8.922 1 96.25 168 ASN B C 1
ATOM 3521 O O . ASN B 1 168 ? -19.859 9.836 -8.883 1 96.25 168 ASN B O 1
ATOM 3525 N N . VAL B 1 169 ? -18.156 10.875 -7.895 1 96.81 169 VAL B N 1
ATOM 3526 C CA . VAL B 1 169 ? -18.891 11.117 -6.66 1 96.81 169 VAL B CA 1
ATOM 3527 C C . VAL B 1 169 ? -20.094 12.016 -6.945 1 96.81 169 VAL B C 1
ATOM 3529 O O . VAL B 1 169 ? -21.203 11.75 -6.461 1 96.81 169 VAL B O 1
ATOM 3532 N N . SER B 1 170 ? -19.875 13.031 -7.75 1 96.88 170 SER B N 1
ATOM 3533 C CA . SER B 1 170 ? -20.922 14 -8.031 1 96.88 170 SER B CA 1
ATOM 3534 C C . SER B 1 170 ? -22.094 13.352 -8.773 1 96.88 170 SER B C 1
ATOM 3536 O O . SER B 1 170 ? -23.219 13.852 -8.719 1 96.88 170 SER B O 1
ATOM 3538 N N . LEU B 1 171 ? -21.875 12.297 -9.469 1 96.5 171 LEU B N 1
ATOM 3539 C CA . LEU B 1 171 ? -22.891 11.617 -10.258 1 96.5 171 LEU B CA 1
ATOM 3540 C C . LEU B 1 171 ? -23.578 10.531 -9.438 1 96.5 171 LEU B C 1
ATOM 3542 O O . LEU B 1 171 ? -24.531 9.914 -9.906 1 96.5 171 LEU B O 1
ATOM 3546 N N . GLY B 1 172 ? -23.094 10.281 -8.18 1 96.75 172 GLY B N 1
ATOM 3547 C CA . GLY B 1 172 ? -23.625 9.211 -7.352 1 96.75 172 GLY B CA 1
ATOM 3548 C C . GLY B 1 172 ? -24.953 9.57 -6.707 1 96.75 172 GLY B C 1
ATOM 3549 O O . GLY B 1 172 ? -25.562 10.594 -7.031 1 96.75 172 GLY B O 1
ATOM 3550 N N . SER B 1 173 ? -25.531 8.633 -5.918 1 97.81 173 SER B N 1
ATOM 3551 C CA . SER B 1 173 ? -26.766 8.812 -5.16 1 97.81 173 SER B CA 1
ATOM 3552 C C . SER B 1 173 ? -26.531 8.633 -3.662 1 97.81 173 SER B C 1
ATOM 3554 O O . SER B 1 173 ? -25.422 8.266 -3.244 1 97.81 173 SER B O 1
ATOM 3556 N N . LYS B 1 174 ? -27.547 8.852 -2.842 1 98.12 174 LYS B N 1
ATOM 3557 C CA . LYS B 1 174 ? -27.453 8.766 -1.388 1 98.12 174 LYS B CA 1
ATOM 3558 C C . LYS B 1 174 ? -27.188 7.332 -0.934 1 98.12 174 LYS B C 1
ATOM 3560 O O . LYS B 1 174 ? -26.766 7.105 0.204 1 98.12 174 LYS B O 1
ATOM 3565 N N . GLU B 1 175 ? -27.422 6.375 -1.864 1 98.31 175 GLU B N 1
ATOM 3566 C CA . GLU B 1 175 ? -27.219 4.973 -1.517 1 98.31 175 GLU B CA 1
ATOM 3567 C C . GLU B 1 175 ? -25.766 4.566 -1.721 1 98.31 175 GLU B C 1
ATOM 3569 O O . GLU B 1 175 ? -25.328 3.512 -1.246 1 98.31 175 GLU B O 1
ATOM 3574 N N . ASP B 1 176 ? -24.969 5.383 -2.49 1 98.56 176 ASP B N 1
ATOM 3575 C CA . ASP B 1 176 ? -23.547 5.129 -2.664 1 98.56 176 ASP B CA 1
ATOM 3576 C C . ASP B 1 176 ? -22.781 5.406 -1.373 1 98.56 176 ASP B C 1
ATOM 3578 O O . ASP B 1 176 ? -23.312 6 -0.439 1 98.56 176 ASP B O 1
ATOM 3582 N N . VAL B 1 177 ? -21.609 4.895 -1.315 1 98.81 177 VAL B N 1
ATOM 3583 C CA . VAL B 1 177 ? -20.75 5.062 -0.147 1 98.81 177 VAL B CA 1
ATOM 3584 C C . VAL B 1 177 ? -19.391 5.613 -0.577 1 98.81 177 VAL B C 1
ATOM 3586 O O . VAL B 1 177 ? -18.891 5.27 -1.647 1 98.81 177 VAL B O 1
ATOM 3589 N N . VAL B 1 178 ? -18.828 6.484 0.224 1 98.88 178 VAL B N 1
ATOM 3590 C CA . VAL B 1 178 ? -17.484 7.004 0.008 1 98.88 178 VAL B CA 1
ATOM 3591 C C . VAL B 1 178 ? -16.547 6.469 1.087 1 98.88 178 VAL B C 1
ATOM 3593 O O . VAL B 1 178 ? -16.875 6.492 2.275 1 98.88 178 VAL B O 1
ATOM 3596 N N . ILE B 1 179 ? -15.469 5.895 0.676 1 98.94 179 ILE B N 1
ATOM 3597 C CA . ILE B 1 179 ? -14.336 5.68 1.562 1 98.94 179 ILE B CA 1
ATOM 3598 C C . ILE B 1 179 ? -13.25 6.719 1.272 1 98.94 179 ILE B C 1
ATOM 3600 O O . ILE B 1 179 ? -12.711 6.77 0.167 1 98.94 179 ILE B O 1
ATOM 3604 N N . ALA B 1 180 ? -12.977 7.578 2.234 1 98.81 180 ALA B N 1
ATOM 3605 C CA . ALA B 1 180 ? -11.953 8.609 2.09 1 98.81 180 ALA B CA 1
ATOM 3606 C C . ALA B 1 180 ? -10.695 8.25 2.877 1 98.81 180 ALA B C 1
ATOM 3608 O O . ALA B 1 180 ? -10.766 8 4.082 1 98.81 180 ALA B O 1
ATOM 3609 N N . ILE B 1 181 ? -9.562 8.25 2.18 1 98.38 181 ILE B N 1
ATOM 3610 C CA . ILE B 1 181 ? -8.289 7.91 2.814 1 98.38 181 ILE B CA 1
ATOM 3611 C C . ILE B 1 181 ? -7.363 9.117 2.799 1 98.38 181 ILE B C 1
ATOM 3613 O O . ILE B 1 181 ? -6.961 9.586 1.729 1 98.38 181 ILE B O 1
ATOM 3617 N N . SER B 1 182 ? -7.02 9.602 3.926 1 94.62 182 SER B N 1
ATOM 3618 C CA . SER B 1 182 ? -6.129 10.742 4.109 1 94.62 182 SER B CA 1
ATOM 3619 C C . SER B 1 182 ? -5.465 10.711 5.48 1 94.62 182 SER B C 1
ATOM 3621 O O . SER B 1 182 ? -6.145 10.766 6.508 1 94.62 182 SER B O 1
ATOM 3623 N N . GLY B 1 183 ? -4.141 10.609 5.492 1 90.81 183 GLY B N 1
ATOM 3624 C CA . GLY B 1 183 ? -3.436 10.57 6.762 1 90.81 183 GLY B CA 1
ATOM 3625 C C . GLY B 1 183 ? -3.742 11.766 7.652 1 90.81 183 GLY B C 1
ATOM 3626 O O . GLY B 1 183 ? -4.336 11.609 8.719 1 90.81 183 GLY B O 1
ATOM 3627 N N . SER B 1 184 ? -3.523 12.945 7.188 1 85.31 184 SER B N 1
ATOM 3628 C CA . SER B 1 184 ? -3.721 14.172 7.957 1 85.31 184 SER B CA 1
ATOM 3629 C C . SER B 1 184 ? -5.199 14.531 8.047 1 85.31 184 SER B C 1
ATOM 3631 O O . SER B 1 184 ? -5.602 15.297 8.922 1 85.31 184 SER B O 1
ATOM 3633 N N . GLY B 1 185 ? -5.953 14.102 7.082 1 92.44 185 GLY B N 1
ATOM 3634 C CA . GLY B 1 185 ? -7.363 14.453 7.023 1 92.44 185 GLY B CA 1
ATOM 3635 C C . GLY B 1 185 ? -7.605 15.883 6.57 1 92.44 185 GLY B C 1
ATOM 3636 O O . GLY B 1 185 ? -8.672 16.438 6.82 1 92.44 185 GLY B O 1
ATOM 3637 N N . THR B 1 186 ? -6.59 16.453 5.891 1 88.5 186 THR B N 1
ATOM 3638 C CA . THR B 1 186 ? -6.723 17.859 5.531 1 88.5 186 THR B CA 1
ATOM 3639 C C . THR B 1 186 ? -6.5 18.062 4.035 1 88.5 186 THR B C 1
ATOM 3641 O O . THR B 1 186 ? -6.352 19.188 3.568 1 88.5 186 THR B O 1
ATOM 3644 N N . SER B 1 187 ? -6.461 16.969 3.27 1 91.06 187 SER B N 1
ATOM 3645 C CA . SER B 1 187 ? -6.25 17.094 1.83 1 91.06 187 SER B CA 1
ATOM 3646 C C . SER B 1 187 ? -7.434 17.766 1.149 1 91.06 187 SER B C 1
ATOM 3648 O O . SER B 1 187 ? -8.555 17.266 1.19 1 91.06 187 SER B O 1
ATOM 3650 N N . LYS B 1 188 ? -7.188 18.844 0.447 1 89 188 LYS B N 1
ATOM 3651 C CA . LYS B 1 188 ? -8.234 19.688 -0.118 1 89 188 LYS B CA 1
ATOM 3652 C C . LYS B 1 188 ? -9.117 18.906 -1.082 1 89 188 LYS B C 1
ATOM 3654 O O . LYS B 1 188 ? -10.344 18.984 -1.007 1 89 188 LYS B O 1
ATOM 3659 N N . GLN B 1 189 ? -8.516 18.156 -1.979 1 93.19 189 GLN B N 1
ATOM 3660 C CA . GLN B 1 189 ? -9.281 17.422 -2.986 1 93.19 189 GLN B CA 1
ATOM 3661 C C . GLN B 1 189 ? -10.141 16.344 -2.348 1 93.19 189 GLN B C 1
ATOM 3663 O O . GLN B 1 189 ? -11.281 16.125 -2.773 1 93.19 189 GLN B O 1
ATOM 3668 N N . VAL B 1 190 ? -9.617 15.742 -1.332 1 96.75 190 VAL B N 1
ATOM 3669 C CA . VAL B 1 190 ? -10.375 14.719 -0.62 1 96.75 190 VAL B CA 1
ATOM 3670 C C . VAL B 1 190 ? -11.547 15.359 0.116 1 96.75 190 VAL B C 1
ATOM 3672 O O . VAL B 1 190 ? -12.672 14.852 0.065 1 96.75 190 VAL B O 1
ATOM 3675 N N . LEU B 1 191 ? -11.258 16.469 0.75 1 94.69 191 LEU B N 1
ATOM 3676 C CA . LEU B 1 191 ? -12.305 17.172 1.488 1 94.69 191 LEU B CA 1
ATOM 3677 C C . LEU B 1 191 ? -13.391 17.672 0.545 1 94.69 191 LEU B C 1
ATOM 3679 O O . LEU B 1 191 ? -14.578 17.625 0.876 1 94.69 191 LEU B O 1
ATOM 3683 N N . GLN B 1 192 ? -13.008 18.141 -0.583 1 94.81 192 GLN B N 1
ATOM 3684 C CA . GLN B 1 192 ? -13.984 18.578 -1.578 1 94.81 192 GLN B CA 1
ATOM 3685 C C . GLN B 1 192 ? -14.922 17.438 -1.97 1 94.81 192 GLN B C 1
ATOM 3687 O O . GLN B 1 192 ? -16.141 17.625 -2.016 1 94.81 192 GLN B O 1
ATOM 3692 N N . ALA B 1 193 ? -14.383 16.344 -2.244 1 97.19 193 ALA B N 1
ATOM 3693 C CA . ALA B 1 193 ? -15.188 15.18 -2.613 1 97.19 193 ALA B CA 1
ATOM 3694 C C . ALA B 1 193 ? -16.078 14.742 -1.453 1 97.19 193 ALA B C 1
ATOM 3696 O O . ALA B 1 193 ? -17.25 14.391 -1.654 1 97.19 193 ALA B O 1
ATOM 3697 N N . ALA B 1 194 ? -15.523 14.742 -0.25 1 97.44 194 ALA B N 1
ATOM 3698 C CA . ALA B 1 194 ? -16.281 14.375 0.937 1 97.44 194 ALA B CA 1
ATOM 3699 C C . ALA B 1 194 ? -17.453 15.328 1.148 1 97.44 194 ALA B C 1
ATOM 3701 O O . ALA B 1 194 ? -18.547 14.906 1.532 1 97.44 194 ALA B O 1
ATOM 3702 N N . ASP B 1 195 ? -17.234 16.562 0.871 1 95.94 195 ASP B N 1
ATOM 3703 C CA . ASP B 1 195 ? -18.297 17.562 1.011 1 95.94 195 ASP B CA 1
ATOM 3704 C C . ASP B 1 195 ? -19.422 17.312 0.004 1 95.94 195 ASP B C 1
ATOM 3706 O O . ASP B 1 195 ? -20.594 17.391 0.349 1 95.94 195 ASP B O 1
ATOM 3710 N N . ILE B 1 196 ? -19.062 17.062 -1.205 1 97.12 196 ILE B N 1
ATOM 3711 C CA . ILE B 1 196 ? -20.047 16.734 -2.232 1 97.12 196 ILE B CA 1
ATOM 3712 C C . ILE B 1 196 ? -20.844 15.5 -1.802 1 97.12 196 ILE B C 1
ATOM 3714 O O . ILE B 1 196 ? -22.078 15.484 -1.899 1 97.12 196 ILE B O 1
ATOM 3718 N N . ALA B 1 197 ? -20.156 14.492 -1.32 1 98.38 197 ALA B N 1
ATOM 3719 C CA . ALA B 1 197 ? -20.797 13.266 -0.857 1 98.38 197 ALA B CA 1
ATOM 3720 C C . ALA B 1 197 ? -21.781 13.555 0.273 1 98.38 197 ALA B C 1
ATOM 3722 O O . ALA B 1 197 ? -22.891 13.016 0.292 1 98.38 197 ALA B O 1
ATOM 3723 N N . LYS B 1 198 ? -21.359 14.344 1.201 1 97.44 198 LYS B N 1
ATOM 3724 C CA . LYS B 1 198 ? -22.203 14.711 2.33 1 97.44 198 LYS B CA 1
ATOM 3725 C C . LYS B 1 198 ? -23.469 15.43 1.859 1 97.44 198 LYS B C 1
ATOM 3727 O O . LYS B 1 198 ? -24.562 15.148 2.34 1 97.44 198 LYS B O 1
ATOM 3732 N N . ASP B 1 199 ? -23.328 16.328 0.924 1 96.94 199 ASP B N 1
ATOM 3733 C CA . ASP B 1 199 ? -24.453 17.078 0.368 1 96.94 199 ASP B CA 1
ATOM 3734 C C . ASP B 1 199 ? -25.453 16.141 -0.302 1 96.94 199 ASP B C 1
ATOM 3736 O O . ASP B 1 199 ? -26.672 16.359 -0.24 1 96.94 199 ASP B O 1
ATOM 3740 N N . ILE B 1 200 ? -24.984 15.148 -0.927 1 97.56 200 ILE B N 1
ATOM 3741 C CA . ILE B 1 200 ? -25.812 14.172 -1.629 1 97.56 200 ILE B CA 1
ATOM 3742 C C . ILE B 1 200 ? -26.484 13.242 -0.619 1 97.56 200 ILE B C 1
ATOM 3744 O O . ILE B 1 200 ? -27.531 12.672 -0.896 1 97.56 200 ILE B O 1
ATOM 3748 N N . GLY B 1 201 ? -25.812 13.109 0.571 1 98.31 201 GLY B N 1
ATOM 3749 C CA . GLY B 1 201 ? -26.344 12.25 1.62 1 98.31 201 GLY B CA 1
ATOM 3750 C C . GLY B 1 201 ? -25.688 10.891 1.676 1 98.31 201 GLY B C 1
ATOM 3751 O O . GLY B 1 201 ? -26.219 9.961 2.291 1 98.31 201 GLY B O 1
ATOM 3752 N N . MET B 1 202 ? -24.531 10.695 1.024 1 98.56 202 MET B N 1
ATOM 3753 C CA . MET B 1 202 ? -23.797 9.438 1.041 1 98.56 202 MET B CA 1
ATOM 3754 C C . MET B 1 202 ? -23.219 9.156 2.428 1 98.56 202 MET B C 1
ATOM 3756 O O . MET B 1 202 ? -22.906 10.086 3.17 1 98.56 202 MET B O 1
ATOM 3760 N N . THR B 1 203 ? -23.141 7.883 2.783 1 98.75 203 THR B N 1
ATOM 3761 C CA . THR B 1 203 ? -22.344 7.492 3.938 1 98.75 203 THR B CA 1
ATOM 3762 C C . THR B 1 203 ? -20.844 7.672 3.652 1 98.75 203 THR B C 1
ATOM 3764 O O . THR B 1 203 ? -20.359 7.293 2.586 1 98.75 203 THR B O 1
ATOM 3767 N N . ILE B 1 204 ? -20.172 8.281 4.582 1 98.88 204 ILE B N 1
ATOM 3768 C CA . ILE B 1 204 ? -18.75 8.523 4.434 1 98.88 204 ILE B CA 1
ATOM 3769 C C . ILE B 1 204 ? -17.969 7.75 5.5 1 98.88 204 ILE B C 1
ATOM 3771 O O . ILE B 1 204 ? -18.172 7.969 6.699 1 98.88 204 ILE B O 1
ATOM 3775 N N . ILE B 1 205 ? -17.125 6.84 5.09 1 98.88 205 ILE B N 1
ATOM 3776 C CA . ILE B 1 205 ? -16.156 6.125 5.926 1 98.88 205 ILE B CA 1
ATOM 3777 C C . ILE B 1 205 ? -14.758 6.691 5.703 1 98.88 205 ILE B C 1
ATOM 3779 O O . ILE B 1 205 ? -14.289 6.773 4.562 1 98.88 205 ILE B O 1
ATOM 3783 N N . SER B 1 206 ? -14.078 7.117 6.742 1 98.62 206 SER B N 1
ATOM 3784 C CA . SER B 1 206 ? -12.742 7.664 6.562 1 98.62 206 SER B CA 1
ATOM 3785 C C . SER B 1 206 ? -11.688 6.773 7.211 1 98.62 206 SER B C 1
ATOM 3787 O O . SER B 1 206 ? -11.945 6.141 8.234 1 98.62 206 SER B O 1
ATOM 3789 N N . ILE B 1 207 ? -10.57 6.652 6.598 1 98.25 207 ILE B N 1
ATOM 3790 C CA . ILE B 1 207 ? -9.328 6.141 7.156 1 98.25 207 ILE B CA 1
ATOM 3791 C C . ILE B 1 207 ? -8.312 7.281 7.293 1 98.25 207 ILE B C 1
ATOM 3793 O O . ILE B 1 207 ? -7.785 7.77 6.293 1 98.25 207 ILE B O 1
ATOM 3797 N N . THR B 1 208 ? -8.086 7.727 8.516 1 96 208 THR B N 1
ATOM 3798 C CA . THR B 1 208 ? -7.254 8.898 8.781 1 96 208 THR B CA 1
ATOM 3799 C C . THR B 1 208 ? -6.504 8.734 10.102 1 96 208 THR B C 1
ATOM 3801 O O . THR B 1 208 ? -6.949 8 10.992 1 96 208 THR B O 1
ATOM 3804 N N . SER B 1 209 ? -5.352 9.344 10.141 1 91.81 209 SER B N 1
ATOM 3805 C CA . SER B 1 209 ? -4.543 9.234 11.352 1 91.81 209 SER B CA 1
ATOM 3806 C C . SER B 1 209 ? -4.973 10.25 12.398 1 91.81 209 SER B C 1
ATOM 3808 O O . SER B 1 209 ? -4.594 10.141 13.57 1 91.81 209 SER B O 1
ATOM 3810 N N . ASP B 1 210 ? -5.777 11.227 12.055 1 88.94 210 ASP B N 1
ATOM 3811 C CA . ASP B 1 210 ? -6.262 12.266 12.961 1 88.94 210 ASP B CA 1
ATOM 3812 C C . ASP B 1 210 ? -7.781 12.242 13.062 1 88.94 210 ASP B C 1
ATOM 3814 O O . ASP B 1 210 ? -8.484 12.75 1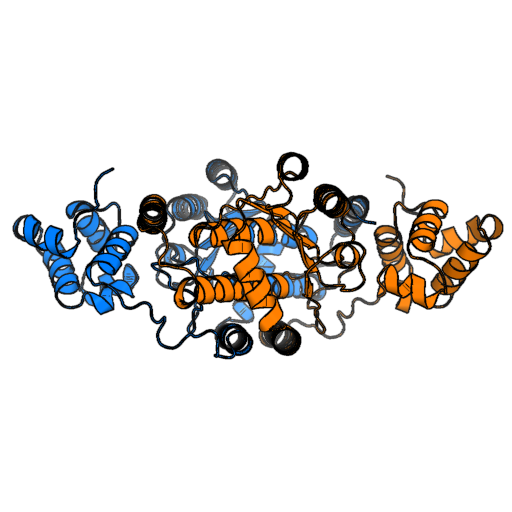2.188 1 88.94 210 ASP B O 1
ATOM 3818 N N . SER B 1 211 ? -8.273 11.781 14.18 1 90.06 211 SER B N 1
ATOM 3819 C CA . SER B 1 211 ? -9.703 11.594 14.375 1 90.06 211 SER B CA 1
ATOM 3820 C C . SER B 1 211 ? -10.406 12.922 14.625 1 90.06 211 SER B C 1
ATOM 3822 O O . SER B 1 211 ? -11.641 12.977 14.664 1 90.06 211 SER B O 1
ATOM 3824 N N . ASP B 1 212 ? -9.656 13.992 14.695 1 87.81 212 ASP B N 1
ATOM 3825 C CA . ASP B 1 212 ? -10.234 15.312 14.883 1 87.81 212 ASP B CA 1
ATOM 3826 C C . ASP B 1 212 ? -10.055 16.172 13.641 1 87.81 212 ASP B C 1
ATOM 3828 O O . ASP B 1 212 ? -10.344 17.375 13.656 1 87.81 212 ASP B O 1
ATOM 3832 N N . SER B 1 213 ? -9.641 15.594 12.641 1 89.62 213 SER B N 1
ATOM 3833 C CA . SER B 1 213 ? -9.375 16.312 11.398 1 89.62 213 SER B CA 1
ATOM 3834 C C . SER B 1 213 ? -10.68 16.75 10.727 1 89.62 213 SER B C 1
ATOM 3836 O O . SER B 1 213 ? -11.75 16.234 11.047 1 89.62 213 SER B O 1
ATOM 3838 N N . PRO B 1 214 ? -10.586 17.719 9.828 1 90.56 214 PRO B N 1
ATOM 3839 C CA . PRO B 1 214 ? -11.758 18.109 9.047 1 90.56 214 PRO B CA 1
ATOM 3840 C C . PRO B 1 214 ? -12.422 16.922 8.344 1 90.56 214 PRO B C 1
ATOM 3842 O O . PRO B 1 214 ? -13.648 16.828 8.297 1 90.56 214 PRO B O 1
ATOM 3845 N N . LEU B 1 215 ? -11.664 15.992 7.848 1 95.5 215 LEU B N 1
ATOM 3846 C CA . LEU B 1 215 ? -12.234 14.812 7.199 1 95.5 215 LEU B CA 1
ATOM 3847 C C . LEU B 1 215 ? -13.008 13.961 8.203 1 95.5 215 LEU B C 1
ATOM 3849 O O . LEU B 1 215 ? -14.117 13.508 7.906 1 95.5 215 LEU B O 1
ATOM 3853 N N . ALA B 1 216 ? -12.352 13.766 9.352 1 95.5 216 ALA B N 1
ATOM 3854 C CA . ALA B 1 216 ? -13.016 12.977 10.391 1 95.5 216 ALA B CA 1
ATOM 3855 C C . ALA B 1 216 ? -14.352 13.594 10.781 1 95.5 216 ALA B C 1
ATOM 3857 O O . ALA B 1 216 ? -15.344 12.875 10.969 1 95.5 216 ALA B O 1
ATOM 3858 N N . ARG B 1 217 ? -14.469 14.859 10.805 1 94 217 ARG B N 1
ATOM 3859 C CA . ARG B 1 217 ? -15.656 15.57 11.266 1 94 217 ARG B CA 1
ATOM 3860 C C . ARG B 1 217 ? -16.828 15.383 10.297 1 94 217 ARG B C 1
ATOM 3862 O O . ARG B 1 217 ? -17.984 15.383 10.711 1 94 217 ARG B O 1
ATOM 3869 N N . VAL B 1 218 ? -16.578 15.203 9.094 1 96.19 218 VAL B N 1
ATOM 3870 C CA . VAL B 1 218 ? -17.656 15.07 8.117 1 96.19 218 VAL B CA 1
ATOM 3871 C C . VAL B 1 218 ? -17.938 13.594 7.863 1 96.19 218 VAL B C 1
ATOM 3873 O O . VAL B 1 218 ? -18.828 13.258 7.078 1 96.19 218 VAL B O 1
ATOM 3876 N N . SER B 1 219 ? -17.219 12.68 8.453 1 98.25 219 SER B N 1
ATOM 3877 C CA . SER B 1 219 ? -17.359 11.242 8.219 1 98.25 219 SER B CA 1
ATOM 3878 C C . SER B 1 219 ? -18.406 10.625 9.141 1 98.25 219 SER B C 1
ATOM 3880 O O . SER B 1 219 ? -18.594 11.086 10.266 1 98.25 219 SER B O 1
ATOM 3882 N N . ASP B 1 220 ? -19.109 9.633 8.734 1 98.44 220 ASP B N 1
ATOM 3883 C CA . ASP B 1 220 ? -20.062 8.875 9.539 1 98.44 220 ASP B CA 1
ATOM 3884 C C . ASP B 1 220 ? -19.344 7.793 10.352 1 98.44 220 ASP B C 1
ATOM 3886 O O . ASP B 1 220 ? -19.781 7.461 11.461 1 98.44 220 ASP B O 1
ATOM 3890 N N . HIS B 1 221 ? -18.328 7.195 9.812 1 98.25 221 HIS B N 1
ATOM 3891 C CA . HIS B 1 221 ? -17.469 6.211 10.469 1 98.25 221 HIS B CA 1
ATOM 3892 C C . HIS B 1 221 ? -15.992 6.555 10.289 1 98.25 221 HIS B C 1
ATOM 3894 O O . HIS B 1 221 ? -15.57 6.922 9.188 1 98.25 221 HIS B O 1
ATOM 3900 N N . ILE B 1 222 ? -15.289 6.484 11.391 1 97.81 222 ILE B N 1
ATOM 3901 C CA . ILE B 1 222 ? -13.859 6.777 11.359 1 97.81 222 ILE B CA 1
ATOM 3902 C C . ILE B 1 222 ? -13.062 5.527 11.734 1 97.81 222 ILE B C 1
ATOM 3904 O O . ILE B 1 222 ? -13.242 4.973 12.82 1 97.81 222 ILE B O 1
ATOM 3908 N N . LEU B 1 223 ? -12.297 5.078 10.82 1 98.06 223 LEU B N 1
ATOM 3909 C CA . LEU B 1 223 ? -11.289 4.055 11.094 1 98.06 223 LEU B CA 1
ATOM 3910 C C . LEU B 1 223 ? -9.906 4.68 11.258 1 98.06 223 LEU B C 1
ATOM 3912 O O . LEU B 1 223 ? -9.234 4.973 10.273 1 98.06 223 LEU B O 1
ATOM 3916 N N . SER B 1 224 ? -9.5 4.859 12.469 1 96.38 224 SER B N 1
ATOM 3917 C CA . SER B 1 224 ? -8.289 5.609 12.773 1 96.38 224 SER B CA 1
ATOM 3918 C C . SER B 1 224 ? -7.039 4.805 12.438 1 96.38 224 SER B C 1
ATOM 3920 O O . SER B 1 224 ? -6.879 3.676 12.906 1 96.38 224 SER B O 1
ATOM 3922 N N . SER B 1 225 ? -6.16 5.387 11.664 1 95.38 225 SER B N 1
ATOM 3923 C CA . SER B 1 225 ? -4.887 4.773 11.305 1 95.38 225 SER B CA 1
ATOM 3924 C C . SER B 1 225 ? -3.73 5.406 12.07 1 95.38 225 SER B C 1
ATOM 3926 O O . SER B 1 225 ? -2.59 5.402 11.602 1 95.38 225 SER B O 1
ATOM 3928 N N . SER B 1 226 ? -3.979 6.004 13.172 1 90.81 226 SER B N 1
ATOM 3929 C CA . SER B 1 226 ? -2.973 6.703 13.961 1 90.81 226 SER B CA 1
ATOM 3930 C C . SER B 1 226 ? -1.83 5.77 14.352 1 90.81 226 SER B C 1
ATOM 3932 O O . SER B 1 226 ? -2.062 4.617 14.734 1 90.81 226 SER B O 1
ATOM 3934 N N . GLU B 1 227 ? -0.635 6.277 14.188 1 89.5 227 GLU B N 1
ATOM 3935 C CA . GLU B 1 227 ? 0.567 5.559 14.602 1 89.5 227 GLU B CA 1
ATOM 3936 C C . GLU B 1 227 ? 1.192 6.195 15.836 1 89.5 227 GLU B C 1
ATOM 3938 O O . GLU B 1 227 ? 1.508 7.387 15.844 1 89.5 227 GLU B O 1
ATOM 3943 N N . GLU B 1 228 ? 1.421 5.457 16.875 1 85.56 228 GLU B N 1
ATOM 3944 C CA . GLU B 1 228 ? 2.109 5.934 18.078 1 85.56 228 GLU B CA 1
ATOM 3945 C C . GLU B 1 228 ? 3.623 5.898 17.891 1 85.56 228 GLU B C 1
ATOM 3947 O O . GLU B 1 228 ? 4.348 6.66 18.531 1 85.56 228 GLU B O 1
ATOM 3952 N N . HIS B 1 229 ? 4.094 5.027 17 1 85.44 229 HIS B N 1
ATOM 3953 C CA . HIS B 1 229 ? 5.52 4.844 16.75 1 85.44 229 HIS B CA 1
ATOM 3954 C C . HIS B 1 229 ? 5.832 4.973 15.258 1 85.44 229 HIS B C 1
ATOM 3956 O O . HIS B 1 229 ? 6.242 3.998 14.617 1 85.44 229 HIS B O 1
ATOM 3962 N N . PRO B 1 230 ? 5.715 6.215 14.773 1 83.5 230 PRO B N 1
ATOM 3963 C CA . PRO B 1 230 ? 5.984 6.391 13.344 1 83.5 230 PRO B CA 1
ATOM 3964 C C . PRO B 1 230 ? 7.453 6.164 12.984 1 83.5 230 PRO B C 1
ATOM 3966 O O . PRO B 1 230 ? 8.344 6.535 13.758 1 83.5 230 PRO B O 1
ATOM 3969 N N . LEU B 1 231 ? 7.664 5.527 11.875 1 83.19 231 LEU B N 1
ATOM 3970 C CA . LEU B 1 231 ? 9.016 5.254 11.406 1 83.19 231 LEU B CA 1
ATOM 3971 C C . LEU B 1 231 ? 9.648 6.512 10.82 1 83.19 231 LEU B C 1
ATOM 3973 O O . LEU B 1 231 ? 10.859 6.715 10.945 1 83.19 231 LEU B O 1
ATOM 3977 N N . PHE B 1 232 ? 8.836 7.285 10.164 1 82.06 232 PHE B N 1
ATOM 3978 C CA . PHE B 1 232 ? 9.328 8.453 9.438 1 82.06 232 PHE B CA 1
ATOM 3979 C C . PHE B 1 232 ? 8.711 9.734 9.984 1 82.06 232 PHE B C 1
ATOM 3981 O O . PHE B 1 232 ? 7.629 9.703 10.57 1 82.06 232 PHE B O 1
ATOM 3988 N N . ASN B 1 233 ? 9.438 10.727 9.773 1 69.75 233 ASN B N 1
ATOM 3989 C CA . ASN B 1 233 ? 8.977 12.031 10.25 1 69.75 233 ASN B CA 1
ATOM 3990 C C . ASN B 1 233 ? 7.992 12.672 9.273 1 69.75 233 ASN B C 1
ATOM 3992 O O . ASN B 1 233 ? 8.305 12.836 8.094 1 69.75 233 ASN B O 1
ATOM 3996 N N . GLU B 1 234 ? 6.945 13.062 9.758 1 61.69 234 GLU B N 1
ATOM 3997 C CA . GLU B 1 234 ? 5.848 13.594 8.961 1 61.69 234 GLU B CA 1
ATOM 3998 C C . GLU B 1 234 ? 6.258 14.867 8.234 1 61.69 234 GLU B C 1
ATOM 4000 O O . GLU B 1 234 ? 5.809 15.125 7.117 1 61.69 234 GLU B O 1
ATOM 4005 N N . THR B 1 235 ? 7.086 15.578 8.867 1 61.88 235 THR B N 1
ATOM 4006 C CA . THR B 1 235 ? 7.383 16.891 8.289 1 61.88 235 THR B CA 1
ATOM 4007 C C . THR B 1 235 ? 8.484 16.781 7.238 1 61.88 235 THR B C 1
ATOM 4009 O O . THR B 1 235 ? 8.602 17.625 6.359 1 61.88 235 THR B O 1
ATOM 4012 N N . LYS B 1 236 ? 9.18 15.633 7.242 1 65.25 236 LYS B N 1
ATOM 4013 C CA . LYS B 1 236 ? 10.383 15.672 6.414 1 65.25 236 LYS B CA 1
ATOM 4014 C C . LYS B 1 236 ? 10.531 14.391 5.602 1 65.25 236 LYS B C 1
ATOM 4016 O O . LYS B 1 236 ? 11.375 14.32 4.699 1 65.25 236 LYS B O 1
ATOM 4021 N N . GLU B 1 237 ? 9.688 13.547 6.027 1 76.19 237 GLU B N 1
ATOM 4022 C CA . GLU B 1 237 ? 9.891 12.242 5.406 1 76.19 237 GLU B CA 1
ATOM 4023 C C . GLU B 1 237 ? 8.562 11.617 4.984 1 76.19 237 GLU B C 1
ATOM 4025 O O . GLU B 1 237 ? 7.516 11.938 5.547 1 76.19 237 GLU B O 1
ATOM 4030 N N . PRO B 1 238 ? 8.609 10.836 3.926 1 76.69 238 PRO B N 1
ATOM 4031 C CA . PRO B 1 238 ? 7.375 10.18 3.494 1 76.69 238 PRO B CA 1
ATOM 4032 C C . PRO B 1 238 ? 6.871 9.156 4.504 1 76.69 238 PRO B C 1
ATOM 4034 O O . PRO B 1 238 ? 7.605 8.234 4.879 1 76.69 238 PRO B O 1
ATOM 4037 N N . LEU B 1 239 ? 5.688 9.273 4.867 1 83 239 LEU B N 1
ATOM 4038 C CA . LEU B 1 239 ? 5.105 8.445 5.918 1 83 239 LEU B CA 1
ATOM 4039 C C . LEU B 1 239 ? 4.824 7.039 5.406 1 83 239 LEU B C 1
ATOM 4041 O O . LEU B 1 239 ? 4.617 6.836 4.207 1 83 239 LEU B O 1
ATOM 4045 N N . SER B 1 240 ? 4.91 6.113 6.363 1 91.75 240 SER B N 1
ATOM 4046 C CA . SER B 1 240 ? 4.469 4.75 6.086 1 91.75 240 SER B CA 1
ATOM 4047 C C . SER B 1 240 ? 2.951 4.668 5.992 1 91.75 240 SER B C 1
ATOM 4049 O O . SER B 1 240 ? 2.242 5.379 6.707 1 91.75 240 SER B O 1
ATOM 4051 N N . HIS B 1 241 ? 2.467 3.795 5.137 1 93.81 241 HIS B N 1
ATOM 4052 C CA . HIS B 1 241 ? 1.032 3.559 5.012 1 93.81 241 HIS B CA 1
ATOM 4053 C C . HIS B 1 241 ? 0.657 2.168 5.512 1 93.81 241 HIS B C 1
ATOM 4055 O O . HIS B 1 241 ? -0.42 1.659 5.191 1 93.81 241 HIS B O 1
ATOM 4061 N N . LEU B 1 242 ? 1.531 1.586 6.254 1 96.5 242 LEU B N 1
ATOM 4062 C CA . LEU B 1 242 ? 1.347 0.209 6.699 1 96.5 242 LEU B CA 1
ATOM 4063 C C . LEU B 1 242 ? 0.095 0.079 7.559 1 96.5 242 LEU B C 1
ATOM 4065 O O . LEU B 1 242 ? -0.663 -0.883 7.422 1 96.5 242 LEU B O 1
ATOM 4069 N N . CYS B 1 243 ? -0.163 1.036 8.422 1 96.62 243 CYS B N 1
ATOM 4070 C CA . CYS B 1 243 ? -1.336 0.989 9.289 1 96.62 243 CYS B CA 1
ATOM 4071 C C . CYS B 1 243 ? -2.619 1.108 8.469 1 96.62 243 CYS B C 1
ATOM 4073 O O . CYS B 1 243 ? -3.592 0.397 8.727 1 96.62 243 CYS B O 1
ATOM 4075 N N . SER B 1 244 ? -2.635 2.059 7.531 1 97.31 244 SER B N 1
ATOM 4076 C CA . SER B 1 244 ? -3.793 2.176 6.652 1 97.31 244 SER B CA 1
ATOM 4077 C C . SER B 1 244 ? -4.051 0.876 5.898 1 97.31 244 SER B C 1
ATOM 4079 O O . SER B 1 244 ? -5.199 0.457 5.746 1 97.31 244 SER B O 1
ATOM 4081 N N . MET B 1 245 ? -2.992 0.26 5.414 1 97.31 245 MET B N 1
ATOM 4082 C CA . MET B 1 245 ? -3.127 -1.006 4.699 1 97.31 245 MET B CA 1
ATOM 4083 C C . MET B 1 245 ? -3.688 -2.09 5.613 1 97.31 245 MET B C 1
ATOM 4085 O O . MET B 1 245 ? -4.531 -2.887 5.195 1 97.31 245 MET B O 1
ATOM 4089 N N . ALA B 1 246 ? -3.219 -2.164 6.824 1 97.69 246 ALA B N 1
ATOM 4090 C CA . ALA B 1 246 ? -3.713 -3.146 7.785 1 97.69 246 ALA B CA 1
ATOM 4091 C C . ALA B 1 246 ? -5.203 -2.961 8.047 1 97.69 246 ALA B C 1
ATOM 4093 O O . ALA B 1 246 ? -5.949 -3.938 8.156 1 97.69 246 ALA B O 1
ATOM 4094 N N . ILE B 1 247 ? -5.633 -1.756 8.164 1 98.19 247 ILE B N 1
ATOM 4095 C CA . ILE B 1 247 ? -7.047 -1.45 8.359 1 98.19 247 ILE B CA 1
ATOM 4096 C C . ILE B 1 247 ? -7.848 -1.93 7.152 1 98.19 247 ILE B C 1
ATOM 4098 O O . ILE B 1 247 ? -8.914 -2.535 7.309 1 98.19 247 ILE B O 1
ATOM 4102 N N . CYS B 1 248 ? -7.34 -1.666 5.941 1 98.19 248 CYS B N 1
ATOM 4103 C CA . CYS B 1 248 ? -8 -2.127 4.723 1 98.19 248 CYS B CA 1
ATOM 4104 C C . CYS B 1 248 ? -8.117 -3.646 4.707 1 98.19 248 CYS B C 1
ATOM 4106 O O . CYS B 1 248 ? -9.156 -4.191 4.352 1 98.19 248 CYS B O 1
ATOM 4108 N N . ASP B 1 249 ? -7.016 -4.336 5.105 1 96.94 249 ASP B N 1
ATOM 4109 C CA . ASP B 1 249 ? -7.047 -5.793 5.191 1 96.94 249 ASP B CA 1
ATOM 4110 C C . ASP B 1 249 ? -8.148 -6.266 6.133 1 96.94 249 ASP B C 1
ATOM 4112 O O . ASP B 1 249 ? -8.875 -7.211 5.82 1 96.94 249 ASP B O 1
ATOM 4116 N N . THR B 1 250 ? -8.25 -5.629 7.223 1 97.12 250 THR B N 1
ATOM 4117 C CA . THR B 1 250 ? -9.219 -6.031 8.234 1 97.12 250 THR B CA 1
ATOM 4118 C C . THR B 1 250 ? -10.641 -5.734 7.762 1 97.12 250 THR B C 1
ATOM 4120 O O . THR B 1 250 ? -11.562 -6.52 8.016 1 97.12 250 THR B O 1
ATOM 4123 N N . LEU B 1 251 ? -10.852 -4.594 7.133 1 97.88 251 LEU B N 1
ATOM 4124 C CA . LEU B 1 251 ? -12.148 -4.262 6.551 1 97.88 251 LEU B CA 1
ATOM 4125 C C . LEU B 1 251 ? -12.555 -5.297 5.504 1 97.88 251 LEU B C 1
ATOM 4127 O O . LEU B 1 251 ? -13.703 -5.734 5.473 1 97.88 251 LEU B O 1
ATOM 4131 N N . LEU B 1 252 ? -11.648 -5.684 4.621 1 96.75 252 LEU B N 1
ATOM 4132 C CA . LEU B 1 252 ? -11.906 -6.699 3.607 1 96.75 252 LEU B CA 1
ATOM 4133 C C . LEU B 1 252 ? -12.258 -8.031 4.254 1 96.75 252 LEU B C 1
ATOM 4135 O O . LEU B 1 252 ? -13.125 -8.758 3.762 1 96.75 252 LEU B O 1
ATOM 4139 N N . TYR B 1 253 ? -11.523 -8.305 5.316 1 94.31 253 TYR B N 1
ATOM 4140 C CA . TYR B 1 253 ? -11.828 -9.531 6.031 1 94.31 253 TYR B CA 1
ATOM 4141 C C . TYR B 1 253 ? -13.227 -9.492 6.621 1 94.31 253 TYR B C 1
ATOM 4143 O O . TYR B 1 253 ? -13.938 -10.5 6.621 1 94.31 253 TYR B O 1
ATOM 4151 N N . ALA B 1 254 ? -13.656 -8.359 7.195 1 95.38 254 ALA B N 1
ATOM 4152 C CA . ALA B 1 254 ? -15.023 -8.18 7.672 1 95.38 254 ALA B CA 1
ATOM 4153 C C . ALA B 1 254 ? -16.031 -8.391 6.543 1 95.38 254 ALA B C 1
ATOM 4155 O O . ALA B 1 254 ? -17.078 -9.016 6.746 1 95.38 254 ALA B O 1
ATOM 4156 N N . VAL B 1 255 ? -15.773 -7.855 5.352 1 94.62 255 VAL B N 1
ATOM 4157 C CA . VAL B 1 255 ? -16.625 -8.047 4.184 1 94.62 255 VAL B CA 1
ATOM 4158 C C . VAL B 1 255 ? -16.75 -9.539 3.883 1 94.62 255 VAL B C 1
ATOM 4160 O O . VAL B 1 255 ? -17.859 -10.039 3.65 1 94.62 255 VAL B O 1
ATOM 4163 N N . LYS B 1 256 ? -15.625 -10.227 3.912 1 90.44 256 LYS B N 1
ATOM 4164 C CA . LYS B 1 256 ? -15.609 -11.664 3.695 1 90.44 256 LYS B CA 1
ATOM 4165 C C . LYS B 1 256 ? -16.5 -12.383 4.703 1 90.44 256 LYS B C 1
ATOM 4167 O O . LYS B 1 256 ? -17.297 -13.25 4.332 1 90.44 256 LYS B O 1
ATOM 4172 N N . ILE B 1 257 ? -16.406 -12.008 5.969 1 90.25 257 ILE B N 1
ATOM 4173 C CA . ILE B 1 257 ? -17.203 -12.602 7.035 1 90.25 257 ILE B CA 1
ATOM 4174 C C . ILE B 1 257 ? -18.688 -12.375 6.762 1 90.25 257 ILE B C 1
ATOM 4176 O O . ILE B 1 257 ? -19.5 -13.297 6.871 1 90.25 257 ILE B O 1
ATOM 4180 N N . CYS B 1 258 ? -19.047 -11.188 6.379 1 91.62 258 CYS B N 1
ATOM 4181 C CA . CYS B 1 258 ? -20.438 -10.859 6.105 1 91.62 258 CYS B CA 1
ATOM 4182 C C . CYS B 1 258 ? -20.969 -11.656 4.922 1 91.62 258 CYS B C 1
ATOM 4184 O O . CYS B 1 258 ? -22.125 -12.109 4.934 1 91.62 258 CYS B O 1
ATOM 4186 N N . LEU B 1 259 ? -20.188 -11.805 3.924 1 86.94 259 LEU B N 1
ATOM 4187 C CA . LEU B 1 259 ? -20.578 -12.578 2.748 1 86.94 259 LEU B CA 1
ATOM 4188 C C . LEU B 1 259 ? -20.844 -14.031 3.115 1 86.94 259 LEU B C 1
ATOM 4190 O O . LEU B 1 259 ? -21.734 -14.672 2.555 1 86.94 259 LEU B O 1
ATOM 4194 N N . LEU B 1 260 ? -20.078 -14.484 4.086 1 83.19 260 LEU B N 1
ATOM 4195 C CA . LEU B 1 260 ? -20.172 -15.883 4.465 1 83.19 260 LEU B CA 1
ATOM 4196 C C . LEU B 1 260 ? -21.328 -16.109 5.445 1 83.19 260 LEU B C 1
ATOM 4198 O O . LEU B 1 260 ? -21.906 -17.188 5.492 1 83.19 260 LEU B O 1
ATOM 4202 N N . THR B 1 261 ? -21.688 -15.117 6.164 1 82.19 261 THR B N 1
ATOM 4203 C CA . THR B 1 261 ? -22.609 -15.352 7.273 1 82.19 261 THR B CA 1
ATOM 4204 C C . THR B 1 261 ? -23.953 -14.656 7.023 1 82.19 261 THR B C 1
ATOM 4206 O O . THR B 1 261 ? -24.969 -15.07 7.57 1 82.19 261 THR B O 1
ATOM 4209 N N . GLN B 1 262 ? -24 -13.625 6.453 1 71.44 262 GLN B N 1
ATOM 4210 C CA . GLN B 1 262 ? -25.203 -12.805 6.48 1 71.44 262 GLN B CA 1
ATOM 4211 C C . GLN B 1 262 ? -25.812 -12.68 5.09 1 71.44 262 GLN B C 1
ATOM 4213 O O . GLN B 1 262 ? -26.984 -12.336 4.953 1 71.44 262 GLN B O 1
ATOM 4218 N N . THR B 1 263 ? -24.953 -12.664 4.172 1 62.62 263 THR B N 1
ATOM 4219 C CA . THR B 1 263 ? -25.547 -12.383 2.865 1 62.62 263 THR B CA 1
ATOM 4220 C C . THR B 1 263 ? -26 -13.672 2.188 1 62.62 263 THR B C 1
ATOM 4222 O O . THR B 1 263 ? -25.328 -14.703 2.289 1 62.62 263 THR B O 1
ATOM 4225 N N . PRO B 1 264 ? -27.234 -13.594 1.834 1 58.09 264 PRO B N 1
ATOM 4226 C CA . PRO B 1 264 ? -27.594 -14.727 0.978 1 58.09 264 PRO B CA 1
ATOM 4227 C C . PRO B 1 264 ? -26.516 -15.031 -0.068 1 58.09 264 PRO B C 1
ATOM 4229 O O . PRO B 1 264 ? -25.75 -14.141 -0.445 1 58.09 264 PRO B O 1
ATOM 4232 N N . LYS B 1 265 ? -26.344 -16.297 -0.149 1 57.12 265 LYS B N 1
ATOM 4233 C CA . LYS B 1 265 ? -25.344 -16.75 -1.118 1 57.12 265 LYS B CA 1
ATOM 4234 C C . LYS B 1 265 ? -25.25 -15.789 -2.303 1 57.12 265 LYS B C 1
ATOM 4236 O O . LYS B 1 265 ? -26.281 -15.352 -2.832 1 57.12 265 LYS B O 1
ATOM 4241 N N . PRO B 1 266 ? -24.016 -15.125 -2.416 1 59.16 266 PRO B N 1
ATOM 4242 C CA . PRO B 1 266 ? -23.922 -14.289 -3.613 1 59.16 266 PRO B CA 1
ATOM 4243 C C . PRO B 1 266 ? -24.656 -14.891 -4.812 1 59.16 266 PRO B C 1
ATOM 4245 O O . PRO B 1 266 ? -24.828 -16.109 -4.887 1 59.16 266 PRO B O 1
ATOM 4248 N N . SER B 1 267 ? -25.25 -13.953 -5.562 1 66.5 267 SER B N 1
ATOM 4249 C CA . SER B 1 267 ? -25.812 -14.453 -6.812 1 66.5 267 SER B CA 1
ATOM 4250 C C . SER B 1 267 ? -24.828 -15.352 -7.547 1 66.5 267 SER B C 1
ATOM 4252 O O . SER B 1 267 ? -23.641 -15.031 -7.652 1 66.5 267 SER B O 1
ATOM 4254 N N . PRO B 1 268 ? -25.172 -16.5 -7.668 1 67.44 268 PRO B N 1
ATOM 4255 C CA . PRO B 1 268 ? -24.328 -17.406 -8.453 1 67.44 268 PRO B CA 1
ATOM 4256 C C . PRO B 1 268 ? -23.656 -16.719 -9.641 1 67.44 268 PRO B C 1
ATOM 4258 O O . PRO B 1 268 ? -22.516 -17.047 -9.984 1 67.44 268 PRO B O 1
ATOM 4261 N N . ASN B 1 269 ? -24.344 -15.766 -10.094 1 73.88 269 ASN B N 1
ATOM 4262 C CA . ASN B 1 269 ? -23.797 -15.055 -11.242 1 73.88 269 ASN B CA 1
ATOM 4263 C C . ASN B 1 269 ? -22.609 -14.18 -10.859 1 73.88 269 ASN B C 1
ATOM 4265 O O . ASN B 1 269 ? -21.625 -14.102 -11.602 1 73.88 269 ASN B O 1
ATOM 4269 N N . LEU B 1 270 ? -22.75 -13.617 -9.711 1 75.12 270 LEU B N 1
ATOM 4270 C CA . LEU B 1 270 ? -21.656 -12.758 -9.258 1 75.12 270 LEU B CA 1
ATOM 4271 C C . LEU B 1 270 ? -20.391 -13.578 -8.977 1 75.12 270 LEU B C 1
ATOM 4273 O O . LEU B 1 270 ? -19.297 -13.188 -9.359 1 75.12 270 LEU B O 1
ATOM 4277 N N . LYS B 1 271 ? -20.562 -14.648 -8.383 1 73 271 LYS B N 1
ATOM 4278 C CA . LYS B 1 271 ? -19.438 -15.523 -8.094 1 73 271 LYS B CA 1
ATOM 4279 C C . LYS B 1 271 ? -18.781 -16.016 -9.375 1 73 271 LYS B C 1
ATOM 4281 O O . LYS B 1 271 ? -17.562 -16.062 -9.477 1 73 271 LYS B O 1
ATOM 4286 N N . LYS B 1 272 ? -19.625 -16.328 -10.273 1 75.44 272 LYS B N 1
ATOM 4287 C CA . LYS B 1 272 ? -19.125 -16.781 -11.562 1 75.44 272 LYS B CA 1
ATOM 4288 C C . LYS B 1 272 ? -18.312 -15.695 -12.25 1 75.44 272 LYS B C 1
ATOM 4290 O O . LYS B 1 272 ? -17.234 -15.969 -12.789 1 75.44 272 LYS B O 1
ATOM 4295 N N . ARG B 1 273 ? -18.781 -14.516 -12.188 1 76.44 273 ARG B N 1
ATOM 4296 C CA . ARG B 1 273 ? -18.078 -13.414 -12.852 1 76.44 273 ARG B CA 1
ATOM 4297 C C . ARG B 1 273 ? -16.75 -13.133 -12.188 1 76.44 273 ARG B C 1
ATOM 4299 O O . ARG B 1 273 ? -15.75 -12.867 -12.867 1 76.44 273 ARG B O 1
ATOM 4306 N N . THR B 1 274 ? -16.75 -13.242 -10.891 1 75.88 274 THR B N 1
ATOM 4307 C CA . THR B 1 274 ? -15.5 -12.977 -10.188 1 75.88 274 THR B CA 1
ATOM 4308 C C . THR B 1 274 ? -14.492 -14.086 -10.43 1 75.88 274 THR B C 1
ATOM 4310 O O . THR B 1 274 ? -13.289 -13.828 -10.539 1 75.88 274 THR B O 1
ATOM 4313 N N . ASP B 1 275 ? -14.984 -15.227 -10.586 1 73.75 275 ASP B N 1
ATOM 4314 C CA . ASP B 1 275 ? -14.125 -16.359 -10.914 1 73.75 275 ASP B CA 1
ATOM 4315 C C . ASP B 1 275 ? -13.547 -16.219 -12.32 1 73.75 275 ASP B C 1
ATOM 4317 O O . ASP B 1 275 ? -12.375 -16.516 -12.555 1 73.75 275 ASP B O 1
ATOM 4321 N N . GLU B 1 276 ? -14.398 -15.805 -13.18 1 76.44 276 GLU B N 1
ATOM 4322 C CA . GLU B 1 276 ? -13.969 -15.617 -14.555 1 76.44 276 GLU B CA 1
ATOM 4323 C C . GLU B 1 276 ? -12.891 -14.531 -14.648 1 76.44 276 GLU B C 1
ATOM 4325 O O . GLU B 1 276 ? -11.969 -14.641 -15.461 1 76.44 276 GLU B O 1
ATOM 4330 N N . MET B 1 277 ? -13.078 -13.562 -13.875 1 77.56 277 MET B N 1
ATOM 4331 C CA . MET B 1 277 ? -12.062 -12.508 -13.852 1 77.56 277 MET B CA 1
ATOM 4332 C C . MET B 1 277 ? -10.711 -13.062 -13.406 1 77.56 277 MET B C 1
ATOM 4334 O O . MET B 1 277 ? -9.672 -12.656 -13.93 1 77.56 277 MET B O 1
ATOM 4338 N N . GLU B 1 278 ? -10.758 -13.93 -12.492 1 76.75 278 GLU B N 1
ATOM 4339 C CA . GLU B 1 278 ? -9.508 -14.531 -12.031 1 76.75 278 GLU B CA 1
ATOM 4340 C C . GLU B 1 278 ? -8.844 -15.336 -13.148 1 76.75 278 GLU B C 1
ATOM 4342 O O . GLU B 1 278 ? -7.613 -15.367 -13.242 1 76.75 278 GLU B O 1
ATOM 4347 N N . VAL B 1 279 ? -9.664 -15.93 -13.922 1 74.75 279 VAL B N 1
ATOM 4348 C CA . VAL B 1 279 ? -9.133 -16.672 -15.062 1 74.75 279 VAL B CA 1
ATOM 4349 C C . VAL B 1 279 ? -8.492 -15.711 -16.047 1 74.75 279 VAL B C 1
ATOM 4351 O O . VAL B 1 279 ? -7.414 -15.984 -16.594 1 74.75 279 VAL B O 1
ATOM 4354 N N . TYR B 1 280 ? -9.133 -14.633 -16.266 1 72.56 280 TYR B N 1
ATOM 4355 C CA . TYR B 1 280 ? -8.57 -13.625 -17.156 1 72.56 280 TYR B CA 1
ATOM 4356 C C . TYR B 1 280 ? -7.227 -13.125 -16.625 1 72.56 280 TYR B C 1
ATOM 4358 O O . TYR B 1 280 ? -6.262 -13.008 -17.391 1 72.56 280 TYR B O 1
ATOM 4366 N N . LEU B 1 281 ? -7.156 -12.914 -15.359 1 76.19 281 LEU B N 1
ATOM 4367 C CA . LEU B 1 281 ? -5.926 -12.422 -14.75 1 76.19 281 LEU B CA 1
ATOM 4368 C C . LEU B 1 281 ? -4.82 -13.469 -14.836 1 76.19 281 LEU B C 1
ATOM 4370 O O . LEU B 1 281 ? -3.639 -13.117 -14.922 1 76.19 281 LEU B O 1
ATOM 4374 N N . SER B 1 282 ? -5.23 -14.656 -14.852 1 76.69 282 SER B N 1
ATOM 4375 C CA . SER B 1 282 ? -4.266 -15.75 -14.891 1 76.69 282 SER B CA 1
ATOM 4376 C C . SER B 1 282 ? -3.496 -15.75 -16.203 1 76.69 282 SER B C 1
ATOM 4378 O O . SER B 1 282 ? -2.418 -16.344 -16.297 1 76.69 282 SER B O 1
ATOM 4380 N N . THR B 1 283 ? -4 -15.102 -17.188 1 75.44 283 THR B N 1
ATOM 4381 C CA . THR B 1 283 ? -3.348 -15.078 -18.5 1 75.44 283 THR B CA 1
ATOM 4382 C C . THR B 1 283 ? -2.098 -14.203 -18.469 1 75.44 283 THR B C 1
ATOM 4384 O O . THR B 1 283 ? -1.251 -14.281 -19.359 1 75.44 283 THR B O 1
ATOM 4387 N N . THR B 1 284 ? -1.982 -13.422 -17.469 1 76.81 284 THR B N 1
ATOM 4388 C CA . THR B 1 284 ? -0.856 -12.5 -17.359 1 76.81 284 THR B CA 1
ATOM 4389 C C . THR B 1 284 ? 0.287 -13.133 -16.578 1 76.81 284 THR B C 1
ATOM 4391 O O . THR B 1 284 ? 1.321 -12.5 -16.359 1 76.81 284 THR B O 1
ATOM 4394 N N . LYS B 1 285 ? 0.09 -14.375 -16.203 1 79.25 285 LYS B N 1
ATOM 4395 C CA . LYS B 1 285 ? 1.067 -15.078 -15.383 1 79.25 285 LYS B CA 1
ATOM 4396 C C . LYS B 1 285 ? 1.552 -16.344 -16.078 1 79.25 285 LYS B C 1
ATOM 4398 O O . LYS B 1 285 ? 0.886 -16.859 -16.969 1 79.25 285 LYS B O 1
ATOM 4403 N N . LEU B 1 286 ? 2.701 -16.797 -15.609 1 77.62 286 LEU B N 1
ATOM 4404 C CA . LEU B 1 286 ? 3.197 -18.078 -16.094 1 77.62 286 LEU B CA 1
ATOM 4405 C C . LEU B 1 286 ? 2.428 -19.234 -15.477 1 77.62 286 LEU B C 1
ATOM 4407 O O . LEU B 1 286 ? 2.029 -19.172 -14.312 1 77.62 286 LEU B O 1
#

Foldseek 3Di:
DPPPDQLLVLCVVCVVVDDPLLNLLSVCCNVCVVVLLVDALCRSCVVSVHDSVSQQVSCVSSPHNGSLRSSLSSCVNVVPPFPCPPDDPVDPVVCVVVVLLVVLQVVLVVPDDPVLLLVVLVLQVQAPEEEEEDEDPCLVVSVVLQVLVVLLVGHYDGDHDLVVSLVVLLPDALSYAYEYEDASLADPSSLNSLVSNVVRNHAYEYEYQDCPHSNNVSHPHYSHLHRPRWPDDPSPDDTDCSSVNVSSVVSSVSNVVCCVPPDDPPDPVSNVVSVVVVVVVCVVDD/DPPPDQLLVLCVVCVVVDDPLLNLLSVCCNVCVVVLLVDFLCRSCVVSVHDSVSQQVSCVSSPHNGSLRSSLSSCVNVVPPFPCPPDDPVDPVVCVVVVLLVVLQVVLVVPDDPVLLLVVLVLQVQAQEEEEEDEDPCLVLSVVLQVLVVLLVGHYDGDHDLVVSLVVLLPDALSYAYEYEDASLADPSSLSSLVSNVVRNHAYEYEYQDCPHSNNVSHPHYSHLHRPRWPDDPSPDDTDCSSVNVSSVVSSVSNVVCCVPPDDPPDPVSNVVSVVVVVVVCVVDD

Secondary structure (DSSP, 8-state):
------HHHHHHHHGGGS-HHHHHHHHHHHH-HHHHTT--HHHHHHHHTS-HHHHHHHHHHTT-SSHHHHHHHHHHHHT---S-TT--TTS-HHHHHHHHHHHHHHHHHHHS-HHHHHHHHHHHHH-S-EEEEE-GGGHHHHHHHHHHHHTTT--EE--SSHHHHHHHHHT--TT-EEEEE-SSS-BHHHHHHHHHHHHHT-EEEEEES-TTSHHHHH-SEEEE---SS-SS-TTTSPPP-HHHHHHHHHHHHHHHHHHHHTS----HHHHHHHHHHHHHHHTTB-/------HHHHHHHHGGGS-HHHHHHHHHHHH-HHHHTT--HHHHHHHHTS-HHHHHHHHHHTT-S-HHHHHHHHHHHHT---S-TT--TTS-HHHHHHHHHHHHHHHHHHHS-HHHHHHHHHHHHH-S-EEEEE-GGGHHHHHHHHHHHHTTT--EE--SSHHHHHHHHHT--TT-EEEEE-SSS-BHHHHHHHHHHHHHT-EEEEEES-TTSHHHHH-SEEEE---SS-SS-TTTSPPP-HHHHHHHHHHHHHHHHHHHHTS----HHHHHHHHHHHHHHHTTB-